Protein AF-A0A970C1Q7-F1 (afdb_monomer_lite)

Secondary structure (DSSP, 8-state):
----EEEEEEE----TT--B--S-EEE-TTS-EEEEEB---TT---EEEEEETTTTEEEEEEEHHHHTT-TTS-BSP--B-----EEETTEEEEE-B-S-EEEETTEEEEPP--TT-B-----EEEEEETTT--EEEEEEPSTT-EEEEEEEETTTTEEEEEEETT-EEEEEETTT--EEEEEESBTBGGG--GGG--PPPS--EE-TTT--EEEE-TTSEEEEE-TTT-TT-EEEEEEEE---GGG----TTSSSS-TT--SEEEEETTTTEEEEE-TTT-EEEEEETTTTEEEEEEE-S-HHHHHHTPPPSSTT----EEE-TTSSEEEEEEEEE--B-TTS-B-SEEEEEEEEETTTTEEEEEEEEEETTSPPEE-----EE-TTSEEEE--EEEPPPSSTTPPPPEEE-EEEEE-TT-

Foldseek 3Di:
DPPFEFAKFFLDPPPPQQFDFFAAWEQDPVQKIKGWGFHLDQLAAIWIWIADPVVRDIDTLDGPCVQVVNHPVQEQYLGYFNFYFDDAPQKTKGKTFGNHFDADQQATHRDDRDPPHHYHQAMFIWMARNPPSDIHGLDGDHTNWGWQAWDDQNVQQWIWTFTPPQGWIWIARNVPSDIDILGHDAQRHSNDAAVSYWDDARYWDQQNVQRKIWWATLQFWIKIAHCPPHVNDIGTDPPAGLDDCLLPQDDRNRHQENRSTFHYWDQQVVVSWIWTAGAFQQWIWTADVVVSDIGTQARQAAPVCRVVSGTFPRSYHAQEWDDEPVSFKIKGWTWDAWDQDPVRDTDRIFIWIWIAGNVVRDIDTSDTYAYPVGWGFDRWRYWYQGPQQKIKTFGWTWDPDPDPPDDTGTHTGMMIGHNPVD

Structure (mmCIF, N/CA/C/O backbone):
data_AF-A0A970C1Q7-F1
#
_entry.id   AF-A0A970C1Q7-F1
#
loop_
_atom_site.group_PDB
_atom_site.id
_atom_site.type_symbol
_atom_site.label_atom_id
_atom_site.label_alt_id
_atom_site.label_comp_id
_atom_site.label_asym_id
_atom_site.label_entity_id
_atom_site.label_seq_id
_atom_site.pdbx_PDB_ins_code
_atom_site.Cartn_x
_atom_site.Cartn_y
_atom_site.Cartn_z
_atom_site.occupancy
_atom_site.B_iso_or_equiv
_atom_site.auth_seq_id
_atom_site.auth_comp_id
_atom_site.auth_asym_id
_atom_site.auth_atom_id
_atom_site.pdbx_PDB_model_num
ATOM 1 N N . MET A 1 1 ? 21.156 -7.861 -20.362 1.00 42.72 1 MET A N 1
ATOM 2 C CA . MET A 1 1 ? 19.862 -7.171 -20.308 1.00 42.72 1 MET A CA 1
ATOM 3 C C . MET A 1 1 ? 18.864 -8.170 -20.841 1.00 42.72 1 MET A C 1
ATOM 5 O O . MET A 1 1 ? 19.127 -8.754 -21.883 1.00 42.72 1 MET A O 1
ATOM 9 N N . THR A 1 2 ? 17.855 -8.536 -20.063 1.00 47.00 2 THR A N 1
ATOM 10 C CA . THR A 1 2 ? 16.714 -9.265 -20.612 1.00 47.00 2 THR A CA 1
ATOM 11 C C . THR A 1 2 ? 15.925 -8.239 -21.415 1.00 47.00 2 THR A C 1
ATOM 13 O O . THR A 1 2 ? 15.249 -7.397 -20.842 1.00 47.00 2 THR A O 1
ATOM 16 N N . ASP A 1 3 ? 16.053 -8.276 -22.742 1.00 62.66 3 ASP A N 1
ATOM 17 C CA . ASP A 1 3 ? 15.360 -7.374 -23.682 1.00 62.66 3 ASP A CA 1
ATOM 18 C C . ASP A 1 3 ? 13.846 -7.670 -23.784 1.00 62.66 3 ASP A C 1
ATOM 20 O O . ASP A 1 3 ? 13.175 -7.261 -24.732 1.00 62.66 3 ASP A O 1
ATOM 24 N N . ALA A 1 4 ? 13.298 -8.435 -22.835 1.00 90.56 4 ALA A N 1
ATOM 25 C CA . ALA A 1 4 ? 11.902 -8.825 -22.829 1.00 90.56 4 ALA A CA 1
ATOM 26 C C . ALA A 1 4 ? 11.036 -7.617 -22.459 1.00 90.56 4 ALA A C 1
ATOM 28 O O . ALA A 1 4 ? 11.260 -6.947 -21.450 1.00 90.56 4 ALA A O 1
ATOM 29 N N . VAL A 1 5 ? 10.045 -7.341 -23.302 1.00 94.88 5 VAL A N 1
ATOM 30 C CA . VAL A 1 5 ? 9.066 -6.276 -23.107 1.00 94.88 5 VAL A CA 1
ATOM 31 C C . VAL A 1 5 ? 7.703 -6.916 -22.903 1.00 94.88 5 VAL A C 1
ATOM 33 O O . VAL A 1 5 ? 7.244 -7.691 -23.742 1.00 94.88 5 VAL A O 1
ATOM 36 N N . LEU A 1 6 ? 7.039 -6.552 -21.812 1.00 97.00 6 LEU A N 1
ATOM 37 C CA . LEU A 1 6 ? 5.681 -6.967 -21.505 1.00 97.00 6 LEU A CA 1
ATOM 38 C C . LEU A 1 6 ? 4.684 -5.917 -21.990 1.00 97.00 6 LEU A C 1
ATOM 40 O O . LEU A 1 6 ? 4.655 -4.777 -21.508 1.00 97.00 6 LEU A O 1
ATOM 44 N N . ALA A 1 7 ? 3.841 -6.327 -22.938 1.00 97.19 7 ALA A N 1
ATOM 45 C CA . ALA A 1 7 ? 2.770 -5.495 -23.462 1.00 97.19 7 ALA A CA 1
ATOM 46 C C . ALA A 1 7 ? 1.779 -5.149 -22.345 1.00 97.19 7 ALA A C 1
ATOM 48 O O . ALA A 1 7 ? 1.183 -6.020 -21.706 1.00 97.19 7 ALA A O 1
ATOM 49 N N . THR A 1 8 ? 1.628 -3.852 -22.100 1.00 98.00 8 THR A N 1
ATOM 50 C CA . THR A 1 8 ? 0.846 -3.313 -20.993 1.00 98.00 8 THR A CA 1
ATOM 51 C C . THR A 1 8 ? -0.326 -2.502 -21.523 1.00 98.00 8 THR A C 1
ATOM 53 O O . THR A 1 8 ? -0.149 -1.525 -22.249 1.00 98.00 8 THR A O 1
ATOM 56 N N . ARG A 1 9 ? -1.539 -2.856 -21.098 1.00 97.25 9 ARG A N 1
ATOM 57 C CA . ARG A 1 9 ? -2.757 -2.117 -21.446 1.00 97.25 9 ARG A CA 1
ATOM 58 C C . ARG A 1 9 ? -3.048 -1.038 -20.408 1.00 97.25 9 ARG A C 1
ATOM 60 O O . ARG A 1 9 ? -2.993 -1.321 -19.215 1.00 97.25 9 ARG A O 1
ATOM 67 N N . LEU A 1 10 ? -3.404 0.161 -20.867 1.00 96.75 10 LEU A N 1
ATOM 68 C CA . LEU A 1 10 ? -3.866 1.280 -20.039 1.00 96.75 10 LEU A CA 1
ATOM 69 C C . LEU A 1 10 ? -5.399 1.312 -19.953 1.00 96.75 10 LEU A C 1
ATOM 71 O O . LEU A 1 10 ? -6.076 1.226 -20.977 1.00 96.75 10 LEU A O 1
ATOM 75 N N . HIS A 1 11 ? -5.927 1.527 -18.748 1.00 97.00 11 HIS A N 1
ATOM 76 C CA . HIS A 1 11 ? -7.351 1.693 -18.449 1.00 97.00 11 HIS A CA 1
ATOM 77 C C . HIS A 1 11 ? -7.596 3.105 -17.888 1.00 97.00 11 HIS A C 1
ATOM 79 O O . HIS A 1 11 ? -7.479 3.324 -16.680 1.00 97.00 11 HIS A O 1
ATOM 85 N N . PRO A 1 12 ? -7.866 4.100 -18.752 1.00 94.94 12 PRO A N 1
ATOM 86 C CA . PRO A 1 12 ? -7.932 5.498 -18.339 1.00 94.94 12 PRO A CA 1
ATOM 87 C C . PRO A 1 12 ? -9.166 5.783 -17.473 1.00 94.94 12 PRO A C 1
ATOM 89 O O . PRO A 1 12 ? -10.297 5.526 -17.877 1.00 94.94 12 PRO A O 1
ATOM 92 N N . SER A 1 13 ? -8.951 6.405 -16.314 1.00 96.38 13 SER A N 1
ATOM 93 C CA . SER A 1 13 ? -10.013 6.787 -15.372 1.00 96.38 13 SER A CA 1
ATOM 94 C C . SER A 1 13 ? -10.802 8.032 -15.763 1.00 96.38 13 SER A C 1
ATOM 96 O O . SER A 1 13 ? -11.892 8.271 -15.248 1.00 96.38 13 SER A O 1
ATOM 98 N N . GLY A 1 14 ? -10.230 8.873 -16.626 1.00 94.81 14 GLY A N 1
ATOM 99 C CA . GLY A 1 14 ? -10.744 10.218 -16.887 1.00 94.81 14 GLY A CA 1
ATOM 100 C C . GLY A 1 14 ? -10.495 11.209 -15.740 1.00 94.81 14 GLY A C 1
ATOM 101 O O . GLY A 1 14 ? -10.907 12.368 -15.829 1.00 94.81 14 GLY A O 1
ATOM 102 N N . PHE A 1 15 ? -9.790 10.814 -14.672 1.00 95.94 15 PHE A N 1
ATOM 103 C CA . PHE A 1 15 ? -9.433 11.715 -13.582 1.00 95.94 15 PHE A CA 1
ATOM 104 C C . PHE A 1 15 ? -8.200 12.548 -13.937 1.00 95.94 15 PHE A C 1
ATOM 106 O O . PHE A 1 15 ? -7.066 12.178 -13.661 1.00 95.94 15 PHE A O 1
ATOM 113 N N . ALA A 1 16 ? -8.418 13.720 -14.534 1.00 92.12 16 ALA A N 1
ATOM 114 C CA . ALA A 1 16 ? -7.336 14.558 -15.062 1.00 92.12 16 ALA A CA 1
ATOM 115 C C . ALA A 1 16 ? -6.231 14.924 -14.043 1.00 92.12 16 ALA A C 1
ATOM 117 O O . ALA A 1 16 ? -5.075 15.114 -14.441 1.00 92.12 16 ALA A O 1
ATOM 118 N N . LEU A 1 17 ? -6.595 15.028 -12.759 1.00 93.50 17 LEU A N 1
ATOM 119 C CA . LEU A 1 17 ? -5.713 15.386 -11.644 1.00 93.50 17 LEU A CA 1
ATOM 120 C C . LEU A 1 17 ? -5.191 14.172 -10.857 1.00 93.50 17 LEU A C 1
ATOM 122 O O . LEU A 1 17 ? -4.515 14.366 -9.852 1.00 93.50 17 LEU A O 1
ATOM 126 N N . ALA A 1 18 ? -5.460 12.943 -11.314 1.00 95.31 18 ALA A N 1
ATOM 127 C CA . ALA A 1 18 ? -4.815 11.760 -10.763 1.00 95.31 18 ALA A CA 1
ATOM 128 C C . ALA A 1 18 ? -3.309 11.810 -11.034 1.00 95.31 18 ALA A C 1
ATOM 130 O O . ALA A 1 18 ? -2.872 11.852 -12.191 1.00 95.31 18 ALA A O 1
ATOM 131 N N . ASP A 1 19 ? -2.520 11.786 -9.966 1.00 93.88 19 ASP A N 1
ATOM 132 C CA . ASP A 1 19 ? -1.060 11.860 -10.044 1.00 93.88 19 ASP A CA 1
ATOM 133 C C . ASP A 1 19 ? -0.356 10.682 -9.367 1.00 93.88 19 ASP A C 1
ATOM 135 O O . ASP A 1 19 ? 0.849 10.515 -9.539 1.00 93.88 19 ASP A O 1
ATOM 139 N N . SER A 1 20 ? -1.075 9.855 -8.604 1.00 94.56 20 SER A N 1
ATOM 140 C CA . SER A 1 20 ? -0.481 8.757 -7.846 1.00 94.56 20 SER A CA 1
ATOM 141 C C . SER A 1 20 ? -1.503 7.730 -7.354 1.00 94.56 20 SER A C 1
ATOM 143 O O . SER A 1 20 ? -2.715 7.949 -7.357 1.00 94.56 20 SER A O 1
ATOM 145 N N . ASN A 1 21 ? -0.977 6.600 -6.898 1.00 96.88 21 ASN A N 1
ATOM 146 C CA . ASN A 1 21 ? -1.657 5.570 -6.131 1.00 96.88 21 ASN A CA 1
ATOM 147 C C . ASN A 1 21 ? -0.634 5.019 -5.130 1.00 96.88 21 ASN A C 1
ATOM 149 O O . ASN A 1 21 ? 0.543 4.892 -5.469 1.00 96.88 21 ASN A O 1
ATOM 153 N N . PHE A 1 22 ? -1.060 4.717 -3.904 1.00 94.75 22 PHE A N 1
ATOM 154 C CA . PHE A 1 22 ? -0.177 4.175 -2.875 1.00 94.75 22 PHE A CA 1
ATOM 155 C C . PHE A 1 22 ? -0.848 2.992 -2.182 1.00 94.75 22 PHE A C 1
ATOM 157 O O . PHE A 1 22 ? -1.769 3.182 -1.400 1.00 94.75 22 PHE A O 1
ATOM 164 N N . TYR A 1 23 ? -0.405 1.770 -2.471 1.00 96.19 23 TYR A N 1
ATOM 165 C CA . TYR A 1 23 ? -0.891 0.490 -1.923 1.00 96.19 23 TYR A CA 1
ATOM 166 C C . TYR A 1 23 ? -2.361 0.128 -2.190 1.00 96.19 23 TYR A C 1
ATOM 168 O O . TYR A 1 23 ? -2.744 -1.035 -2.123 1.00 96.19 23 TYR A O 1
ATOM 176 N N . SER A 1 24 ? -3.190 1.113 -2.527 1.00 97.62 24 SER A N 1
ATOM 177 C CA . SER A 1 24 ? -4.634 0.990 -2.659 1.00 97.62 24 SER A CA 1
ATOM 178 C C . SER A 1 24 ? -5.030 0.367 -3.997 1.00 97.62 24 SER A C 1
ATOM 180 O O . SER A 1 24 ? -5.371 1.075 -4.944 1.00 97.62 24 SER A O 1
ATOM 182 N N . LEU A 1 25 ? -4.955 -0.960 -4.077 1.00 98.56 25 LEU A N 1
ATOM 183 C CA . LEU A 1 25 ? -5.504 -1.792 -5.148 1.00 98.56 25 LEU A CA 1
ATOM 184 C C . LEU A 1 25 ? -5.790 -3.183 -4.577 1.00 98.56 25 LEU A C 1
ATOM 186 O O . LEU A 1 25 ? -4.923 -3.789 -3.950 1.00 98.56 25 LEU A O 1
ATOM 190 N N . THR A 1 26 ? -6.997 -3.705 -4.766 1.00 98.06 26 THR A N 1
ATOM 191 C CA . THR A 1 26 ? -7.366 -5.031 -4.257 1.00 98.06 26 THR A CA 1
ATOM 192 C C . THR A 1 26 ? -8.382 -5.702 -5.167 1.00 98.06 26 THR A C 1
ATOM 194 O O . THR A 1 26 ? -9.319 -5.055 -5.630 1.00 98.06 26 THR A O 1
ATOM 197 N N . ARG A 1 27 ? -8.204 -7.005 -5.404 1.00 97.88 27 ARG A N 1
ATOM 198 C CA . ARG A 1 27 ? -9.243 -7.884 -5.945 1.00 97.88 27 ARG A CA 1
ATOM 199 C C . ARG A 1 27 ? -10.166 -8.304 -4.802 1.00 97.88 27 ARG A C 1
ATOM 201 O O . ARG A 1 27 ? -9.696 -8.942 -3.865 1.00 97.88 27 ARG A O 1
ATOM 208 N N . ALA A 1 28 ? -11.442 -7.950 -4.891 1.00 97.31 28 ALA A N 1
ATOM 209 C CA . ALA A 1 28 ? -12.460 -8.369 -3.931 1.00 97.31 28 ALA A CA 1
ATOM 210 C C . ALA A 1 28 ? -13.072 -9.730 -4.311 1.00 97.31 28 ALA A C 1
ATOM 212 O O . ALA A 1 28 ? -12.863 -10.247 -5.415 1.00 97.31 28 ALA A O 1
ATOM 213 N N . SER A 1 29 ? -13.858 -10.300 -3.397 1.00 96.19 29 SER A N 1
ATOM 214 C CA . SER A 1 29 ? -14.535 -11.591 -3.563 1.00 96.19 29 SER A CA 1
ATOM 215 C C . SER A 1 29 ? -15.558 -11.609 -4.705 1.00 96.19 29 SER A C 1
ATOM 217 O O . SER A 1 29 ? -15.821 -12.666 -5.276 1.00 96.19 29 SER A O 1
ATOM 219 N N . ASP A 1 30 ? -16.076 -10.442 -5.106 1.00 95.69 30 ASP A N 1
ATOM 220 C CA . ASP A 1 30 ? -16.970 -10.285 -6.260 1.00 95.69 30 ASP A CA 1
ATOM 221 C C . ASP A 1 30 ? -16.239 -10.342 -7.619 1.00 95.69 30 ASP A C 1
ATOM 223 O O . ASP A 1 30 ? -16.861 -10.181 -8.670 1.00 95.69 30 ASP A O 1
ATOM 227 N N . GLY A 1 31 ? -14.920 -10.568 -7.604 1.00 94.88 31 GLY A N 1
ATOM 228 C CA . GLY A 1 31 ? -14.068 -10.672 -8.786 1.00 94.88 31 GLY A CA 1
ATOM 229 C C . GLY A 1 31 ? -13.640 -9.327 -9.373 1.00 94.88 31 GLY A C 1
ATOM 230 O O . GLY A 1 31 ? -12.917 -9.307 -10.369 1.00 94.88 31 GLY A O 1
ATOM 231 N N . ARG A 1 32 ? -14.047 -8.201 -8.782 1.00 98.31 32 ARG A N 1
ATOM 232 C CA . ARG A 1 32 ? -13.695 -6.865 -9.273 1.00 98.31 32 ARG A CA 1
ATOM 233 C C . ARG A 1 32 ? -12.485 -6.302 -8.549 1.00 98.31 32 ARG A C 1
ATOM 235 O O . ARG A 1 32 ? -12.124 -6.721 -7.449 1.00 98.31 32 ARG A O 1
ATOM 242 N N . LEU A 1 33 ? -11.856 -5.322 -9.185 1.00 98.69 33 LEU A N 1
ATOM 243 C CA . LEU A 1 33 ? -10.743 -4.581 -8.610 1.00 98.69 33 LEU A CA 1
ATOM 244 C C . LEU A 1 33 ? -11.239 -3.261 -8.038 1.00 98.69 33 LEU A C 1
ATOM 246 O O . LEU A 1 33 ? -11.973 -2.538 -8.707 1.00 98.69 33 LEU A O 1
ATOM 250 N N . TYR A 1 34 ? -10.776 -2.923 -6.844 1.00 98.81 34 TYR A N 1
ATOM 251 C CA . TYR A 1 34 ? -11.054 -1.663 -6.167 1.00 98.81 34 TYR A CA 1
ATOM 252 C C . TYR A 1 34 ? -9.745 -0.940 -5.901 1.00 98.81 34 TYR A C 1
ATOM 254 O O . TYR A 1 34 ? -8.783 -1.551 -5.434 1.00 98.81 34 TYR A O 1
ATOM 262 N N . TYR A 1 35 ? -9.681 0.347 -6.230 1.00 98.75 35 TYR A N 1
ATOM 263 C CA . TYR A 1 35 ? -8.453 1.127 -6.098 1.00 98.75 35 TYR A CA 1
ATOM 264 C C . TYR A 1 35 ? -8.721 2.614 -5.906 1.00 98.75 35 TYR A C 1
ATOM 266 O O . TYR A 1 35 ? -9.747 3.137 -6.340 1.00 98.75 35 TYR A O 1
ATOM 274 N N . THR A 1 36 ? -7.768 3.308 -5.285 1.00 98.56 36 THR A N 1
ATOM 275 C CA . THR A 1 36 ? -7.850 4.759 -5.070 1.00 98.56 36 THR A CA 1
ATOM 276 C C . THR A 1 36 ? -6.863 5.497 -5.963 1.00 98.56 36 THR A C 1
ATOM 278 O O . THR A 1 36 ? -5.659 5.265 -5.883 1.00 98.56 36 THR A O 1
ATOM 281 N N . LEU A 1 37 ? -7.337 6.439 -6.773 1.00 98.19 37 LEU A N 1
ATOM 282 C CA . LEU A 1 37 ? -6.470 7.405 -7.446 1.00 98.19 37 LEU A CA 1
ATOM 283 C C . LEU A 1 37 ? -6.352 8.669 -6.601 1.00 98.19 37 LEU A C 1
ATOM 285 O O . LEU A 1 37 ? -7.346 9.237 -6.147 1.00 98.19 37 LEU A O 1
ATOM 289 N N . SER A 1 38 ? -5.112 9.082 -6.381 1.00 97.19 38 SER A N 1
ATOM 290 C CA . SER A 1 38 ? -4.742 10.177 -5.494 1.00 97.19 38 SER A CA 1
ATOM 291 C C . SER A 1 38 ? -4.540 11.491 -6.245 1.00 97.19 38 SER A C 1
ATOM 293 O O . SER A 1 38 ? -4.212 11.497 -7.433 1.00 97.19 38 SER A O 1
ATOM 295 N N . SER A 1 39 ? -4.700 12.597 -5.522 1.00 95.25 39 SER A N 1
ATOM 296 C CA . SER A 1 39 ? -4.423 13.954 -5.986 1.00 95.25 39 SER A CA 1
ATOM 297 C C . SER A 1 39 ? -3.705 14.749 -4.899 1.00 95.25 39 SER A C 1
ATOM 299 O O . SER A 1 39 ? -4.151 14.798 -3.750 1.00 95.25 39 SER A O 1
ATOM 301 N N . HIS A 1 40 ? -2.627 15.430 -5.287 1.00 93.75 40 HIS A N 1
ATOM 302 C CA . HIS A 1 40 ? -1.930 16.398 -4.437 1.00 93.75 40 HIS A CA 1
ATOM 303 C C . HIS A 1 40 ? -2.389 17.843 -4.661 1.00 93.75 40 HIS A C 1
ATOM 305 O O . HIS A 1 40 ? -1.849 18.777 -4.065 1.00 93.75 40 HIS A O 1
ATOM 311 N N . ASN A 1 41 ? -3.372 18.060 -5.536 1.00 93.88 41 ASN A N 1
ATOM 312 C CA . ASN A 1 41 ? -3.975 19.370 -5.723 1.00 93.88 41 ASN A CA 1
ATOM 313 C C . ASN A 1 41 ? -4.841 19.732 -4.503 1.00 93.88 41 ASN A C 1
ATOM 315 O O . ASN A 1 41 ? -5.682 18.946 -4.079 1.00 93.88 41 ASN A O 1
ATOM 319 N N . ILE A 1 42 ? -4.643 20.935 -3.962 1.00 94.75 42 ILE A N 1
ATOM 320 C CA . ILE A 1 42 ? -5.282 21.390 -2.719 1.00 94.75 42 ILE A CA 1
ATOM 321 C C . ILE A 1 42 ? -6.819 21.469 -2.795 1.00 94.75 42 ILE A C 1
ATOM 323 O O . ILE A 1 42 ? -7.487 21.306 -1.780 1.00 94.75 42 ILE A O 1
ATOM 327 N N . ASP A 1 43 ? -7.377 21.663 -3.992 1.00 94.62 43 ASP A N 1
ATOM 328 C CA . ASP A 1 43 ? -8.820 21.757 -4.246 1.00 94.62 43 ASP A CA 1
ATOM 329 C C . ASP A 1 43 ? -9.445 20.406 -4.645 1.00 94.62 43 ASP A C 1
ATOM 331 O O . ASP A 1 43 ? -10.615 20.345 -5.025 1.00 94.62 43 ASP A O 1
ATOM 335 N N . THR A 1 44 ? -8.671 19.316 -4.620 1.00 95.31 44 THR A N 1
ATOM 336 C CA . THR A 1 44 ? -9.081 18.034 -5.202 1.00 95.31 44 THR A CA 1
ATOM 337 C C . THR A 1 44 ? -8.805 16.870 -4.258 1.00 95.31 44 THR A C 1
ATOM 339 O O . THR A 1 44 ? -7.659 16.579 -3.915 1.00 95.31 44 THR A O 1
ATOM 342 N N . HIS A 1 45 ? -9.866 16.152 -3.900 1.00 97.19 45 HIS A N 1
ATOM 343 C CA . HIS A 1 45 ? -9.792 14.915 -3.130 1.00 97.19 45 HIS A CA 1
ATOM 344 C C . HIS A 1 45 ? -9.426 13.711 -4.012 1.00 97.19 45 HIS A C 1
ATOM 346 O O . HIS A 1 45 ? -9.531 13.752 -5.241 1.00 97.19 45 HIS A O 1
ATOM 352 N N . GLY A 1 46 ? -8.997 12.624 -3.372 1.00 97.75 46 GLY A N 1
ATOM 353 C CA . GLY A 1 46 ? -8.797 11.339 -4.030 1.00 97.75 46 GLY A CA 1
ATOM 354 C C . GLY A 1 46 ? -10.132 10.712 -4.426 1.00 97.75 46 GLY A C 1
ATOM 355 O O . GLY A 1 46 ? -11.198 11.112 -3.951 1.00 97.75 46 GLY A O 1
ATOM 356 N N . ARG A 1 47 ? -10.081 9.716 -5.310 1.00 98.50 47 ARG A N 1
ATOM 357 C CA . ARG A 1 47 ? -11.270 9.037 -5.836 1.00 98.50 47 ARG A CA 1
ATOM 358 C C . ARG A 1 47 ? -11.102 7.531 -5.822 1.00 98.50 47 ARG A C 1
ATOM 360 O O . ARG A 1 47 ? -10.042 7.032 -6.196 1.00 98.50 47 ARG A O 1
ATOM 367 N N . VAL A 1 48 ? -12.159 6.824 -5.441 1.00 98.75 48 VAL A N 1
ATOM 368 C CA . VAL A 1 48 ? -12.211 5.359 -5.451 1.00 98.75 48 VAL A CA 1
ATOM 369 C C . VAL A 1 48 ? -12.868 4.889 -6.739 1.00 98.75 48 VAL A C 1
ATOM 371 O O . VAL A 1 48 ? -13.927 5.386 -7.123 1.00 98.75 48 VAL A O 1
ATOM 374 N N . TYR A 1 49 ? -12.251 3.910 -7.384 1.00 98.75 49 TYR A N 1
ATOM 375 C CA . TYR A 1 49 ? -12.719 3.294 -8.614 1.00 98.75 49 TYR A CA 1
ATOM 376 C C . TYR A 1 49 ? -12.934 1.800 -8.428 1.00 98.75 49 TYR A C 1
ATOM 378 O O . TYR A 1 49 ? -12.272 1.153 -7.614 1.00 98.75 49 TYR A O 1
ATOM 386 N N . ARG A 1 50 ? -13.838 1.262 -9.244 1.00 98.69 50 ARG A N 1
ATOM 387 C CA . ARG A 1 50 ? -14.069 -0.167 -9.416 1.00 98.69 50 ARG A CA 1
ATOM 388 C C . ARG A 1 50 ? -13.850 -0.537 -10.873 1.00 98.69 50 ARG A C 1
ATOM 390 O O . ARG A 1 50 ? -14.463 0.070 -11.748 1.00 98.69 50 ARG A O 1
ATOM 397 N N . TYR A 1 51 ? -13.037 -1.552 -11.123 1.00 98.69 51 TYR A N 1
ATOM 398 C CA . TYR A 1 51 ? -12.842 -2.130 -12.446 1.00 98.69 51 TYR A CA 1
ATOM 399 C C . TYR A 1 51 ? -13.389 -3.558 -12.487 1.00 98.69 51 TYR A C 1
ATOM 401 O O . TYR A 1 51 ? -12.987 -4.416 -11.701 1.00 98.69 51 TYR A O 1
ATOM 409 N N . ASP A 1 52 ? -14.330 -3.798 -13.394 1.00 98.00 52 ASP A N 1
ATOM 410 C CA . ASP A 1 52 ? -14.909 -5.109 -13.668 1.00 98.00 52 ASP A CA 1
ATOM 411 C C . ASP A 1 52 ? -14.122 -5.765 -14.809 1.00 98.00 52 ASP A C 1
ATOM 413 O O . ASP A 1 52 ? -14.155 -5.296 -15.946 1.00 98.00 52 ASP A O 1
ATOM 417 N N . THR A 1 53 ? -13.379 -6.830 -14.498 1.00 95.50 53 THR A N 1
ATOM 418 C CA . THR A 1 53 ? -12.470 -7.477 -15.456 1.00 95.50 53 THR A CA 1
ATOM 419 C C . THR A 1 53 ? -13.207 -8.219 -16.570 1.00 95.50 53 THR A C 1
ATOM 421 O O . THR A 1 53 ? -12.683 -8.319 -17.674 1.00 95.50 53 THR A O 1
ATOM 424 N N . ALA A 1 54 ? -14.435 -8.687 -16.320 1.00 95.12 54 ALA A N 1
ATOM 425 C CA . ALA A 1 54 ? -15.226 -9.431 -17.296 1.00 95.12 54 ALA A CA 1
ATOM 426 C C . ALA A 1 54 ? -15.865 -8.515 -18.349 1.00 95.12 54 ALA A C 1
ATOM 428 O O . ALA A 1 54 ? -15.901 -8.849 -19.530 1.00 95.12 54 ALA A O 1
ATOM 429 N N . SER A 1 55 ? -16.383 -7.362 -17.920 1.00 96.44 55 SER A N 1
ATOM 430 C CA . SER A 1 55 ? -16.993 -6.364 -18.814 1.00 96.44 55 SER A CA 1
ATOM 431 C C . SER A 1 55 ? -16.025 -5.274 -19.278 1.00 96.44 55 SER A C 1
ATOM 433 O O . SER A 1 55 ? -16.407 -4.429 -20.085 1.00 96.44 55 SER A O 1
ATOM 435 N N . GLU A 1 56 ? -14.796 -5.275 -18.753 1.00 95.50 56 GLU A N 1
ATOM 436 C CA . GLU A 1 56 ? -13.781 -4.231 -18.941 1.00 95.50 56 GLU A CA 1
ATOM 437 C C . GLU A 1 56 ? -14.298 -2.823 -18.607 1.00 95.50 56 GLU A C 1
ATOM 439 O O . GLU A 1 56 ? -13.900 -1.817 -19.203 1.00 95.50 56 GLU A O 1
ATOM 444 N N . LYS A 1 57 ? -15.226 -2.748 -17.648 1.00 97.38 57 LYS A N 1
ATOM 445 C CA . LYS A 1 57 ? -15.889 -1.506 -17.268 1.00 97.38 57 LYS A CA 1
ATOM 446 C C . LYS A 1 57 ? -15.210 -0.887 -16.059 1.00 97.38 57 LYS A C 1
ATOM 448 O O . LYS A 1 57 ? -15.042 -1.533 -15.026 1.00 97.38 57 LYS A O 1
ATOM 453 N N . LEU A 1 58 ? -14.903 0.400 -16.178 1.00 98.12 58 LEU A N 1
ATOM 454 C CA . LEU A 1 58 ? -14.404 1.217 -15.087 1.00 98.12 58 LEU A CA 1
ATOM 455 C C . LEU A 1 58 ? -15.493 2.158 -14.564 1.00 98.12 58 LEU A C 1
ATOM 457 O O . LEU A 1 58 ? -16.029 2.969 -15.317 1.00 98.12 58 LEU A O 1
ATOM 461 N N . ASP A 1 59 ? -15.782 2.076 -13.269 1.00 98.06 59 ASP A N 1
ATOM 462 C CA . ASP A 1 59 ? -16.770 2.906 -12.585 1.00 98.06 59 ASP A CA 1
ATOM 463 C C . ASP A 1 59 ? -16.107 3.752 -11.489 1.00 98.06 59 ASP A C 1
ATOM 465 O O . ASP A 1 59 ? -15.333 3.247 -10.674 1.00 98.06 59 ASP A O 1
ATOM 469 N N . LEU A 1 60 ? -16.444 5.044 -11.440 1.00 98.31 60 LEU A N 1
ATOM 470 C CA . LEU A 1 60 ? -16.162 5.893 -10.283 1.00 98.31 60 LEU A CA 1
ATOM 471 C C . LEU A 1 60 ? -17.130 5.513 -9.157 1.00 98.31 60 LEU A C 1
ATOM 473 O O . LEU A 1 60 ? -18.341 5.643 -9.324 1.00 98.31 60 LEU A O 1
ATOM 477 N N . ILE A 1 61 ? -16.595 5.072 -8.020 1.00 98.25 61 ILE A N 1
ATOM 478 C CA . ILE A 1 61 ? -17.382 4.735 -6.829 1.00 98.25 61 ILE A CA 1
ATOM 479 C C . ILE A 1 61 ? -17.646 5.986 -6.001 1.00 98.25 61 ILE A C 1
ATOM 481 O O . ILE A 1 61 ? -18.794 6.263 -5.663 1.00 98.25 61 ILE A O 1
ATOM 485 N N . CYS A 1 62 ? -16.604 6.762 -5.695 1.00 97.69 62 CYS A N 1
ATOM 486 C CA . CYS A 1 62 ? -16.768 8.004 -4.948 1.00 97.69 62 CYS A CA 1
ATOM 487 C C . CYS A 1 62 ? -15.588 8.969 -5.045 1.00 97.69 62 CYS A C 1
ATOM 489 O O . CYS A 1 62 ? -14.467 8.605 -5.404 1.00 97.69 62 CYS A O 1
ATOM 491 N N . ASP A 1 63 ? -15.873 10.212 -4.664 1.00 98.06 63 ASP A N 1
ATOM 492 C CA . ASP A 1 63 ? -14.897 11.214 -4.252 1.00 98.06 63 ASP A CA 1
ATOM 493 C C . ASP A 1 63 ? -14.757 11.167 -2.721 1.00 98.06 63 ASP A C 1
ATOM 495 O O . ASP A 1 63 ? -15.759 11.215 -2.002 1.00 98.06 63 ASP A O 1
ATOM 499 N N . LEU A 1 64 ? -13.526 11.045 -2.215 1.00 98.25 64 LEU A N 1
ATOM 500 C CA . LEU A 1 64 ? -13.275 10.849 -0.783 1.00 98.25 64 LEU A CA 1
ATOM 501 C C . LEU A 1 64 ? -13.753 12.035 0.065 1.00 98.25 64 LEU A C 1
ATOM 503 O O . LEU A 1 64 ? -14.220 11.835 1.183 1.00 98.25 64 LEU A O 1
ATOM 507 N N . GLY A 1 65 ? -13.674 13.262 -0.458 1.00 97.12 65 GLY A N 1
ATOM 508 C CA . GLY A 1 65 ? -14.160 14.444 0.251 1.00 97.12 65 GLY A CA 1
ATOM 509 C C . GLY A 1 65 ? -15.680 14.522 0.289 1.00 97.12 65 GLY A C 1
ATOM 510 O O . GLY A 1 65 ? -16.240 15.064 1.236 1.00 97.12 65 GLY A O 1
ATOM 511 N N . GLU A 1 66 ? -16.363 13.975 -0.715 1.00 97.44 66 GLU A N 1
ATOM 512 C CA . GLU A 1 66 ? -17.825 13.901 -0.721 1.00 97.44 66 GLU A CA 1
ATOM 513 C C . GLU A 1 66 ? -18.340 12.934 0.345 1.00 97.44 66 GLU A C 1
ATOM 515 O O . GLU A 1 66 ? -19.205 13.306 1.135 1.00 97.44 66 GLU A O 1
ATOM 520 N N . VAL A 1 67 ? -17.755 11.735 0.424 1.00 97.19 67 VAL A N 1
ATOM 521 C CA . VAL A 1 67 ? -18.141 10.715 1.415 1.00 97.19 67 VAL A CA 1
ATOM 522 C C . VAL A 1 67 ? -17.804 11.153 2.838 1.00 97.19 67 VAL A C 1
ATOM 524 O O . VAL A 1 67 ? -18.600 10.927 3.743 1.00 97.19 67 VAL A O 1
ATOM 527 N N . ALA A 1 68 ? -16.667 11.826 3.033 1.00 97.44 68 ALA A N 1
ATOM 528 C CA . ALA A 1 68 ? -16.283 12.390 4.328 1.00 97.44 68 ALA A CA 1
ATOM 529 C C . ALA A 1 68 ? -17.111 13.632 4.731 1.00 97.44 68 ALA A C 1
ATOM 531 O O . ALA A 1 68 ? -16.974 14.136 5.843 1.00 97.44 68 ALA A O 1
ATOM 532 N N . GLY A 1 69 ? -17.944 14.176 3.832 1.00 97.19 69 GLY A N 1
ATOM 533 C CA . GLY A 1 69 ? -18.682 15.420 4.075 1.00 97.19 69 GLY A CA 1
ATOM 534 C C . GLY A 1 69 ? -17.797 16.675 4.108 1.00 97.19 69 GLY A C 1
ATOM 535 O O . GLY A 1 69 ? -18.188 17.696 4.670 1.00 97.19 69 GLY A O 1
ATOM 536 N N . GLU A 1 70 ? -16.606 16.616 3.510 1.00 96.81 70 GLU A N 1
ATOM 537 C CA . GLU A 1 70 ? -15.583 17.671 3.541 1.00 96.81 70 GLU A CA 1
ATOM 538 C C . GLU A 1 70 ? -15.476 18.474 2.236 1.00 96.81 70 GLU A C 1
ATOM 540 O O . GLU A 1 70 ? -14.817 19.519 2.184 1.00 96.81 70 GLU A O 1
ATOM 545 N N . LYS A 1 71 ? -16.161 18.029 1.178 1.00 95.19 71 LYS A N 1
ATOM 546 C CA . LYS A 1 71 ? -16.167 18.687 -0.132 1.00 95.19 71 LYS A CA 1
ATOM 547 C C . LYS A 1 71 ? -16.591 20.153 -0.014 1.00 95.19 71 LYS A C 1
ATOM 549 O O . LYS A 1 71 ? -17.681 20.478 0.449 1.00 95.19 71 LYS A O 1
ATOM 554 N N . GLY A 1 72 ? -15.722 21.055 -0.470 1.00 94.19 72 GLY A N 1
ATOM 555 C CA . GLY A 1 72 ? -15.976 22.500 -0.465 1.00 94.19 72 GLY A CA 1
ATOM 556 C C . GLY A 1 72 ? -15.794 23.191 0.893 1.00 94.19 72 GLY A C 1
ATOM 557 O O . GLY A 1 72 ? -15.904 24.415 0.957 1.00 94.19 72 GLY A O 1
ATOM 558 N N . LEU A 1 73 ? -15.445 22.467 1.965 1.00 96.00 73 LEU A N 1
ATOM 559 C CA . LEU A 1 73 ? -15.178 23.069 3.281 1.00 96.00 73 LEU A CA 1
ATOM 560 C C . LEU A 1 73 ? -13.824 23.786 3.369 1.00 96.00 73 LEU A C 1
ATOM 562 O O . LEU A 1 73 ? -13.548 24.438 4.386 1.00 96.00 73 LEU A O 1
ATOM 566 N N . LYS A 1 74 ? -13.007 23.664 2.313 1.00 95.94 74 LYS A N 1
ATOM 567 C CA . LYS A 1 74 ? -11.625 24.151 2.215 1.00 95.94 74 LYS A CA 1
ATOM 568 C C . LYS A 1 74 ? -10.723 23.629 3.332 1.00 95.94 74 LYS A C 1
ATOM 570 O O . LYS A 1 74 ? -9.797 24.311 3.755 1.00 95.94 74 LYS A O 1
ATOM 575 N N . THR A 1 75 ? -10.998 22.439 3.848 1.00 96.12 75 THR A N 1
ATOM 576 C CA . THR A 1 75 ? -10.016 21.686 4.628 1.00 96.12 75 THR A CA 1
ATOM 577 C C . THR A 1 75 ? -8.946 21.152 3.684 1.00 96.12 75 THR A C 1
ATOM 579 O O . THR A 1 75 ? -9.206 20.968 2.493 1.00 96.12 75 THR A O 1
ATOM 582 N N . LEU A 1 76 ? -7.730 20.925 4.184 1.00 96.75 76 LEU A N 1
ATOM 583 C CA . LEU A 1 76 ? -6.740 20.201 3.389 1.00 96.75 76 LEU A CA 1
ATOM 584 C C . LEU A 1 76 ? -7.312 18.818 3.016 1.00 96.75 76 LEU A C 1
ATOM 586 O O . LEU A 1 76 ? -7.982 18.202 3.847 1.00 96.75 76 LEU A O 1
ATOM 590 N N . PRO A 1 77 ? -7.133 18.353 1.766 1.00 97.00 77 PRO A N 1
ATOM 591 C CA . PRO A 1 77 ? -8.001 17.323 1.214 1.00 97.00 77 PRO A CA 1
ATOM 592 C C . PRO A 1 77 ? -7.655 15.913 1.699 1.00 97.00 77 PRO A C 1
ATOM 594 O O . PRO A 1 77 ? -6.480 15.548 1.819 1.00 97.00 77 PRO A O 1
ATOM 597 N N . GLN A 1 78 ? -8.702 15.086 1.818 1.00 97.69 78 GLN A N 1
ATOM 598 C CA . GLN A 1 78 ? -8.672 13.616 1.723 1.00 97.69 78 GLN A CA 1
ATOM 599 C C . GLN A 1 78 ? -8.162 13.174 0.335 1.00 97.69 78 GLN A C 1
ATOM 601 O O . GLN A 1 78 ? -8.910 12.668 -0.499 1.00 97.69 78 GLN A O 1
ATOM 606 N N . GLY A 1 79 ? -6.908 13.491 0.018 1.00 96.44 79 GLY A N 1
ATOM 607 C CA . GLY A 1 79 ? -6.354 13.396 -1.334 1.00 96.44 79 GLY A CA 1
ATOM 608 C C . GLY A 1 79 ? -5.787 12.028 -1.691 1.00 96.44 79 GLY A C 1
ATOM 609 O O . GLY A 1 79 ? -5.447 11.809 -2.852 1.00 96.44 79 GLY A O 1
ATOM 610 N N . LYS A 1 80 ? -5.666 11.115 -0.721 1.00 95.69 80 LYS A N 1
ATOM 611 C CA . LYS A 1 80 ? -5.025 9.808 -0.902 1.00 95.69 80 LYS A CA 1
ATOM 612 C C . LYS A 1 80 ? -5.711 8.693 -0.127 1.00 95.69 80 LYS A C 1
ATOM 614 O O . LYS A 1 80 ? -6.471 8.929 0.807 1.00 95.69 80 LYS A O 1
ATOM 619 N N . SER A 1 81 ? -5.312 7.471 -0.460 1.00 97.19 81 SER A N 1
ATOM 620 C CA . SER A 1 81 ? -5.366 6.312 0.427 1.00 97.19 81 SER A CA 1
ATOM 621 C C . SER A 1 81 ? -4.012 5.605 0.387 1.00 97.19 81 SER A C 1
ATOM 623 O O . SER A 1 81 ? -3.419 5.498 -0.685 1.00 97.19 81 SER A O 1
ATOM 625 N N . HIS A 1 82 ? -3.538 5.148 1.547 1.00 96.06 82 HIS A N 1
ATOM 626 C CA . HIS A 1 82 ? -2.396 4.235 1.689 1.00 96.06 82 HIS A CA 1
ATOM 627 C C . HIS A 1 82 ? -2.838 2.810 2.071 1.00 96.06 82 HIS A C 1
ATOM 629 O O . HIS A 1 82 ? -2.020 1.983 2.466 1.00 96.06 82 HIS A O 1
ATOM 635 N N . SER A 1 83 ? -4.139 2.529 1.985 1.00 94.81 83 SER A N 1
ATOM 636 C CA . SER A 1 83 ? -4.743 1.278 2.428 1.00 94.81 83 SER A CA 1
ATOM 637 C C . SER A 1 83 ? -5.196 0.439 1.232 1.00 94.81 83 SER A C 1
ATOM 639 O O . SER A 1 83 ? -5.873 0.974 0.345 1.00 94.81 83 SER A O 1
ATOM 641 N N . PRO A 1 84 ? -4.929 -0.879 1.234 1.00 95.94 84 PRO A N 1
ATOM 642 C CA . PRO A 1 84 ? -5.717 -1.842 0.473 1.00 95.94 84 PRO A CA 1
ATOM 643 C C . PRO A 1 84 ? -7.186 -1.823 0.924 1.00 95.94 84 PRO A C 1
ATOM 645 O O . PRO A 1 84 ? -7.540 -1.168 1.910 1.00 95.94 84 PRO A O 1
ATOM 648 N N . PHE A 1 85 ? -8.037 -2.563 0.221 1.00 98.50 85 PHE A N 1
ATOM 649 C CA . PHE A 1 85 ? -9.422 -2.786 0.628 1.00 98.50 85 PHE A CA 1
ATOM 650 C C . PHE A 1 85 ? -9.512 -4.127 1.355 1.00 98.50 85 PHE A C 1
ATOM 652 O O . PHE A 1 85 ? -9.276 -5.172 0.759 1.00 98.50 85 PHE A O 1
ATOM 659 N N . PHE A 1 86 ? -9.850 -4.110 2.640 1.00 98.38 86 PHE A N 1
ATOM 660 C CA . PHE A 1 86 ? -10.043 -5.327 3.428 1.00 98.38 86 PHE A CA 1
ATOM 661 C C . PHE A 1 86 ? -11.509 -5.727 3.404 1.00 98.38 86 PHE A C 1
ATOM 663 O O . PHE A 1 86 ? -12.371 -4.887 3.631 1.00 98.38 86 PHE A O 1
ATOM 670 N N . GLU A 1 87 ? -11.808 -6.990 3.129 1.00 98.06 87 GLU A N 1
ATOM 671 C CA . GLU A 1 87 ? -13.185 -7.446 2.956 1.00 98.06 87 GLU A CA 1
ATOM 672 C C . GLU A 1 87 ? -13.680 -8.284 4.137 1.00 98.06 87 GLU A C 1
ATOM 674 O O . GLU A 1 87 ? -13.033 -9.249 4.544 1.00 98.06 87 GLU A O 1
ATOM 679 N N . LEU A 1 88 ? -14.859 -7.940 4.654 1.00 98.19 88 LEU A N 1
ATOM 680 C CA . LEU A 1 88 ? -15.595 -8.723 5.644 1.00 98.19 88 LEU A CA 1
ATOM 681 C C . LEU A 1 88 ? -17.088 -8.656 5.315 1.00 98.19 88 LEU A C 1
ATOM 683 O O . LEU A 1 88 ? -17.643 -7.571 5.174 1.00 98.19 88 LEU A O 1
ATOM 687 N N . ASP A 1 89 ? -17.742 -9.813 5.204 1.00 96.81 89 ASP A N 1
ATOM 688 C CA . ASP A 1 89 ? -19.192 -9.935 4.990 1.00 96.81 89 ASP A CA 1
ATOM 689 C C . ASP A 1 89 ? -19.730 -9.118 3.787 1.00 96.81 89 ASP A C 1
ATOM 691 O O . ASP A 1 89 ? -20.805 -8.520 3.852 1.00 96.81 89 ASP A O 1
ATOM 695 N N . GLY A 1 90 ? -18.976 -9.076 2.678 1.00 97.19 90 GLY A N 1
ATOM 696 C CA . GLY A 1 90 ? -19.332 -8.319 1.465 1.00 97.19 90 GLY A CA 1
ATOM 697 C C . GLY A 1 90 ? -19.159 -6.799 1.592 1.00 97.19 90 GLY A C 1
ATOM 698 O O . GLY A 1 90 ? -19.678 -6.034 0.775 1.00 97.19 90 GLY A O 1
ATOM 699 N N . ILE A 1 91 ? -18.453 -6.345 2.628 1.00 98.69 91 ILE A N 1
ATOM 700 C CA . ILE A 1 91 ? -18.138 -4.941 2.876 1.00 98.69 91 ILE A CA 1
ATOM 701 C C . ILE A 1 91 ? -16.626 -4.753 2.777 1.00 98.69 91 ILE A C 1
ATOM 703 O O . ILE A 1 91 ? -15.858 -5.444 3.443 1.00 98.69 91 ILE A O 1
ATOM 707 N N . LEU A 1 92 ? -16.206 -3.793 1.956 1.00 98.81 92 LEU A N 1
ATOM 708 C CA . LEU A 1 92 ? -14.818 -3.363 1.842 1.00 98.81 92 LEU A CA 1
ATOM 709 C C . LEU A 1 92 ? -14.531 -2.248 2.840 1.00 98.81 92 LEU A C 1
ATOM 711 O O . LEU A 1 92 ? -15.270 -1.270 2.887 1.00 98.81 92 LEU A O 1
ATOM 715 N N . TYR A 1 93 ? -13.430 -2.362 3.568 1.00 98.88 93 TYR A N 1
ATOM 716 C CA . TYR A 1 93 ? -12.930 -1.396 4.535 1.00 98.88 93 TYR A CA 1
ATOM 717 C C . TYR A 1 93 ? -11.601 -0.826 4.057 1.00 98.88 93 TYR A C 1
ATOM 719 O O . TYR A 1 93 ? -10.705 -1.560 3.641 1.00 98.88 93 TYR A O 1
ATOM 727 N N . PHE A 1 94 ? -11.471 0.492 4.116 1.00 98.75 94 PHE A N 1
ATOM 728 C CA . PHE A 1 94 ? -10.279 1.209 3.675 1.00 98.75 94 PHE A CA 1
ATOM 729 C C . PHE A 1 94 ? -10.156 2.525 4.440 1.00 98.75 94 PHE A C 1
ATOM 731 O O . PHE A 1 94 ? -11.042 2.893 5.215 1.00 98.75 94 PHE A O 1
ATOM 738 N N . ALA A 1 95 ? -9.046 3.233 4.239 1.00 98.62 95 ALA A N 1
ATOM 739 C CA . ALA A 1 95 ? -8.774 4.468 4.957 1.00 98.62 95 ALA A CA 1
ATOM 740 C C . ALA A 1 95 ? -8.320 5.608 4.048 1.00 98.62 95 ALA A C 1
ATOM 742 O O . ALA A 1 95 ? -7.731 5.374 2.988 1.00 98.62 95 ALA A O 1
ATOM 743 N N . THR A 1 96 ? -8.551 6.843 4.485 1.00 98.56 96 THR A N 1
ATOM 744 C CA . THR A 1 96 ? -8.088 8.049 3.792 1.00 98.56 96 THR A CA 1
ATOM 745 C C . THR A 1 96 ? -6.819 8.630 4.410 1.00 98.56 96 THR A C 1
ATOM 747 O O . THR A 1 96 ? -6.493 8.444 5.590 1.00 98.56 96 THR A O 1
ATOM 750 N N . HIS A 1 97 ? -6.083 9.358 3.577 1.00 97.62 97 HIS A N 1
ATOM 751 C CA . HIS A 1 97 ? -4.825 9.987 3.929 1.00 97.62 97 HIS A CA 1
ATOM 752 C C . HIS A 1 97 ? -4.659 11.353 3.240 1.00 97.62 97 HIS A C 1
ATOM 754 O O . HIS A 1 97 ? -5.375 11.712 2.298 1.00 97.62 97 HIS A O 1
ATOM 760 N N . TYR A 1 98 ? -3.670 12.102 3.721 1.00 91.44 98 TYR A N 1
ATOM 761 C CA . TYR A 1 98 ? -3.331 13.457 3.312 1.00 91.44 98 TYR A CA 1
ATOM 762 C C . TYR A 1 98 ? -3.002 13.564 1.814 1.00 91.44 98 TYR A C 1
ATOM 764 O O . TYR A 1 98 ? -2.143 12.845 1.306 1.00 91.44 98 TYR A O 1
ATOM 772 N N . GLY A 1 99 ? -3.631 14.511 1.111 1.00 85.00 99 GLY A N 1
ATOM 773 C CA . GLY A 1 99 ? -3.275 14.867 -0.274 1.00 85.00 99 GLY A CA 1
ATOM 774 C C . GLY A 1 99 ? -2.155 15.895 -0.397 1.00 85.00 99 GLY A C 1
ATOM 775 O O . GLY A 1 99 ? -1.270 15.768 -1.237 1.00 85.00 99 GLY A O 1
ATOM 776 N N . TYR A 1 100 ? -2.193 16.916 0.457 1.00 92.31 100 TYR A N 1
ATOM 777 C CA . TYR A 1 100 ? -1.414 18.147 0.327 1.00 92.31 100 TYR A CA 1
ATOM 778 C C . TYR A 1 100 ? -0.364 18.319 1.441 1.00 92.31 100 TYR A C 1
ATOM 780 O O . TYR A 1 100 ? -0.666 18.825 2.512 1.00 92.31 100 TYR A O 1
ATOM 788 N N . PHE A 1 101 ? 0.885 17.933 1.210 1.00 90.62 101 PHE A N 1
ATOM 789 C CA . PHE A 1 101 ? 1.963 18.020 2.209 1.00 90.62 101 PHE A CA 1
ATOM 790 C C . PHE A 1 101 ? 3.159 18.808 1.666 1.00 90.62 101 PHE A C 1
ATOM 792 O O . PHE A 1 101 ? 3.318 18.989 0.457 1.00 90.62 101 PHE A O 1
ATOM 799 N N . ALA A 1 102 ? 4.014 19.283 2.569 1.00 90.06 102 ALA A N 1
ATOM 800 C CA . ALA A 1 102 ? 5.280 19.906 2.218 1.00 90.06 102 ALA A CA 1
ATOM 801 C C . ALA A 1 102 ? 6.373 18.842 2.073 1.00 90.06 102 ALA A C 1
ATOM 803 O O . ALA A 1 102 ? 6.324 17.782 2.693 1.00 90.06 102 ALA A O 1
ATOM 804 N N . THR A 1 103 ? 7.388 19.122 1.253 1.00 87.94 103 THR A N 1
ATOM 805 C CA . THR A 1 103 ? 8.592 18.288 1.190 1.00 87.94 103 THR A CA 1
ATOM 806 C C . THR A 1 103 ? 9.834 19.130 1.441 1.00 87.94 103 THR A C 1
ATOM 808 O O . THR A 1 103 ? 10.170 19.989 0.627 1.00 87.94 103 THR A O 1
ATOM 811 N N . THR A 1 104 ? 10.555 18.831 2.520 1.00 85.06 104 THR A N 1
ATOM 812 C CA . THR A 1 104 ? 11.799 19.512 2.904 1.00 85.06 104 THR A CA 1
ATOM 813 C C . THR A 1 104 ? 12.912 18.478 3.016 1.00 85.06 104 THR A C 1
ATOM 815 O O . THR A 1 104 ? 12.804 17.542 3.799 1.00 85.06 104 THR A O 1
ATOM 818 N N . ASN A 1 105 ? 13.996 18.606 2.242 1.00 83.81 105 ASN A N 1
ATOM 819 C CA . ASN A 1 105 ? 15.150 17.690 2.306 1.00 83.81 105 ASN A CA 1
ATOM 820 C C . ASN A 1 105 ? 14.769 16.191 2.271 1.00 83.81 105 ASN A C 1
ATOM 822 O O . ASN A 1 105 ? 15.222 15.410 3.101 1.00 83.81 105 ASN A O 1
ATOM 826 N N . GLN A 1 106 ? 13.938 15.791 1.298 1.00 83.25 106 GLN A N 1
ATOM 827 C CA . GLN A 1 106 ? 13.416 14.418 1.121 1.00 83.25 106 GLN A CA 1
ATOM 828 C C . GLN A 1 106 ? 12.454 13.921 2.212 1.00 83.25 106 GLN A C 1
ATOM 830 O O . GLN A 1 106 ? 12.060 12.755 2.193 1.00 83.25 106 GLN A O 1
ATOM 835 N N . ARG A 1 107 ? 12.049 14.792 3.134 1.00 87.56 107 ARG A N 1
ATOM 836 C CA . ARG A 1 107 ? 11.069 14.496 4.171 1.00 87.56 107 ARG A CA 1
ATOM 837 C C . ARG A 1 107 ? 9.710 15.060 3.811 1.00 87.56 107 ARG A C 1
ATOM 839 O O . ARG A 1 107 ? 9.627 16.219 3.421 1.00 87.56 107 ARG A O 1
ATOM 846 N N . GLU A 1 108 ? 8.674 14.257 3.995 1.00 90.38 108 GLU A N 1
ATOM 847 C CA . GLU A 1 108 ? 7.284 14.698 3.917 1.00 90.38 108 GLU A CA 1
ATOM 848 C C . GLU A 1 108 ? 6.879 15.286 5.275 1.00 90.38 108 GLU A C 1
ATOM 850 O O . GLU A 1 108 ? 7.158 14.703 6.323 1.00 90.38 108 GLU A O 1
ATOM 855 N N . GLU A 1 109 ? 6.282 16.473 5.264 1.00 91.00 109 GLU A N 1
ATOM 856 C CA . GLU A 1 109 ? 5.892 17.219 6.461 1.00 91.00 109 GLU A CA 1
ATOM 857 C C . GLU A 1 109 ? 4.485 17.790 6.284 1.00 91.00 109 GLU A C 1
ATOM 859 O O . GLU A 1 109 ? 4.044 18.041 5.159 1.00 91.00 109 GLU A O 1
ATOM 864 N N . LEU A 1 110 ? 3.784 18.037 7.393 1.00 90.69 110 LEU A N 1
ATOM 865 C CA . LEU A 1 110 ? 2.527 18.782 7.362 1.00 90.69 110 LEU A CA 1
ATOM 866 C C . LEU A 1 110 ? 2.742 20.104 6.615 1.00 90.69 110 LEU A C 1
ATOM 868 O O . LEU A 1 110 ? 3.671 20.856 6.918 1.00 90.69 110 LEU A O 1
ATOM 872 N N . ALA A 1 111 ? 1.914 20.357 5.602 1.00 88.62 111 ALA A N 1
ATOM 873 C CA . ALA A 1 111 ? 1.976 21.610 4.868 1.00 88.62 111 ALA A CA 1
ATOM 874 C C . ALA A 1 111 ? 1.469 22.761 5.738 1.00 88.62 111 ALA A C 1
ATOM 876 O O . ALA A 1 111 ? 0.515 22.604 6.502 1.00 88.62 111 ALA A O 1
ATOM 877 N N . GLU A 1 112 ? 2.056 23.944 5.557 1.00 92.38 112 GLU A N 1
ATOM 878 C CA . GLU A 1 112 ? 1.437 25.175 6.036 1.00 92.38 112 GLU A CA 1
ATOM 879 C C . GLU A 1 112 ? 0.037 25.306 5.423 1.00 92.38 112 GLU A C 1
ATOM 881 O O . GLU A 1 112 ? -0.145 25.096 4.220 1.00 92.38 112 GLU A O 1
ATOM 886 N N . VAL A 1 113 ? -0.952 25.640 6.254 1.00 95.94 113 VAL A N 1
ATOM 887 C CA . VAL A 1 113 ? -2.340 25.818 5.819 1.00 95.94 113 VAL A CA 1
ATOM 888 C C . VAL A 1 113 ? -2.454 27.160 5.091 1.00 95.94 113 VAL A C 1
ATOM 890 O O . VAL A 1 113 ? -2.321 28.202 5.737 1.00 95.94 113 VAL A O 1
ATOM 893 N N . PRO A 1 114 ? -2.714 27.185 3.769 1.00 95.81 114 PRO A N 1
ATOM 894 C CA . PRO A 1 114 ? -2.764 28.444 3.037 1.00 95.81 114 PRO A CA 1
ATOM 895 C C . PRO A 1 114 ? -3.936 29.322 3.481 1.00 95.81 114 PRO A C 1
ATOM 897 O O . PRO A 1 114 ? -4.965 28.834 3.955 1.00 95.81 114 PRO A O 1
ATOM 900 N N . ALA A 1 115 ? -3.819 30.636 3.275 1.00 96.69 115 ALA A N 1
ATOM 901 C CA . ALA A 1 115 ? -4.889 31.574 3.600 1.00 96.69 115 ALA A CA 1
ATOM 902 C C . ALA A 1 115 ? -6.220 31.167 2.936 1.00 96.69 115 ALA A C 1
ATOM 904 O O . ALA A 1 115 ? -6.291 30.928 1.731 1.00 96.69 115 ALA A O 1
ATOM 905 N N . GLY A 1 116 ? -7.287 31.100 3.736 1.00 96.31 116 GLY A N 1
ATOM 906 C CA . GLY A 1 116 ? -8.614 30.673 3.283 1.00 96.31 116 GLY A CA 1
ATOM 907 C C . GLY A 1 116 ? -8.856 29.159 3.310 1.00 96.31 116 GLY A C 1
ATOM 908 O O . GLY A 1 116 ? -9.975 28.749 2.998 1.00 96.31 116 GLY A O 1
ATOM 909 N N . TYR A 1 117 ? -7.863 28.360 3.711 1.00 97.81 117 TYR A N 1
ATOM 910 C CA . TYR A 1 117 ? -7.999 26.931 3.994 1.00 97.81 117 TYR A CA 1
ATOM 911 C C . TYR A 1 117 ? -8.001 26.648 5.499 1.00 97.81 117 TYR A C 1
ATOM 913 O O . TYR A 1 117 ? -7.677 27.503 6.324 1.00 97.81 117 TYR A O 1
ATOM 921 N N . LYS A 1 118 ? -8.396 25.427 5.853 1.00 96.94 118 LYS A N 1
ATOM 922 C CA . LYS A 1 118 ? -8.400 24.871 7.207 1.00 96.94 118 LYS A CA 1
ATOM 923 C C . LYS A 1 118 ? -7.452 23.667 7.272 1.00 96.94 118 LYS A C 1
ATOM 925 O O . LYS A 1 118 ? -7.251 23.022 6.241 1.00 96.94 118 LYS A O 1
ATOM 930 N N . PRO A 1 119 ? -6.910 23.334 8.457 1.00 96.50 119 PRO A N 1
ATOM 931 C CA . PRO A 1 119 ? -6.095 22.135 8.642 1.00 96.50 119 PRO A CA 1
ATOM 932 C C . PRO A 1 119 ? -6.799 20.858 8.171 1.00 96.50 119 PRO A C 1
ATOM 934 O O . PRO A 1 119 ? -8.028 20.816 8.043 1.00 96.50 119 PRO A O 1
ATOM 937 N N . TYR A 1 120 ? -6.014 19.810 7.932 1.00 97.25 120 TYR A N 1
ATOM 938 C CA . TYR A 1 120 ? -6.552 18.491 7.620 1.00 97.25 120 TYR A CA 1
ATOM 939 C C . TYR A 1 120 ? -7.348 17.942 8.816 1.00 97.25 120 TYR A C 1
ATOM 941 O O . TYR A 1 120 ? -6.808 17.895 9.925 1.00 97.25 120 TYR A O 1
ATOM 949 N N . PRO A 1 121 ? -8.611 17.517 8.645 1.00 96.56 121 PRO A N 1
ATOM 950 C CA . PRO A 1 121 ? -9.471 17.216 9.792 1.00 96.56 121 PRO A CA 1
ATOM 951 C C . PRO A 1 121 ? -9.182 15.875 10.474 1.00 96.56 121 PRO A C 1
ATOM 953 O O . PRO A 1 121 ? -9.738 15.631 11.546 1.00 96.56 121 PRO A O 1
ATOM 956 N N . GLY A 1 122 ? -8.352 15.033 9.853 1.00 97.62 122 GLY A N 1
ATOM 957 C CA . GLY A 1 122 ? -8.081 13.646 10.232 1.00 97.62 122 GLY A CA 1
ATOM 958 C C . GLY A 1 122 ? -8.429 12.682 9.091 1.00 97.62 122 GLY A C 1
ATOM 959 O O . GLY A 1 122 ? -9.271 12.979 8.249 1.00 97.62 122 GLY A O 1
ATOM 960 N N . GLY A 1 123 ? -7.742 11.544 9.013 1.00 98.25 123 GLY A N 1
ATOM 961 C CA . GLY A 1 123 ? -8.071 10.464 8.082 1.00 98.25 123 GLY A CA 1
ATOM 962 C C . GLY A 1 123 ? -9.295 9.691 8.550 1.00 98.25 123 GLY A C 1
ATOM 963 O O . GLY A 1 123 ? -9.547 9.589 9.743 1.00 98.25 123 GLY A O 1
ATOM 964 N N . HIS A 1 124 ? -10.048 9.137 7.618 1.00 98.69 124 HIS A N 1
ATOM 965 C CA . HIS A 1 124 ? -11.295 8.435 7.872 1.00 98.69 124 HIS A CA 1
ATOM 966 C C . HIS A 1 124 ? -11.107 6.945 7.629 1.00 98.69 124 HIS A C 1
ATOM 968 O O . HIS A 1 124 ? -10.479 6.560 6.643 1.00 98.69 124 HIS A O 1
ATOM 974 N N . LEU A 1 125 ? -11.677 6.114 8.499 1.00 98.75 125 LEU A N 1
ATOM 975 C CA . LEU A 1 125 ? -12.009 4.735 8.161 1.00 98.75 125 LEU A CA 1
ATOM 976 C C . LEU A 1 125 ? -13.356 4.744 7.446 1.00 98.75 125 LEU A C 1
ATOM 978 O O . LEU A 1 125 ? -14.325 5.318 7.937 1.00 98.75 125 LEU A O 1
ATOM 982 N N . MET A 1 126 ? -13.411 4.105 6.287 1.00 98.50 126 MET A N 1
ATOM 983 C CA . MET A 1 126 ? -14.595 4.053 5.440 1.00 98.50 126 MET A CA 1
ATOM 984 C C . MET A 1 126 ? -14.988 2.608 5.165 1.00 98.50 126 MET A C 1
ATOM 986 O O . MET A 1 126 ? -14.160 1.697 5.236 1.00 98.50 126 MET A O 1
ATOM 990 N N . SER A 1 127 ? -16.258 2.414 4.817 1.00 98.50 127 SER A N 1
ATOM 991 C CA . SER A 1 127 ? -16.752 1.139 4.305 1.00 98.50 127 SER A CA 1
ATOM 992 C C . SER A 1 127 ? -17.556 1.295 3.021 1.00 98.50 127 SER A C 1
ATOM 994 O O . SER A 1 127 ? -18.189 2.328 2.801 1.00 98.50 127 SER A O 1
ATOM 996 N N . TYR A 1 128 ? -17.530 0.256 2.191 1.00 98.69 128 TYR A N 1
ATOM 997 C CA . TYR A 1 128 ? -18.290 0.140 0.954 1.00 98.69 128 TYR A CA 1
ATOM 998 C C . TYR A 1 128 ? -18.942 -1.240 0.857 1.00 98.69 128 TYR A C 1
ATOM 1000 O O . TYR A 1 128 ? -18.245 -2.250 0.786 1.00 98.69 128 TYR A O 1
ATOM 1008 N N . ASN A 1 129 ? -20.271 -1.300 0.829 1.00 98.38 129 ASN A N 1
ATOM 1009 C CA . ASN A 1 129 ? -20.996 -2.546 0.598 1.00 98.38 129 ASN A CA 1
ATOM 1010 C C . ASN A 1 129 ? -21.017 -2.870 -0.904 1.00 98.38 129 ASN A C 1
ATOM 1012 O O . ASN A 1 129 ? -21.577 -2.114 -1.701 1.00 98.38 129 ASN A O 1
ATOM 1016 N N . THR A 1 130 ? -20.436 -4.002 -1.303 1.00 97.44 130 THR A N 1
ATOM 1017 C CA 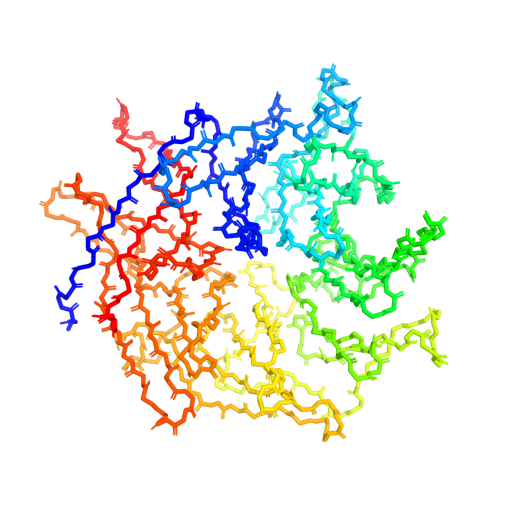. THR A 1 130 ? -20.277 -4.354 -2.725 1.00 97.44 130 THR A CA 1
ATOM 1018 C C . THR A 1 130 ? -21.594 -4.708 -3.413 1.00 97.44 130 THR A C 1
ATOM 1020 O O . THR A 1 130 ? -21.717 -4.512 -4.623 1.00 97.44 130 THR A O 1
ATOM 1023 N N . ALA A 1 131 ? -22.596 -5.159 -2.652 1.00 96.69 131 ALA A N 1
ATOM 1024 C CA . ALA A 1 131 ? -23.909 -5.532 -3.165 1.00 96.69 131 ALA A CA 1
ATOM 1025 C C . ALA A 1 131 ? -24.853 -4.330 -3.316 1.00 96.69 131 ALA A C 1
ATOM 1027 O O . ALA A 1 131 ? -25.566 -4.231 -4.314 1.00 96.69 131 ALA A O 1
ATOM 1028 N N . THR A 1 132 ? -24.875 -3.419 -2.338 1.00 97.56 132 THR A N 1
ATOM 1029 C CA . THR A 1 132 ? -25.806 -2.273 -2.327 1.00 97.56 132 THR A CA 1
ATOM 1030 C C . THR A 1 132 ? -25.198 -0.989 -2.884 1.00 97.56 132 THR A C 1
ATOM 1032 O O . THR A 1 132 ? -25.937 -0.075 -3.243 1.00 97.56 132 THR A O 1
ATOM 1035 N N . GLY A 1 133 ? -23.868 -0.902 -2.952 1.00 96.75 133 GLY A N 1
ATOM 1036 C CA . GLY A 1 133 ? -23.153 0.331 -3.276 1.00 96.75 133 GLY A CA 1
ATOM 1037 C C . GLY A 1 133 ? -23.129 1.350 -2.133 1.00 96.75 133 GLY A C 1
ATOM 1038 O O . GLY A 1 133 ? -22.752 2.500 -2.348 1.00 96.75 133 GLY A O 1
ATOM 1039 N N . GLU A 1 134 ? -23.551 0.963 -0.927 1.00 98.00 134 GLU A N 1
ATOM 1040 C CA . GLU A 1 134 ? -23.599 1.865 0.220 1.00 98.00 134 GLU A CA 1
ATOM 1041 C C . GLU A 1 134 ? -22.189 2.209 0.716 1.00 98.00 134 GLU A C 1
ATOM 1043 O O . GLU A 1 134 ? -21.423 1.323 1.096 1.00 98.00 134 GLU A O 1
ATOM 1048 N N . LEU A 1 135 ? -21.880 3.507 0.752 1.00 97.88 135 LEU A N 1
ATOM 1049 C CA . LEU A 1 135 ? -20.665 4.068 1.340 1.00 97.88 135 LEU A CA 1
ATOM 1050 C C . LEU A 1 135 ? -20.963 4.646 2.719 1.00 97.88 135 LEU A C 1
ATOM 1052 O O . LEU A 1 135 ? -21.938 5.380 2.880 1.00 97.88 135 LEU A O 1
ATOM 1056 N N . ARG A 1 136 ? -20.095 4.372 3.695 1.00 97.81 136 ARG A N 1
ATOM 1057 C CA . ARG A 1 136 ? -20.179 4.971 5.033 1.00 97.81 136 ARG A CA 1
ATOM 1058 C C . ARG A 1 136 ? -18.828 5.495 5.488 1.00 97.81 136 ARG A C 1
ATOM 1060 O O . ARG A 1 136 ? -17.834 4.772 5.426 1.00 97.81 136 ARG A O 1
ATOM 1067 N N . ASP A 1 137 ? -18.833 6.717 6.006 1.00 98.19 137 ASP A N 1
ATOM 1068 C CA . ASP A 1 137 ? -17.777 7.244 6.866 1.00 98.19 137 ASP A CA 1
ATOM 1069 C C . ASP A 1 137 ? -17.975 6.686 8.284 1.00 98.19 137 ASP A C 1
ATOM 1071 O O . ASP A 1 137 ? -19.023 6.903 8.895 1.00 98.19 137 ASP A O 1
ATOM 1075 N N . LEU A 1 138 ? -17.023 5.886 8.768 1.00 98.38 138 LEU A N 1
ATOM 1076 C CA . LEU A 1 138 ? -17.174 5.121 10.007 1.00 98.38 138 LEU A CA 1
ATOM 1077 C C . LEU A 1 138 ? -16.668 5.895 11.217 1.00 98.38 138 LEU A C 1
ATOM 1079 O O . LEU A 1 138 ? -17.365 6.031 12.221 1.00 98.38 138 LEU A O 1
ATOM 1083 N N . VAL A 1 139 ? -15.419 6.346 11.139 1.00 98.19 139 VAL A N 1
ATOM 1084 C CA . VAL A 1 139 ? -14.755 7.084 12.207 1.00 98.19 139 VAL A CA 1
ATOM 1085 C C . VAL A 1 139 ? -13.581 7.862 11.641 1.00 98.19 139 VAL A C 1
ATOM 1087 O O . VAL A 1 139 ? -12.965 7.464 10.652 1.00 98.19 139 VAL A O 1
ATOM 1090 N N . LYS A 1 140 ? -13.236 8.949 12.322 1.00 97.94 140 LYS A N 1
ATOM 1091 C CA . LYS A 1 140 ? -12.123 9.817 11.970 1.00 97.94 140 LYS A CA 1
ATOM 1092 C C . LYS A 1 140 ? -10.985 9.685 12.980 1.00 97.94 140 LYS A C 1
ATOM 1094 O O . LYS A 1 140 ? -11.218 9.669 14.189 1.00 97.94 140 LYS A O 1
ATOM 1099 N N . ALA A 1 141 ? -9.761 9.613 12.475 1.00 98.25 141 ALA A N 1
ATOM 1100 C CA . ALA A 1 141 ? -8.528 9.726 13.237 1.00 98.25 141 ALA A CA 1
ATOM 1101 C C . ALA A 1 141 ? -8.402 11.128 13.874 1.00 98.25 141 ALA A C 1
ATOM 1103 O O . ALA A 1 141 ? -9.161 12.042 13.533 1.00 98.25 141 ALA A O 1
ATOM 1104 N N . PRO A 1 142 ? -7.458 11.329 14.810 1.00 98.12 142 PRO A N 1
ATOM 1105 C CA . PRO A 1 142 ? -7.237 12.642 15.405 1.00 98.12 142 PRO A CA 1
ATOM 1106 C C . PRO A 1 142 ? -6.967 13.742 14.362 1.00 98.12 142 PRO A C 1
ATOM 1108 O O . PRO A 1 142 ? -6.513 13.453 13.253 1.00 98.12 142 PRO A O 1
ATOM 1111 N N . PRO A 1 143 ? -7.227 15.017 14.703 1.00 96.88 143 PRO A N 1
ATOM 1112 C CA . PRO A 1 143 ? -6.941 16.133 13.809 1.00 96.88 143 PRO A CA 1
ATOM 1113 C C . PRO A 1 143 ? -5.500 16.108 13.292 1.00 96.88 143 PRO A C 1
ATOM 1115 O O . PRO A 1 143 ? -4.578 15.800 14.046 1.00 96.88 143 PRO A O 1
ATOM 1118 N N . GLU A 1 144 ? -5.328 16.449 12.013 1.00 96.00 144 GLU A N 1
ATOM 1119 C CA . GLU A 1 144 ? -4.042 16.472 11.297 1.00 96.00 144 GLU A CA 1
ATOM 1120 C C . GLU A 1 144 ? -3.344 15.106 11.141 1.00 96.00 144 GLU A C 1
ATOM 1122 O O . GLU A 1 144 ? -2.273 15.030 10.541 1.00 96.00 144 GLU A O 1
ATOM 1127 N N . GLU A 1 145 ? -3.977 14.014 11.582 1.00 97.81 145 GLU A N 1
ATOM 1128 C CA . GLU A 1 145 ? -3.462 12.653 11.448 1.00 97.81 145 GLU A CA 1
ATOM 1129 C C . GLU A 1 145 ? -4.194 11.895 10.325 1.00 97.81 145 GLU A C 1
ATOM 1131 O O . GLU A 1 145 ? -5.370 11.557 10.443 1.00 97.81 145 GLU A O 1
ATOM 1136 N N . GLY A 1 146 ? -3.522 11.612 9.207 1.00 98.12 146 GLY A N 1
ATOM 1137 C CA . GLY A 1 146 ? -4.020 10.704 8.163 1.00 98.12 146 GLY A CA 1
ATOM 1138 C C . GLY A 1 146 ? -3.715 9.244 8.498 1.00 98.12 146 GLY A C 1
ATOM 1139 O O . GLY A 1 146 ? -2.788 8.977 9.246 1.00 98.12 146 GLY A O 1
ATOM 1140 N N . ILE A 1 147 ? -4.425 8.274 7.920 1.00 98.69 147 ILE A N 1
ATOM 1141 C CA . ILE A 1 147 ? -4.173 6.849 8.204 1.00 98.69 147 ILE A CA 1
ATOM 1142 C C . ILE A 1 147 ? -3.255 6.286 7.115 1.00 98.69 147 ILE A C 1
ATOM 1144 O O . ILE A 1 147 ? -3.630 6.237 5.945 1.00 98.69 147 ILE A O 1
ATOM 1148 N N . ILE A 1 148 ? -2.027 5.918 7.488 1.00 98.06 148 ILE A N 1
ATOM 1149 C CA . ILE A 1 148 ? -0.964 5.540 6.543 1.00 98.06 148 ILE A CA 1
ATOM 1150 C C . ILE A 1 148 ? -0.741 4.029 6.431 1.00 98.06 148 ILE A C 1
ATOM 1152 O O . ILE A 1 148 ? -0.165 3.569 5.449 1.00 98.06 148 ILE A O 1
ATOM 1156 N N . THR A 1 149 ? -1.216 3.269 7.415 1.00 98.56 149 THR A N 1
ATOM 1157 C CA . THR A 1 149 ? -1.193 1.802 7.418 1.00 98.56 149 THR A CA 1
ATOM 1158 C C . THR A 1 149 ? -2.523 1.309 7.940 1.00 98.56 149 THR A C 1
ATOM 1160 O O . THR A 1 149 ? -3.026 1.852 8.922 1.00 98.56 149 THR A O 1
ATOM 1163 N N . LEU A 1 150 ? -3.073 0.283 7.297 1.00 98.69 150 LEU A N 1
ATOM 1164 C CA . LEU A 1 150 ? -4.283 -0.395 7.736 1.00 98.69 150 LEU A CA 1
ATOM 1165 C C . LEU A 1 150 ? -4.124 -1.903 7.524 1.00 98.69 150 LEU A C 1
ATOM 1167 O O . LEU A 1 150 ? -3.543 -2.322 6.522 1.00 98.69 150 LEU A O 1
ATOM 1171 N N . ASN A 1 151 ? -4.642 -2.704 8.451 1.00 98.62 151 ASN A N 1
ATOM 1172 C CA . ASN A 1 151 ? -4.916 -4.125 8.241 1.00 98.62 151 ASN A CA 1
ATOM 1173 C C . ASN A 1 151 ? -6.101 -4.567 9.115 1.00 98.62 151 ASN A C 1
ATOM 1175 O O . ASN A 1 151 ? -6.511 -3.843 10.023 1.00 98.62 151 ASN A O 1
ATOM 1179 N N . MET A 1 152 ? -6.669 -5.732 8.824 1.00 98.44 152 MET A N 1
ATOM 1180 C CA . MET A 1 152 ? -7.882 -6.250 9.442 1.00 98.44 152 MET A CA 1
ATOM 1181 C C . MET A 1 152 ? -7.639 -7.622 10.074 1.00 98.44 152 MET A C 1
ATOM 1183 O O . MET A 1 152 ? -7.111 -8.522 9.428 1.00 98.44 152 MET A O 1
ATOM 1187 N N . ASP A 1 153 ? -8.118 -7.812 11.303 1.00 98.38 153 ASP A N 1
ATOM 1188 C CA . ASP A 1 153 ? -8.447 -9.142 11.817 1.00 98.38 153 ASP A CA 1
ATOM 1189 C C . ASP A 1 153 ? -9.932 -9.398 11.539 1.00 98.38 153 ASP A C 1
ATOM 1191 O O . ASP A 1 153 ? -10.811 -8.948 12.277 1.00 98.38 153 ASP A O 1
ATOM 1195 N N . ALA A 1 154 ? -10.220 -10.116 10.452 1.00 96.38 154 ALA A N 1
ATOM 1196 C CA . ALA A 1 154 ? -11.589 -10.432 10.050 1.00 96.38 154 ALA A CA 1
ATOM 1197 C C . ALA A 1 154 ? -12.317 -11.311 11.085 1.00 96.38 154 ALA A C 1
ATOM 1199 O O . ALA A 1 154 ? -13.525 -11.169 11.275 1.00 96.38 154 ALA A O 1
ATOM 1200 N N . ARG A 1 155 ? -11.587 -12.198 11.783 1.00 96.44 155 ARG A N 1
ATOM 1201 C CA . ARG A 1 155 ? -12.156 -13.128 12.773 1.00 96.44 155 ARG A CA 1
ATOM 1202 C C . ARG A 1 155 ? -12.599 -12.377 14.024 1.00 96.44 155 ARG A C 1
ATOM 1204 O O . ARG A 1 155 ? -13.690 -12.627 14.529 1.00 96.44 155 ARG A O 1
ATOM 1211 N N . ARG A 1 156 ? -11.778 -11.431 14.489 1.00 97.44 156 ARG A N 1
ATOM 1212 C CA . ARG A 1 156 ? -12.094 -10.559 15.636 1.00 97.44 156 ARG A CA 1
ATOM 1213 C C . ARG A 1 156 ? -12.891 -9.313 15.251 1.00 97.44 156 ARG A C 1
ATOM 1215 O O . ARG A 1 156 ? -13.385 -8.620 16.135 1.00 97.44 156 ARG A O 1
ATOM 1222 N N . ARG A 1 157 ? -13.065 -9.050 13.950 1.00 98.06 157 ARG A N 1
ATOM 1223 C CA . ARG A 1 157 ? -13.771 -7.882 13.390 1.00 98.06 157 ARG A CA 1
ATOM 1224 C C . ARG A 1 157 ? -13.138 -6.567 13.866 1.00 98.06 157 ARG A C 1
ATOM 1226 O O . ARG A 1 157 ? -13.833 -5.628 14.263 1.00 98.06 157 ARG A O 1
ATOM 1233 N N . LEU A 1 158 ? -11.806 -6.526 13.834 1.00 98.62 158 LEU A N 1
ATOM 1234 C CA . LEU A 1 158 ? -10.989 -5.380 14.230 1.00 98.62 158 LEU A CA 1
ATOM 1235 C C . LEU A 1 158 ? -10.225 -4.830 13.026 1.00 98.62 158 LEU A C 1
ATOM 1237 O O . LEU A 1 158 ? -9.676 -5.591 12.229 1.00 98.62 158 LEU A O 1
ATOM 1241 N N . LEU A 1 159 ? -10.154 -3.506 12.926 1.00 98.81 159 LEU A N 1
ATOM 1242 C CA . LEU A 1 159 ? -9.222 -2.803 12.048 1.00 98.81 159 LEU A CA 1
ATOM 1243 C C . LEU A 1 159 ? -8.108 -2.185 12.887 1.00 98.81 159 LEU A C 1
ATOM 1245 O O . LEU A 1 159 ? -8.369 -1.546 13.907 1.00 98.81 159 LEU A O 1
ATOM 1249 N N . TYR A 1 160 ? -6.876 -2.332 12.418 1.00 98.88 160 TYR A N 1
ATOM 1250 C CA . TYR A 1 160 ? -5.689 -1.747 13.027 1.00 98.88 160 TYR A CA 1
ATOM 1251 C C . TYR A 1 160 ? -5.116 -0.686 12.105 1.00 98.88 160 TYR A C 1
ATOM 1253 O O . TYR A 1 160 ? -4.833 -0.973 10.942 1.00 98.88 160 TYR A O 1
ATOM 1261 N N . GLY A 1 161 ? -4.942 0.528 12.621 1.00 98.62 161 GLY A N 1
ATOM 1262 C CA . GLY A 1 161 ? -4.437 1.675 11.873 1.00 98.62 161 GLY A CA 1
ATOM 1263 C C . GLY A 1 161 ? -3.137 2.226 12.453 1.00 98.62 161 GLY A C 1
ATOM 1264 O O . GLY A 1 161 ? -2.939 2.208 13.663 1.00 98.62 161 GLY A O 1
ATOM 1265 N N . LEU A 1 162 ? -2.267 2.759 11.598 1.00 98.75 162 LEU A N 1
ATOM 1266 C CA . LEU A 1 162 ? -1.169 3.638 12.010 1.00 98.75 162 LEU A CA 1
ATOM 1267 C C . LEU A 1 162 ? -1.396 5.011 11.397 1.00 98.75 162 LEU A C 1
ATOM 1269 O O . LEU A 1 162 ? -1.615 5.112 10.185 1.00 98.75 162 LEU A O 1
ATOM 1273 N N . THR A 1 163 ? -1.337 6.065 12.204 1.00 98.75 163 THR A N 1
ATOM 1274 C CA . THR A 1 163 ? -1.482 7.422 11.679 1.00 98.75 163 THR A CA 1
ATOM 1275 C C . THR A 1 163 ? -0.171 8.008 11.176 1.00 98.75 163 THR A C 1
ATOM 1277 O O . THR A 1 163 ? 0.913 7.626 11.604 1.00 98.75 163 THR A O 1
ATOM 1280 N N . TRP A 1 164 ? -0.268 8.994 10.300 1.00 98.06 164 TRP A N 1
ATOM 1281 C CA . TRP A 1 164 ? 0.791 9.917 9.930 1.00 98.06 164 TRP A CA 1
ATOM 1282 C C . TRP A 1 164 ? 0.302 11.338 10.226 1.00 98.06 164 TRP A C 1
ATOM 1284 O O . TRP A 1 164 ? -0.830 11.660 9.886 1.00 98.06 164 TRP A O 1
ATOM 1294 N N . ALA A 1 165 ? 1.117 12.224 10.791 1.00 96.69 165 ALA A N 1
ATOM 1295 C CA . ALA A 1 165 ? 2.574 12.118 10.840 1.00 96.69 165 ALA A CA 1
ATOM 1296 C C . ALA A 1 165 ? 3.153 11.484 12.114 1.00 96.69 165 ALA A C 1
ATOM 1298 O O . ALA A 1 165 ? 4.331 11.124 12.100 1.00 96.69 165 ALA A O 1
ATOM 1299 N N . LYS A 1 166 ? 2.382 11.318 13.194 1.00 98.00 166 LYS A N 1
ATOM 1300 C CA . LYS A 1 166 ? 2.956 10.956 14.507 1.00 98.00 166 LYS A CA 1
ATOM 1301 C C . LYS A 1 166 ? 3.099 9.457 14.767 1.00 98.00 166 LYS A C 1
ATOM 1303 O O . LYS A 1 166 ? 3.777 9.075 15.713 1.00 98.00 166 LYS A O 1
ATOM 1308 N N . GLY A 1 167 ? 2.522 8.590 13.934 1.00 98.12 167 GLY A N 1
ATOM 1309 C CA . GLY A 1 167 ? 2.621 7.144 14.145 1.00 98.12 167 GLY A CA 1
ATOM 1310 C C . GLY A 1 167 ? 1.766 6.667 15.314 1.00 98.12 167 GLY A C 1
ATOM 1311 O O . GLY A 1 167 ? 2.252 5.896 16.140 1.00 98.12 167 GLY A O 1
ATOM 1312 N N . GLN A 1 168 ? 0.524 7.151 15.418 1.00 98.75 168 GLN A N 1
ATOM 1313 C CA . GLN A 1 168 ? -0.392 6.732 16.477 1.00 98.75 168 GLN A CA 1
ATOM 1314 C C . GLN A 1 168 ? -1.067 5.409 16.121 1.00 98.75 168 GLN A C 1
ATOM 1316 O O . GLN A 1 168 ? -1.534 5.244 14.992 1.00 98.75 168 GLN A O 1
ATOM 1321 N N . PHE A 1 169 ? -1.117 4.470 17.067 1.00 98.88 169 PHE A N 1
ATOM 1322 C CA . PHE A 1 169 ? -1.723 3.157 16.847 1.00 98.88 169 PHE A CA 1
ATOM 1323 C C . PHE A 1 169 ? -3.221 3.184 17.160 1.00 98.88 169 PHE A C 1
ATOM 1325 O O . PHE A 1 169 ? -3.640 3.502 18.275 1.00 98.88 169 PHE A O 1
ATOM 1332 N N . LEU A 1 170 ? -4.026 2.836 16.162 1.00 98.88 170 LEU A N 1
ATOM 1333 C CA . LEU A 1 170 ? -5.480 2.845 16.210 1.00 98.88 170 LEU A CA 1
ATOM 1334 C C . LEU A 1 170 ? -6.024 1.417 16.226 1.00 98.88 170 LEU A C 1
ATOM 1336 O O . LEU A 1 170 ? -5.584 0.577 15.444 1.00 98.88 170 LEU A O 1
ATOM 1340 N N . VAL A 1 171 ? -7.036 1.176 17.056 1.00 98.81 171 VAL A N 1
ATOM 1341 C CA . VAL A 1 171 ? -7.823 -0.061 17.074 1.00 98.81 171 VAL A CA 1
ATOM 1342 C C . VAL A 1 171 ? -9.284 0.315 16.907 1.00 98.81 171 VAL A C 1
ATOM 1344 O O . VAL A 1 171 ? -9.855 0.982 17.768 1.00 98.81 171 VAL A O 1
ATOM 1347 N N . TYR A 1 172 ? -9.893 -0.100 15.804 1.00 98.81 172 TYR A N 1
ATOM 1348 C CA . TYR A 1 172 ? -11.303 0.134 15.532 1.00 98.81 172 TYR A CA 1
ATOM 1349 C C . TYR A 1 172 ? -12.082 -1.174 15.588 1.00 98.81 172 TYR A C 1
ATOM 1351 O O . TYR A 1 172 ? -11.771 -2.128 14.873 1.00 98.81 172 TYR A O 1
ATOM 1359 N N . ASN A 1 173 ? -13.110 -1.211 16.429 1.00 98.50 173 ASN A N 1
ATOM 1360 C CA . ASN A 1 173 ? -14.011 -2.345 16.538 1.00 98.50 173 ASN A CA 1
ATOM 1361 C C . ASN A 1 173 ? -15.196 -2.158 15.588 1.00 98.50 173 ASN A C 1
ATOM 1363 O O . ASN A 1 173 ? -16.033 -1.279 15.788 1.00 98.50 173 ASN A O 1
ATOM 1367 N N . ILE A 1 174 ? -15.288 -3.015 14.570 1.00 98.38 174 ILE A N 1
ATOM 1368 C CA . ILE A 1 174 ? -16.326 -2.924 13.535 1.00 98.38 174 ILE A CA 1
ATOM 1369 C C . ILE A 1 174 ? -17.726 -3.150 14.127 1.00 98.38 174 ILE A C 1
ATOM 1371 O O . ILE A 1 174 ? -18.697 -2.566 13.652 1.00 98.38 174 ILE A O 1
ATOM 1375 N N . ALA A 1 175 ? -17.848 -3.995 15.154 1.00 96.19 175 ALA A N 1
ATOM 1376 C CA . ALA A 1 175 ? -19.135 -4.336 15.750 1.00 96.19 175 ALA A CA 1
ATOM 1377 C C . ALA A 1 175 ? -19.680 -3.222 16.656 1.00 96.19 175 ALA A C 1
ATOM 1379 O O . ALA A 1 175 ? -20.884 -2.972 16.652 1.00 96.19 175 ALA A O 1
ATOM 1380 N N . THR A 1 176 ? -18.817 -2.562 17.434 1.00 97.69 176 THR A N 1
ATOM 1381 C CA . THR A 1 176 ? -19.235 -1.513 18.383 1.00 97.69 176 THR A CA 1
ATOM 1382 C C . THR A 1 176 ? -19.114 -0.100 17.817 1.00 97.69 176 THR A C 1
ATOM 1384 O O . THR A 1 176 ? -19.730 0.819 18.351 1.00 97.69 176 THR A O 1
ATOM 1387 N N . GLY A 1 177 ? -18.328 0.090 16.754 1.00 97.88 177 GLY A N 1
ATOM 1388 C CA . GLY A 1 177 ? -17.978 1.406 16.219 1.00 97.88 177 GLY A CA 1
ATOM 1389 C C . GLY A 1 177 ? -16.973 2.178 17.080 1.00 97.88 177 GLY A C 1
ATOM 1390 O O . GLY A 1 177 ? -16.748 3.363 16.842 1.00 97.88 177 GLY A O 1
ATOM 1391 N N . GLU A 1 178 ? -16.378 1.539 18.088 1.00 98.12 178 GLU A N 1
ATOM 1392 C CA . GLU A 1 178 ? -15.422 2.175 18.991 1.00 98.12 178 GLU A CA 1
ATOM 1393 C C . GLU A 1 178 ? -14.036 2.288 18.345 1.00 98.12 178 GLU A C 1
ATOM 1395 O O . GLU A 1 178 ? -13.487 1.300 17.853 1.00 98.12 178 GLU A O 1
ATOM 1400 N N . LEU A 1 179 ? -13.449 3.489 18.398 1.00 98.50 179 LEU A N 1
ATOM 1401 C CA . LEU A 1 179 ? -12.054 3.742 18.047 1.00 98.50 179 LEU A CA 1
ATOM 1402 C C . LEU A 1 179 ? -11.234 3.980 19.316 1.00 98.50 179 LEU A C 1
ATOM 1404 O O . LEU A 1 179 ? -11.418 4.983 20.006 1.00 98.50 179 LEU A O 1
ATOM 1408 N N . ARG A 1 180 ? -10.276 3.095 19.573 1.00 98.38 180 ARG A N 1
ATOM 1409 C CA . ARG A 1 180 ? -9.241 3.267 20.594 1.00 98.38 180 ARG A CA 1
ATOM 1410 C C . ARG A 1 180 ? -7.962 3.772 19.939 1.00 98.38 180 ARG A C 1
ATOM 1412 O O . ARG A 1 180 ? -7.593 3.335 18.852 1.00 98.38 180 ARG A O 1
ATOM 1419 N N . ASN A 1 181 ? -7.284 4.690 20.618 1.00 98.56 181 ASN A N 1
ATOM 1420 C CA . ASN A 1 181 ? -6.003 5.242 20.195 1.00 98.56 181 ASN A CA 1
ATOM 1421 C C . ASN A 1 181 ? -4.989 5.040 21.322 1.00 98.56 181 ASN A C 1
ATOM 1423 O O . ASN A 1 181 ? -5.168 5.582 22.412 1.00 98.56 181 ASN A O 1
ATOM 1427 N N . LEU A 1 182 ? -3.949 4.253 21.057 1.00 98.50 182 LEU A N 1
ATOM 1428 C CA . LEU A 1 182 ? -2.901 3.916 22.026 1.00 98.50 182 LEU A CA 1
ATOM 1429 C C . LEU A 1 182 ? -1.780 4.968 22.068 1.00 98.50 182 LEU A C 1
ATOM 1431 O O . LEU A 1 182 ? -0.842 4.844 22.851 1.00 98.50 182 LEU A O 1
ATOM 1435 N N . GLY A 1 183 ? -1.878 6.016 21.251 1.00 98.38 183 GLY A N 1
ATOM 1436 C CA . GLY A 1 183 ? -0.856 7.042 21.124 1.00 98.38 183 GLY A CA 1
ATOM 1437 C C . GLY A 1 183 ? 0.294 6.609 20.220 1.00 98.38 183 GLY A C 1
ATOM 1438 O O . GLY A 1 183 ? 0.181 5.668 19.434 1.00 98.38 183 GLY A O 1
ATOM 1439 N N . GLU A 1 184 ? 1.384 7.364 20.292 1.00 98.25 184 GLU A N 1
ATOM 1440 C CA . GLU A 1 184 ? 2.550 7.238 19.418 1.00 98.25 184 GLU A CA 1
ATOM 1441 C C . GLU A 1 184 ? 3.354 5.971 19.742 1.00 98.25 184 GLU A C 1
ATOM 1443 O O . GLU A 1 184 ? 3.792 5.774 20.875 1.00 98.25 184 GLU A O 1
ATOM 1448 N N . VAL A 1 185 ? 3.573 5.118 18.738 1.00 98.12 185 VAL A N 1
ATOM 1449 C CA . VAL A 1 185 ? 4.306 3.842 18.889 1.00 98.12 185 VAL A CA 1
ATOM 1450 C C . VAL A 1 185 ? 5.599 3.788 18.068 1.00 98.12 185 VAL A C 1
ATOM 1452 O O . VAL A 1 185 ? 6.335 2.804 18.117 1.00 98.12 185 VAL A O 1
ATOM 1455 N N . CYS A 1 186 ? 5.908 4.862 17.335 1.00 96.50 186 CYS A N 1
ATOM 1456 C CA . CYS A 1 186 ? 7.053 4.966 16.425 1.00 96.50 186 CYS A CA 1
ATOM 1457 C C . CYS A 1 186 ? 7.961 6.157 16.780 1.00 96.50 186 CYS A C 1
ATOM 1459 O O . CYS A 1 186 ? 8.358 6.919 15.898 1.00 96.50 186 CYS A O 1
ATOM 1461 N N . GLY A 1 187 ? 8.245 6.378 18.069 1.00 94.31 187 GLY A N 1
ATOM 1462 C CA . GLY A 1 187 ? 8.866 7.633 18.517 1.00 94.31 187 GLY A CA 1
ATOM 1463 C C . GLY A 1 187 ? 7.926 8.805 18.232 1.00 94.31 187 GLY A C 1
ATOM 1464 O O . GLY A 1 187 ? 6.743 8.694 18.513 1.00 94.31 187 GLY A O 1
ATOM 1465 N N . GLY A 1 188 ? 8.418 9.875 17.600 1.00 96.00 188 GLY A N 1
ATOM 1466 C CA . GLY A 1 188 ? 7.575 10.974 17.103 1.00 96.00 188 GLY A CA 1
ATOM 1467 C C . GLY A 1 188 ? 7.054 10.769 15.672 1.00 96.00 188 GLY A C 1
ATOM 1468 O O . GLY A 1 188 ? 6.602 11.727 15.038 1.00 96.00 188 GLY A O 1
ATOM 1469 N N . GLY A 1 189 ? 7.202 9.564 15.111 1.00 97.06 189 GLY A N 1
ATOM 1470 C CA . GLY A 1 189 ? 6.849 9.244 13.729 1.00 97.06 189 GLY A CA 1
ATOM 1471 C C . GLY A 1 189 ? 7.606 10.083 12.696 1.00 97.06 189 GLY A C 1
ATOM 1472 O O . GLY A 1 189 ? 8.744 10.515 12.904 1.00 97.06 189 GLY A O 1
ATOM 1473 N N . GLU A 1 190 ? 6.955 10.364 11.569 1.00 96.44 190 GLU A N 1
ATOM 1474 C CA . GLU A 1 190 ? 7.497 11.231 10.520 1.00 96.44 190 GLU A CA 1
ATOM 1475 C C . GLU A 1 190 ? 7.427 12.722 10.893 1.00 96.44 190 GLU A C 1
ATOM 1477 O O . GLU A 1 190 ? 8.096 13.538 10.253 1.00 96.44 190 GLU A O 1
ATOM 1482 N N . ALA A 1 191 ? 6.713 13.082 11.968 1.00 95.38 191 ALA A N 1
ATOM 1483 C CA . ALA A 1 191 ? 6.766 14.395 12.619 1.00 95.38 191 ALA A CA 1
ATOM 1484 C C . ALA A 1 191 ? 7.948 14.544 13.599 1.00 95.38 191 ALA A C 1
ATOM 1486 O O . ALA A 1 191 ? 8.296 15.670 13.968 1.00 95.38 191 ALA A O 1
ATOM 1487 N N . GLY A 1 192 ? 8.609 13.452 13.982 1.00 95.00 192 GLY A N 1
ATOM 1488 C CA . GLY A 1 192 ? 9.739 13.453 14.904 1.00 95.00 192 GLY A CA 1
ATOM 1489 C C . GLY A 1 192 ? 10.954 14.225 14.382 1.00 95.00 192 GLY A C 1
ATOM 1490 O O . GLY A 1 192 ? 11.057 14.561 13.199 1.00 95.00 192 GLY A O 1
ATOM 1491 N N . ARG A 1 193 ? 11.888 14.548 15.281 1.00 92.75 193 ARG A N 1
ATOM 1492 C CA . ARG A 1 193 ? 13.159 15.226 14.970 1.00 92.75 193 ARG A CA 1
ATOM 1493 C C . ARG A 1 193 ? 14.322 14.465 15.605 1.00 92.75 193 ARG A C 1
ATOM 1495 O O . ARG A 1 193 ? 14.170 13.938 16.705 1.00 92.75 193 ARG A O 1
ATOM 1502 N N . GLY A 1 194 ? 15.472 14.438 14.927 1.00 94.12 194 GLY A N 1
ATOM 1503 C CA . GLY A 1 194 ? 16.652 13.695 15.385 1.00 94.12 194 GLY A CA 1
ATOM 1504 C C . GLY A 1 194 ? 16.307 12.231 15.663 1.00 94.12 194 GLY A C 1
ATOM 1505 O O . GLY A 1 194 ? 15.646 11.590 14.848 1.00 94.12 194 GLY A O 1
ATOM 1506 N N . ASP A 1 195 ? 16.659 11.754 16.853 1.00 96.31 195 ASP A N 1
ATOM 1507 C CA . ASP A 1 195 ? 16.423 10.374 17.302 1.00 96.31 195 ASP A CA 1
ATOM 1508 C C . ASP A 1 195 ? 14.934 10.002 17.434 1.00 96.31 195 ASP A C 1
ATOM 1510 O O . ASP A 1 195 ? 14.600 8.833 17.597 1.00 96.31 195 ASP A O 1
ATOM 1514 N N . GLN A 1 196 ? 14.018 10.975 17.357 1.00 96.88 196 GLN A N 1
ATOM 1515 C CA . GLN A 1 196 ? 12.572 10.728 17.368 1.00 96.88 196 GLN A CA 1
ATOM 1516 C C . GLN A 1 196 ? 11.971 10.546 15.970 1.00 96.88 196 GLN A C 1
ATOM 1518 O O . GLN A 1 196 ? 10.783 10.248 15.875 1.00 96.88 196 GLN A O 1
ATOM 1523 N N . TYR A 1 197 ? 12.734 10.758 14.891 1.00 97.00 197 TYR A N 1
ATOM 1524 C CA . TYR A 1 197 ? 12.230 10.573 13.530 1.00 97.00 197 TYR A CA 1
ATOM 1525 C C . TYR A 1 197 ? 12.241 9.092 13.132 1.00 97.00 197 TYR A C 1
ATOM 1527 O O . TYR A 1 197 ? 13.273 8.419 13.202 1.00 97.00 197 TYR A O 1
ATOM 1535 N N . PHE A 1 198 ? 11.088 8.610 12.671 1.00 97.50 198 PHE A N 1
ATOM 1536 C CA . PHE A 1 198 ? 10.917 7.276 12.106 1.00 97.50 198 PHE A CA 1
ATOM 1537 C C . PHE A 1 198 ? 10.018 7.354 10.876 1.00 97.50 198 PHE A C 1
ATOM 1539 O O . PHE A 1 198 ? 8.855 7.745 10.978 1.00 97.50 198 PHE A O 1
ATOM 1546 N N . CYS A 1 199 ? 10.528 6.929 9.715 1.00 97.44 199 CYS A N 1
ATOM 1547 C CA . CYS A 1 199 ? 9.653 6.646 8.582 1.00 97.44 199 CYS A CA 1
ATOM 1548 C C . CYS A 1 199 ? 8.710 5.500 8.965 1.00 97.44 199 CYS A C 1
ATOM 1550 O O . CYS A 1 199 ? 9.151 4.463 9.469 1.00 97.44 199 CYS A O 1
ATOM 1552 N N . LEU A 1 200 ? 7.409 5.709 8.776 1.00 97.94 200 LEU A N 1
ATOM 1553 C CA . LEU A 1 200 ? 6.403 4.768 9.255 1.00 97.94 200 LEU A CA 1
ATOM 1554 C C . LEU A 1 200 ? 6.367 3.524 8.353 1.00 97.94 200 LEU A C 1
ATOM 1556 O O . LEU A 1 200 ? 6.455 3.614 7.127 1.00 97.94 200 LEU A O 1
ATOM 1560 N N . VAL A 1 201 ? 6.201 2.342 8.934 1.00 98.12 201 VAL A N 1
ATOM 1561 C CA . VAL A 1 201 ? 5.889 1.130 8.158 1.00 98.12 201 VAL A CA 1
ATOM 1562 C C . VAL A 1 201 ? 4.604 1.350 7.349 1.00 98.12 201 VAL A C 1
ATOM 1564 O O . VAL A 1 201 ? 3.770 2.150 7.765 1.00 98.12 201 VAL A O 1
ATOM 1567 N N . ARG A 1 202 ? 4.434 0.679 6.202 1.00 97.44 202 ARG A N 1
ATOM 1568 C CA . ARG A 1 202 ? 3.211 0.791 5.370 1.00 97.44 202 ARG A CA 1
ATOM 1569 C C . ARG A 1 202 ? 2.318 -0.457 5.393 1.00 97.44 202 ARG A C 1
ATOM 1571 O O . ARG A 1 202 ? 1.274 -0.466 4.751 1.00 97.44 202 ARG A O 1
ATOM 1578 N N . SER A 1 203 ? 2.718 -1.504 6.112 1.00 97.69 203 SER A N 1
ATOM 1579 C CA . SER A 1 203 ? 2.004 -2.781 6.186 1.00 97.69 203 SER A CA 1
ATOM 1580 C C . SER A 1 203 ? 2.114 -3.404 7.585 1.00 97.69 203 SER A C 1
ATOM 1582 O O . SER A 1 203 ? 3.202 -3.511 8.157 1.00 97.69 203 SER A O 1
ATOM 1584 N N . PHE A 1 204 ? 0.968 -3.805 8.140 1.00 98.75 204 PHE A N 1
ATOM 1585 C CA . PHE A 1 204 ? 0.887 -4.619 9.356 1.00 98.75 204 PHE A CA 1
ATOM 1586 C C . PHE A 1 204 ? 0.836 -6.104 8.997 1.00 98.75 204 PHE A C 1
ATOM 1588 O O . PHE A 1 204 ? 0.208 -6.470 8.006 1.00 98.75 204 PHE A O 1
ATOM 1595 N N . ALA A 1 205 ? 1.403 -6.955 9.847 1.00 98.75 205 ALA A N 1
ATOM 1596 C CA . ALA A 1 205 ? 1.236 -8.403 9.797 1.00 98.75 205 ALA A CA 1
ATOM 1597 C C . ALA A 1 205 ? 0.285 -8.845 10.919 1.00 98.75 205 ALA A C 1
ATOM 1599 O O . ALA A 1 205 ? 0.668 -8.841 12.085 1.00 98.75 205 ALA A O 1
ATOM 1600 N N . VAL A 1 206 ? -0.962 -9.175 10.574 1.00 98.75 206 VAL A N 1
ATOM 1601 C CA . VAL A 1 206 ? -1.985 -9.641 11.527 1.00 98.75 206 VAL A CA 1
ATOM 1602 C C . VAL A 1 206 ? -2.025 -11.162 11.496 1.00 98.75 206 VAL A C 1
ATOM 1604 O O . VAL A 1 206 ? -2.331 -11.740 10.453 1.00 98.75 206 VAL A O 1
ATOM 1607 N N . ASP A 1 207 ? -1.676 -11.813 12.603 1.00 98.50 207 ASP A N 1
ATOM 1608 C CA . ASP A 1 207 ? -1.670 -13.273 12.697 1.00 98.50 207 ASP A CA 1
ATOM 1609 C C . ASP A 1 207 ? -3.105 -13.785 12.881 1.00 98.50 207 ASP A C 1
ATOM 1611 O O . ASP A 1 207 ? -3.738 -13.495 13.898 1.00 98.50 207 ASP A O 1
ATOM 1615 N N . PRO A 1 208 ? -3.669 -14.552 11.932 1.00 97.44 208 PRO A N 1
ATOM 1616 C CA . PRO A 1 208 ? -5.062 -14.980 12.029 1.00 97.44 208 PRO A CA 1
ATOM 1617 C C . PRO A 1 208 ? -5.309 -15.996 13.154 1.00 97.44 208 PRO A C 1
ATOM 1619 O O . PRO A 1 208 ? -6.469 -16.268 13.485 1.00 97.44 208 PRO A O 1
ATOM 1622 N N . ARG A 1 209 ? -4.261 -16.596 13.733 1.00 97.06 209 ARG A N 1
ATOM 1623 C CA . ARG A 1 209 ? -4.381 -17.604 14.796 1.00 97.06 209 ARG A CA 1
ATOM 1624 C C . ARG A 1 209 ? -4.756 -16.962 16.126 1.00 97.06 209 ARG A C 1
ATOM 1626 O O . ARG A 1 209 ? -5.646 -17.459 16.812 1.00 97.06 209 ARG A O 1
ATOM 1633 N N . ASP A 1 210 ? -4.121 -15.846 16.464 1.00 97.12 210 ASP A N 1
ATOM 1634 C CA . ASP A 1 210 ? -4.237 -15.198 17.775 1.00 97.12 210 ASP A CA 1
ATOM 1635 C C . ASP A 1 210 ? -4.515 -13.685 17.709 1.00 97.12 210 ASP A C 1
ATOM 1637 O O . ASP A 1 210 ? -4.733 -13.061 18.740 1.00 97.12 210 ASP A O 1
ATOM 1641 N N . GLY A 1 211 ? -4.595 -13.102 16.512 1.00 98.00 211 GLY A N 1
ATOM 1642 C CA . GLY A 1 211 ? -4.934 -11.695 16.307 1.00 98.00 211 GLY A CA 1
ATOM 1643 C C . GLY A 1 211 ? -3.801 -10.727 16.628 1.00 98.00 211 GLY A C 1
ATOM 1644 O O . GLY A 1 211 ? -4.022 -9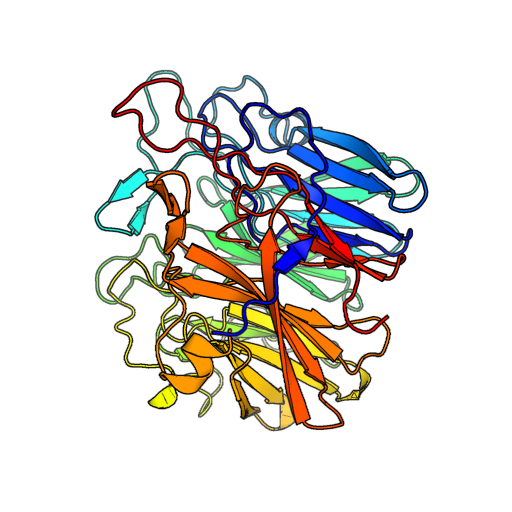.514 16.571 1.00 98.00 211 GLY A O 1
ATOM 1645 N N . ARG A 1 212 ? -2.600 -11.225 16.955 1.00 98.69 212 ARG A N 1
ATOM 1646 C CA . ARG A 1 212 ? -1.440 -10.368 17.208 1.00 98.69 212 ARG A CA 1
ATOM 1647 C C . ARG A 1 212 ? -1.060 -9.596 15.958 1.00 98.69 212 ARG A C 1
ATOM 1649 O O . ARG A 1 212 ? -1.079 -10.122 14.845 1.00 98.69 212 ARG A O 1
ATOM 1656 N N . VAL A 1 213 ? -0.691 -8.336 16.158 1.00 98.88 213 VAL A N 1
ATOM 1657 C CA . VAL A 1 213 ? -0.313 -7.428 15.074 1.00 98.88 213 VAL A CA 1
ATOM 1658 C C . VAL A 1 213 ? 1.160 -7.105 15.193 1.00 98.88 213 VAL A C 1
ATOM 1660 O O . VAL A 1 213 ? 1.584 -6.475 16.159 1.00 98.88 213 VAL A O 1
ATOM 1663 N N . TYR A 1 214 ? 1.927 -7.492 14.185 1.00 98.94 214 TYR A N 1
ATOM 1664 C CA . TYR A 1 214 ? 3.353 -7.234 14.102 1.00 98.94 214 TYR A CA 1
ATOM 1665 C C . TYR A 1 214 ? 3.655 -6.128 13.097 1.00 98.94 214 TYR A C 1
ATOM 1667 O O . TYR A 1 214 ? 3.007 -6.005 12.053 1.00 98.94 214 TYR A O 1
ATOM 1675 N N . PHE A 1 215 ? 4.666 -5.325 13.409 1.00 98.81 215 PHE A N 1
ATOM 1676 C CA . PHE A 1 215 ? 5.216 -4.311 12.515 1.00 98.81 215 PHE A CA 1
ATOM 1677 C C . PHE A 1 215 ? 6.633 -3.929 12.881 1.00 98.81 215 PHE A C 1
ATOM 1679 O O . PHE A 1 215 ? 7.137 -4.275 13.940 1.00 98.81 215 PHE A O 1
ATOM 1686 N N . THR A 1 216 ? 7.288 -3.209 11.985 1.00 98.69 216 THR A N 1
ATOM 1687 C CA . THR A 1 216 ? 8.672 -2.782 12.147 1.00 98.69 216 THR A CA 1
ATOM 1688 C C . THR A 1 216 ? 8.777 -1.292 12.407 1.00 98.69 216 THR A C 1
ATOM 1690 O O . THR A 1 216 ? 7.913 -0.511 12.007 1.00 98.69 216 THR A O 1
ATOM 1693 N N . LEU A 1 217 ? 9.889 -0.904 13.021 1.00 98.50 217 LEU A N 1
ATOM 1694 C CA . LEU A 1 217 ? 10.396 0.460 12.990 1.00 98.50 217 LEU A CA 1
ATOM 1695 C C . LEU A 1 217 ? 11.534 0.577 11.970 1.00 98.50 217 LEU A C 1
ATOM 1697 O O . LEU A 1 217 ? 12.225 -0.398 11.672 1.00 98.50 217 LEU A O 1
ATOM 1701 N N . ALA A 1 218 ? 11.787 1.795 11.482 1.00 97.88 218 ALA A N 1
ATOM 1702 C CA . ALA A 1 218 ? 12.849 2.063 10.508 1.00 97.88 218 ALA A CA 1
ATOM 1703 C C . ALA A 1 218 ? 14.265 1.734 11.029 1.00 97.88 218 ALA A C 1
ATOM 1705 O O . ALA A 1 218 ? 15.187 1.562 10.231 1.00 97.88 218 ALA A O 1
ATOM 1706 N N . ASP A 1 219 ? 14.448 1.612 12.348 1.00 97.88 219 ASP A N 1
ATOM 1707 C CA . ASP A 1 219 ? 15.685 1.126 12.970 1.00 97.88 219 ASP A CA 1
ATOM 1708 C C . ASP A 1 219 ? 15.765 -0.406 13.056 1.00 97.88 219 ASP A C 1
ATOM 1710 O O . ASP A 1 219 ? 16.751 -0.935 13.549 1.00 97.88 219 ASP A O 1
ATOM 1714 N N . GLY A 1 220 ? 14.756 -1.133 12.586 1.00 98.06 220 GLY A N 1
ATOM 1715 C CA . GLY A 1 220 ? 14.741 -2.585 12.497 1.00 98.06 220 GLY A CA 1
ATOM 1716 C C . GLY A 1 220 ? 14.244 -3.299 13.743 1.00 98.06 220 GLY A C 1
ATOM 1717 O O . GLY A 1 220 ? 14.330 -4.524 13.772 1.00 98.06 220 GLY A O 1
ATOM 1718 N N . ARG A 1 221 ? 13.738 -2.611 14.770 1.00 98.38 221 ARG A N 1
ATOM 1719 C CA . ARG A 1 221 ? 12.960 -3.286 15.824 1.00 98.38 221 ARG A CA 1
ATOM 1720 C C . ARG A 1 221 ? 11.658 -3.845 15.251 1.00 98.38 221 ARG A C 1
ATOM 1722 O O . ARG A 1 221 ? 11.059 -3.222 14.376 1.00 98.38 221 ARG A O 1
ATOM 1729 N N . VAL A 1 222 ? 11.226 -4.995 15.768 1.00 98.81 222 VAL A N 1
ATOM 1730 C CA . VAL A 1 222 ? 9.889 -5.552 15.521 1.00 98.81 222 VAL A CA 1
ATOM 1731 C C . VAL A 1 222 ? 9.031 -5.309 16.758 1.00 98.81 222 VAL A C 1
ATOM 1733 O O . VAL A 1 222 ? 9.456 -5.588 17.877 1.00 98.81 222 VAL A O 1
ATOM 1736 N N . LEU A 1 223 ? 7.844 -4.756 16.550 1.00 98.75 223 LEU A N 1
ATOM 1737 C CA . LEU A 1 223 ? 6.834 -4.470 17.557 1.00 98.75 223 LEU A CA 1
ATOM 1738 C C . LEU A 1 223 ? 5.664 -5.448 17.425 1.00 98.75 223 LEU A C 1
ATOM 1740 O O . LEU A 1 223 ? 5.412 -5.971 16.338 1.00 98.75 223 LEU A O 1
ATOM 1744 N N . CYS A 1 224 ? 4.954 -5.672 18.528 1.00 98.75 224 CYS A N 1
ATOM 1745 C CA . CYS A 1 224 ? 3.774 -6.517 18.621 1.00 98.75 224 CYS A CA 1
ATOM 1746 C C . CYS A 1 224 ? 2.685 -5.830 19.455 1.00 98.75 224 CYS A C 1
ATOM 1748 O O . CYS A 1 224 ? 2.936 -5.354 20.563 1.00 98.75 224 CYS A O 1
ATOM 1750 N N . TYR A 1 225 ? 1.464 -5.831 18.932 1.00 98.81 225 TYR A N 1
ATOM 1751 C CA . TYR A 1 225 ? 0.236 -5.541 19.664 1.00 98.81 225 TYR A CA 1
ATOM 1752 C C . TYR A 1 225 ? -0.511 -6.854 19.934 1.00 98.81 225 TYR A C 1
ATOM 1754 O O . TYR A 1 225 ? -0.738 -7.624 19.000 1.00 98.81 225 TYR A O 1
ATOM 1762 N N . ASP A 1 226 ? -0.887 -7.111 21.190 1.00 98.19 226 ASP A N 1
ATOM 1763 C CA . ASP A 1 226 ? -1.666 -8.291 21.595 1.00 98.19 226 ASP A CA 1
ATOM 1764 C C . ASP A 1 226 ? -3.066 -7.847 22.058 1.00 98.19 226 ASP A C 1
ATOM 1766 O O . ASP A 1 226 ? -3.198 -7.325 23.173 1.00 98.19 226 ASP A O 1
ATOM 1770 N N . PRO A 1 227 ? -4.110 -8.021 21.221 1.00 97.25 227 PRO A N 1
ATOM 1771 C CA . PRO A 1 227 ? -5.455 -7.550 21.545 1.00 97.25 227 PRO A CA 1
ATOM 1772 C C . PRO A 1 227 ? -6.090 -8.295 22.726 1.00 97.25 227 PRO A C 1
ATOM 1774 O O . PRO A 1 227 ? -6.972 -7.738 23.379 1.00 97.25 227 PRO A O 1
ATOM 1777 N N . ASP A 1 228 ? -5.654 -9.525 23.008 1.00 96.06 228 ASP A N 1
ATOM 1778 C CA . ASP A 1 228 ? -6.308 -10.416 23.967 1.00 96.06 228 ASP A CA 1
ATOM 1779 C C . ASP A 1 228 ? -5.654 -10.324 25.364 1.00 96.06 228 ASP A C 1
ATOM 1781 O O . ASP A 1 228 ? -6.341 -10.441 26.381 1.00 96.06 228 ASP A O 1
ATOM 1785 N N . HIS A 1 229 ? -4.340 -10.068 25.441 1.00 96.69 229 HIS A N 1
ATOM 1786 C CA . HIS A 1 229 ? -3.578 -10.111 26.703 1.00 96.69 229 HIS A CA 1
ATOM 1787 C C . HIS A 1 229 ? -2.947 -8.776 27.121 1.00 96.69 229 HIS A C 1
ATOM 1789 O O . HIS A 1 229 ? -2.669 -8.582 28.306 1.00 96.69 229 HIS A O 1
ATOM 1795 N N . ALA A 1 230 ? -2.698 -7.858 26.183 1.00 95.75 230 ALA A N 1
ATOM 1796 C CA . ALA A 1 230 ? -2.078 -6.561 26.461 1.00 95.75 230 ALA A CA 1
ATOM 1797 C C . ALA A 1 230 ? -2.720 -5.434 25.627 1.00 95.75 230 ALA A C 1
ATOM 1799 O O . ALA A 1 230 ? -2.020 -4.704 24.922 1.00 95.75 230 ALA A O 1
ATOM 1800 N N . PRO A 1 231 ? -4.050 -5.243 25.715 1.00 96.06 231 PRO A N 1
ATOM 1801 C CA . PRO A 1 231 ? -4.802 -4.431 24.762 1.00 96.06 231 PRO A CA 1
ATOM 1802 C C . PRO A 1 231 ? -4.472 -2.936 24.798 1.00 96.06 231 PRO A C 1
ATOM 1804 O O . PRO A 1 231 ? -4.919 -2.223 23.898 1.00 96.06 231 PRO A O 1
ATOM 1807 N N . ASP A 1 232 ? -3.760 -2.449 25.816 1.00 96.75 232 ASP A N 1
ATOM 1808 C CA . ASP A 1 232 ? -3.473 -1.028 26.060 1.00 96.75 232 ASP A CA 1
ATOM 1809 C C . ASP A 1 232 ? -2.033 -0.614 25.714 1.00 96.75 232 ASP A C 1
ATOM 1811 O O . ASP A 1 232 ? -1.631 0.512 26.008 1.00 96.75 232 ASP A O 1
ATOM 1815 N N . ARG A 1 233 ? -1.226 -1.499 25.116 1.00 96.38 233 ARG A N 1
ATOM 1816 C CA . ARG A 1 233 ? 0.165 -1.181 24.768 1.00 96.38 233 ARG A CA 1
ATOM 1817 C C . ARG A 1 233 ? 0.660 -1.935 23.541 1.00 96.38 233 ARG A C 1
ATOM 1819 O O . ARG A 1 233 ? 0.105 -2.956 23.155 1.00 96.38 233 ARG A O 1
ATOM 1826 N N . VAL A 1 234 ? 1.749 -1.432 22.973 1.00 98.50 234 VAL A N 1
ATOM 1827 C CA . VAL A 1 234 ? 2.543 -2.104 21.944 1.00 98.50 234 VAL A CA 1
ATOM 1828 C C . VAL A 1 234 ? 3.938 -2.328 22.512 1.00 98.50 234 VAL A C 1
ATOM 1830 O O . VAL A 1 234 ? 4.559 -1.385 23.001 1.00 98.50 234 VAL A O 1
ATOM 1833 N N . ASP A 1 235 ? 4.432 -3.559 22.424 1.00 97.88 235 ASP A N 1
ATOM 1834 C CA . ASP A 1 235 ? 5.724 -3.955 22.981 1.00 97.88 235 ASP A CA 1
ATOM 1835 C C . ASP A 1 235 ? 6.703 -4.351 21.869 1.00 97.88 235 ASP A C 1
ATOM 1837 O O . ASP A 1 235 ? 6.308 -4.819 20.801 1.00 97.88 235 ASP A O 1
ATOM 1841 N N . ALA A 1 236 ? 8.004 -4.187 22.111 1.00 97.81 236 ALA A N 1
ATOM 1842 C CA . ALA A 1 236 ? 9.021 -4.756 21.231 1.00 97.81 236 ALA A CA 1
ATOM 1843 C C . ALA A 1 236 ? 9.110 -6.276 21.427 1.00 97.81 236 ALA A C 1
ATOM 1845 O O . ALA A 1 236 ? 9.078 -6.764 22.556 1.00 97.81 236 ALA A O 1
ATOM 1846 N N . VAL A 1 237 ? 9.277 -7.019 20.334 1.00 97.94 237 VAL A N 1
ATOM 1847 C CA . VAL A 1 237 ? 9.537 -8.461 20.382 1.00 97.94 237 VAL A CA 1
ATOM 1848 C C . VAL A 1 237 ? 11.013 -8.674 20.713 1.00 97.94 237 VAL A C 1
ATOM 1850 O O . VAL A 1 237 ? 11.897 -8.329 19.926 1.00 97.94 237 VAL A O 1
ATOM 1853 N N . GLU A 1 238 ? 11.291 -9.210 21.900 1.00 95.38 238 GLU A N 1
ATOM 1854 C CA . GLU A 1 238 ? 12.658 -9.403 22.384 1.00 95.38 238 GLU A CA 1
ATOM 1855 C C . GLU A 1 238 ? 13.465 -10.322 21.454 1.00 95.38 238 GLU A C 1
ATOM 1857 O O . GLU A 1 238 ? 12.985 -11.352 20.987 1.00 95.38 238 GLU A O 1
ATOM 1862 N N . GLY A 1 239 ? 14.707 -9.928 21.156 1.00 94.19 239 GLY A N 1
ATOM 1863 C CA . GLY A 1 239 ? 15.614 -10.701 20.302 1.00 94.19 239 GLY A CA 1
ATOM 1864 C C . GLY A 1 239 ? 15.277 -10.690 18.805 1.00 94.19 239 GLY A C 1
ATOM 1865 O O . GLY A 1 239 ? 16.088 -11.166 18.011 1.00 94.19 239 GLY A O 1
ATOM 1866 N N . LEU A 1 240 ? 14.144 -10.108 18.393 1.00 97.50 240 LEU A N 1
ATOM 1867 C CA . LEU A 1 240 ? 13.729 -10.050 16.996 1.00 97.50 240 LEU A CA 1
ATOM 1868 C C . LEU A 1 240 ? 14.038 -8.685 16.373 1.00 97.50 240 LEU A C 1
ATOM 1870 O O . LEU A 1 240 ? 13.656 -7.625 16.869 1.00 97.50 240 LEU A O 1
ATOM 1874 N N . SER A 1 241 ? 14.719 -8.708 15.233 1.00 97.69 241 SER A N 1
ATOM 1875 C CA . SER A 1 241 ? 15.040 -7.507 14.465 1.00 97.69 241 SER A CA 1
ATOM 1876 C C . SER A 1 241 ? 14.941 -7.789 12.974 1.00 97.69 241 SER A C 1
ATOM 1878 O O . SER A 1 241 ? 15.069 -8.946 12.587 1.00 97.69 241 SER A O 1
ATOM 1880 N N . MET A 1 242 ? 14.781 -6.745 12.157 1.00 98.12 242 MET A N 1
ATOM 1881 C CA . MET A 1 242 ? 14.952 -6.715 10.699 1.00 98.12 242 MET A CA 1
ATOM 1882 C C . MET A 1 242 ? 16.343 -6.242 10.246 1.00 98.12 242 MET A C 1
ATOM 1884 O O . MET A 1 242 ? 16.613 -6.234 9.050 1.00 98.12 242 MET A O 1
ATOM 1888 N N . LYS A 1 243 ? 17.265 -5.874 11.148 1.00 97.62 243 LYS A N 1
ATOM 1889 C CA . LYS A 1 243 ? 18.634 -5.504 10.747 1.00 97.62 243 LYS A CA 1
ATOM 1890 C C . LYS A 1 243 ? 19.393 -6.706 10.187 1.00 97.62 243 LYS A C 1
ATOM 1892 O O . LYS A 1 243 ? 19.513 -7.724 10.866 1.00 97.62 243 LYS A O 1
ATOM 1897 N N . ARG A 1 244 ? 19.911 -6.590 8.966 1.00 96.56 244 ARG A N 1
ATOM 1898 C CA . ARG A 1 244 ? 20.906 -7.497 8.370 1.00 96.56 244 ARG A CA 1
ATOM 1899 C C . ARG A 1 244 ? 21.801 -6.678 7.451 1.00 96.56 244 ARG A C 1
ATOM 1901 O O . ARG A 1 244 ? 21.284 -5.844 6.714 1.00 96.56 244 ARG A O 1
ATOM 1908 N N . ASP A 1 245 ? 23.093 -6.976 7.410 1.00 95.19 245 ASP A N 1
ATOM 1909 C CA . ASP A 1 245 ? 24.048 -6.247 6.558 1.00 95.19 245 ASP A CA 1
ATOM 1910 C C . ASP A 1 245 ? 23.652 -6.281 5.074 1.00 95.19 245 ASP A C 1
ATOM 1912 O O . ASP A 1 245 ? 23.814 -5.303 4.345 1.00 95.19 245 ASP A O 1
ATOM 1916 N N . ILE A 1 246 ? 23.051 -7.392 4.634 1.00 95.38 246 ILE A N 1
ATOM 1917 C CA . ILE A 1 246 ? 22.604 -7.594 3.251 1.00 95.38 246 ILE A CA 1
ATOM 1918 C C . ILE A 1 246 ? 21.438 -6.679 2.839 1.00 95.38 246 ILE A C 1
ATOM 1920 O O . ILE A 1 246 ? 21.181 -6.491 1.651 1.00 95.38 246 ILE A O 1
ATOM 1924 N N . PHE A 1 247 ? 20.736 -6.083 3.805 1.00 96.69 247 PHE A N 1
ATOM 1925 C CA . PHE A 1 247 ? 19.708 -5.076 3.547 1.00 96.69 247 PHE A CA 1
ATOM 1926 C C . PHE A 1 247 ? 20.290 -3.675 3.347 1.00 96.69 247 PHE A C 1
ATOM 1928 O O . PHE A 1 247 ? 19.561 -2.770 2.938 1.00 96.69 247 PHE A O 1
ATOM 1935 N N . GLY A 1 248 ? 21.590 -3.495 3.590 1.00 94.81 248 GLY A N 1
ATOM 1936 C CA . GLY A 1 248 ? 22.253 -2.200 3.640 1.00 94.81 248 GLY A CA 1
ATOM 1937 C C . GLY A 1 248 ? 22.303 -1.626 5.055 1.00 94.81 248 GLY A C 1
ATOM 1938 O O . GLY A 1 248 ? 21.822 -2.226 6.012 1.00 94.81 248 GLY A O 1
ATOM 1939 N N . HIS A 1 249 ? 22.899 -0.440 5.166 1.00 96.00 249 HIS A N 1
ATOM 1940 C CA . HIS A 1 249 ? 23.075 0.269 6.429 1.00 96.00 249 HIS A CA 1
ATOM 1941 C C . HIS A 1 249 ? 22.235 1.540 6.418 1.00 96.00 249 HIS A C 1
ATOM 1943 O O . HIS A 1 249 ? 22.490 2.450 5.626 1.00 96.00 249 HIS A O 1
ATOM 1949 N N . TRP A 1 250 ? 21.240 1.597 7.298 1.00 96.25 250 TRP A N 1
ATOM 1950 C CA . TRP A 1 250 ? 20.271 2.688 7.339 1.00 96.25 250 TRP A CA 1
ATOM 1951 C C . TRP A 1 250 ? 20.307 3.424 8.676 1.00 96.25 250 TRP A C 1
ATOM 1953 O O . TRP A 1 250 ? 20.317 2.803 9.740 1.00 96.25 250 TRP A O 1
ATOM 1963 N N . ASP A 1 251 ? 20.300 4.752 8.602 1.00 96.75 251 ASP A N 1
ATOM 1964 C CA . ASP A 1 251 ? 20.217 5.665 9.741 1.00 96.75 251 ASP A CA 1
ATOM 1965 C C . ASP A 1 251 ? 18.781 6.181 9.828 1.00 96.75 251 ASP A C 1
ATOM 1967 O O . ASP A 1 251 ? 18.376 7.018 9.024 1.00 96.75 251 ASP A O 1
ATOM 1971 N N . HIS A 1 252 ? 17.995 5.664 10.778 1.00 96.44 252 HIS A N 1
ATOM 1972 C CA . HIS A 1 252 ? 16.567 5.983 10.867 1.00 96.44 252 HIS A CA 1
ATOM 1973 C C . HIS A 1 252 ? 16.293 7.478 11.062 1.00 96.44 252 HIS A C 1
ATOM 1975 O O . HIS A 1 252 ? 15.197 7.913 10.732 1.00 96.44 252 HIS A O 1
ATOM 1981 N N . THR A 1 253 ? 17.269 8.257 11.543 1.00 95.88 253 THR A N 1
ATOM 1982 C CA . THR A 1 253 ? 17.133 9.703 11.765 1.00 95.88 253 THR A CA 1
ATOM 1983 C C . THR A 1 253 ? 17.164 10.512 10.465 1.00 95.88 253 THR A C 1
ATOM 1985 O O . THR A 1 253 ? 16.812 11.696 10.458 1.00 95.88 253 THR A O 1
ATOM 1988 N N . ARG A 1 254 ? 17.555 9.889 9.342 1.00 94.25 254 ARG A N 1
ATOM 1989 C CA . ARG A 1 254 ? 17.599 10.527 8.024 1.00 94.25 254 ARG A CA 1
ATOM 1990 C C . ARG A 1 254 ? 16.328 10.225 7.223 1.00 94.25 254 ARG A C 1
ATOM 1992 O O . ARG A 1 254 ? 15.982 9.062 7.024 1.00 94.25 254 ARG A O 1
ATOM 1999 N N . PRO A 1 255 ? 15.631 11.256 6.718 1.00 93.06 255 PRO A N 1
ATOM 2000 C CA . PRO A 1 255 ? 14.468 11.064 5.863 1.00 93.06 255 PRO A CA 1
ATOM 2001 C C . PRO A 1 255 ? 14.857 10.544 4.476 1.00 93.06 255 PRO A C 1
ATOM 2003 O O . PRO A 1 255 ? 16.014 10.600 4.058 1.00 93.06 255 PRO A O 1
ATOM 2006 N N . GLY A 1 256 ? 13.851 10.088 3.729 1.00 92.12 256 GLY A N 1
ATOM 2007 C CA . GLY A 1 256 ? 14.023 9.641 2.348 1.00 92.12 256 GLY A CA 1
ATOM 2008 C C . GLY A 1 256 ? 14.307 8.147 2.190 1.00 92.12 256 GLY A C 1
ATOM 2009 O O . GLY A 1 256 ? 14.657 7.724 1.094 1.00 92.12 256 GLY A O 1
ATOM 2010 N N . HIS A 1 257 ? 14.132 7.330 3.233 1.00 94.62 257 HIS A N 1
ATOM 2011 C CA . HIS A 1 257 ? 14.144 5.870 3.122 1.00 94.62 257 HIS A CA 1
ATOM 2012 C C . HIS A 1 257 ? 13.245 5.195 4.165 1.00 94.62 257 HIS A C 1
ATOM 2014 O O . HIS A 1 257 ? 12.958 5.761 5.214 1.00 94.62 257 HIS A O 1
ATOM 2020 N N . GLN A 1 258 ? 12.859 3.946 3.898 1.00 96.38 258 GLN A N 1
ATOM 2021 C CA . GLN A 1 258 ? 12.106 3.102 4.838 1.00 96.38 258 GLN A CA 1
ATOM 2022 C C . GLN A 1 258 ? 12.996 2.440 5.909 1.00 96.38 258 GLN A C 1
ATOM 2024 O O . GLN A 1 258 ? 12.497 1.803 6.831 1.00 96.38 258 GLN A O 1
ATOM 2029 N N . GLY A 1 259 ? 14.319 2.601 5.812 1.00 96.81 259 GLY A N 1
ATOM 2030 C CA . GLY A 1 259 ? 15.262 1.976 6.734 1.00 96.81 259 GLY A CA 1
ATOM 2031 C C . GLY A 1 259 ? 15.134 0.457 6.703 1.00 96.81 259 GLY A C 1
ATOM 2032 O O . GLY A 1 259 ? 15.078 -0.123 5.624 1.00 96.81 259 GLY A O 1
ATOM 2033 N N . TYR A 1 260 ? 15.044 -0.151 7.882 1.00 98.19 260 TYR A N 1
ATOM 2034 C CA . TYR A 1 260 ? 14.827 -1.589 8.057 1.00 98.19 260 TYR A CA 1
ATOM 2035 C C . TYR A 1 260 ? 13.352 -1.970 8.234 1.00 98.19 260 TYR A C 1
ATOM 2037 O O . TYR A 1 260 ? 13.066 -3.084 8.682 1.00 98.19 260 TYR A O 1
ATOM 2045 N N . ASN A 1 261 ? 12.407 -1.075 7.918 1.00 98.44 261 ASN A N 1
ATOM 2046 C CA . ASN A 1 261 ? 11.015 -1.503 7.826 1.00 98.44 261 ASN A CA 1
ATOM 2047 C C . ASN A 1 261 ? 10.892 -2.625 6.796 1.00 98.44 261 ASN A C 1
ATOM 2049 O O . ASN A 1 261 ? 11.589 -2.592 5.786 1.00 98.44 261 ASN A O 1
ATOM 2053 N N . TRP A 1 262 ? 9.971 -3.570 6.971 1.00 98.25 262 TRP A N 1
ATOM 2054 C CA . TRP A 1 262 ? 9.498 -4.306 5.799 1.00 98.25 262 TRP A CA 1
ATOM 2055 C C . TRP A 1 262 ? 8.630 -3.396 4.937 1.00 98.25 262 TRP A C 1
ATOM 2057 O O . TRP A 1 262 ? 7.978 -2.467 5.425 1.00 98.25 262 TRP A O 1
ATOM 2067 N N . ARG A 1 263 ? 8.646 -3.633 3.627 1.00 97.31 263 ARG A N 1
ATOM 2068 C CA . ARG A 1 263 ? 7.886 -2.819 2.690 1.00 97.31 263 ARG A CA 1
ATOM 2069 C C . ARG A 1 263 ? 6.448 -3.308 2.627 1.00 97.31 263 ARG A C 1
ATOM 2071 O O . ARG A 1 263 ? 5.544 -2.574 3.016 1.00 97.31 263 ARG A O 1
ATOM 2078 N N . ASP A 1 264 ? 6.267 -4.552 2.210 1.00 97.62 264 ASP A N 1
ATOM 2079 C CA . ASP A 1 264 ? 4.997 -5.281 2.218 1.00 97.62 264 ASP A CA 1
ATOM 2080 C C . ASP A 1 264 ? 5.191 -6.611 2.965 1.00 97.62 264 ASP A C 1
ATOM 2082 O O . ASP A 1 264 ? 6.312 -7.129 3.025 1.00 97.62 264 ASP A O 1
ATOM 2086 N N . ILE A 1 265 ? 4.116 -7.135 3.547 1.00 98.56 265 ILE A N 1
ATOM 2087 C CA . ILE A 1 265 ? 4.070 -8.410 4.257 1.00 98.56 265 ILE A CA 1
ATOM 2088 C C . ILE A 1 265 ? 2.660 -9.006 4.169 1.00 98.56 265 ILE A C 1
ATOM 2090 O O . ILE A 1 265 ? 1.662 -8.321 4.393 1.00 98.56 265 ILE A O 1
ATOM 2094 N N . ARG A 1 266 ? 2.568 -10.294 3.831 1.00 97.81 266 ARG A N 1
ATOM 2095 C CA . ARG A 1 266 ? 1.311 -11.017 3.600 1.00 97.81 266 ARG A CA 1
ATOM 2096 C C . ARG A 1 266 ? 1.306 -12.325 4.370 1.00 97.81 266 ARG A C 1
ATOM 2098 O O . ARG A 1 266 ? 2.302 -13.041 4.368 1.00 97.81 266 ARG A O 1
ATOM 2105 N N . TRP A 1 267 ? 0.190 -12.644 5.013 1.00 98.31 267 TRP A N 1
ATOM 2106 C CA . TRP A 1 267 ? -0.028 -13.985 5.549 1.00 98.31 267 TRP A CA 1
ATOM 2107 C C . TRP A 1 267 ? -0.226 -14.969 4.396 1.00 98.31 267 TRP A C 1
ATOM 2109 O O . TRP A 1 267 ? -0.963 -14.668 3.457 1.00 98.31 267 TRP A O 1
ATOM 2119 N N . HIS A 1 268 ? 0.413 -16.131 4.478 1.00 98.38 268 HIS A N 1
ATOM 2120 C CA . HIS A 1 268 ? 0.262 -17.198 3.502 1.00 98.38 268 HIS A CA 1
ATOM 2121 C C . HIS A 1 268 ? -0.283 -18.451 4.187 1.00 98.38 268 HIS A C 1
ATOM 2123 O O . HIS A 1 268 ? 0.426 -19.120 4.947 1.00 98.38 268 HIS A O 1
ATOM 2129 N N . GLU A 1 269 ? -1.555 -18.757 3.921 1.00 97.06 269 GLU A N 1
ATOM 2130 C CA . GLU A 1 269 ? -2.294 -19.817 4.612 1.00 97.06 269 GLU A CA 1
ATOM 2131 C C . GLU A 1 269 ? -1.640 -21.202 4.445 1.00 97.06 269 GLU A C 1
ATOM 2133 O O . GLU A 1 269 ? -1.443 -21.869 5.460 1.00 97.06 269 GLU A O 1
ATOM 2138 N N . PRO A 1 270 ? -1.194 -21.646 3.253 1.00 97.69 270 PRO A N 1
ATOM 2139 C CA . PRO A 1 270 ? -0.588 -22.973 3.121 1.00 97.69 270 PRO A CA 1
ATOM 2140 C C . PRO A 1 270 ? 0.701 -23.164 3.926 1.00 97.69 270 PRO A C 1
ATOM 2142 O O . PRO A 1 270 ? 0.941 -24.253 4.445 1.00 97.69 270 PRO A O 1
ATOM 2145 N N . THR A 1 271 ? 1.537 -22.125 4.049 1.00 97.62 271 THR A N 1
ATOM 2146 C CA . THR A 1 271 ? 2.791 -22.221 4.820 1.00 97.62 271 THR A CA 1
ATOM 2147 C C . THR A 1 271 ? 2.621 -21.845 6.287 1.00 97.62 271 THR A C 1
ATOM 2149 O O . THR A 1 271 ? 3.520 -22.128 7.067 1.00 97.62 271 THR A O 1
ATOM 2152 N N . GLN A 1 272 ? 1.507 -21.208 6.670 1.00 98.00 272 GLN A N 1
ATOM 2153 C CA . GLN A 1 272 ? 1.287 -20.638 8.009 1.00 98.00 272 GLN A CA 1
ATOM 2154 C C . GLN A 1 272 ? 2.409 -19.671 8.437 1.00 98.00 272 GLN A C 1
ATOM 2156 O O . GLN A 1 272 ? 2.811 -19.619 9.601 1.00 98.00 272 GLN A O 1
ATOM 2161 N N . LEU A 1 273 ? 2.924 -18.917 7.463 1.00 98.56 273 LEU A N 1
ATOM 2162 C CA . LEU A 1 273 ? 4.010 -17.954 7.620 1.00 98.56 273 LEU A CA 1
ATOM 2163 C C . LEU A 1 273 ? 3.606 -16.637 6.978 1.00 98.56 273 LEU A C 1
ATOM 2165 O O . LEU A 1 273 ? 2.851 -16.610 6.003 1.00 98.56 273 LEU A O 1
ATOM 2169 N N . PHE A 1 274 ? 4.184 -15.551 7.470 1.00 98.88 274 PHE A N 1
ATOM 2170 C CA . PHE A 1 274 ? 4.195 -14.312 6.716 1.00 98.88 274 PHE A CA 1
ATOM 2171 C C . PHE A 1 274 ? 5.295 -14.339 5.664 1.00 98.88 274 PHE A C 1
ATOM 2173 O O . PHE A 1 274 ? 6.402 -14.790 5.941 1.00 98.88 274 PHE A O 1
ATOM 2180 N N . TRP A 1 275 ? 5.004 -13.790 4.492 1.00 98.81 275 TRP A N 1
ATOM 2181 C CA . TRP A 1 275 ? 5.956 -13.524 3.422 1.00 98.81 275 TRP A CA 1
ATOM 2182 C C . TRP A 1 275 ? 6.027 -12.024 3.201 1.00 98.81 275 TRP A C 1
ATOM 2184 O O . TRP A 1 275 ? 5.003 -11.383 2.963 1.00 98.81 275 TRP A O 1
ATOM 2194 N N . GLY A 1 276 ? 7.221 -11.452 3.299 1.00 98.69 276 GLY A N 1
ATOM 2195 C CA . GLY A 1 276 ? 7.420 -10.018 3.157 1.00 98.69 276 GLY A CA 1
ATOM 2196 C C . GLY A 1 276 ? 8.634 -9.677 2.317 1.00 98.69 276 GLY A C 1
ATOM 2197 O O . GLY A 1 276 ? 9.506 -10.508 2.078 1.00 98.69 276 GLY A O 1
ATOM 2198 N N . VAL A 1 277 ? 8.693 -8.429 1.868 1.00 98.62 277 VAL A N 1
ATOM 2199 C CA . VAL A 1 277 ? 9.804 -7.909 1.068 1.00 98.62 277 VAL A CA 1
ATOM 2200 C C . VAL A 1 277 ? 10.431 -6.708 1.759 1.00 98.62 277 VAL A C 1
ATOM 2202 O O . VAL A 1 277 ? 9.738 -5.814 2.248 1.00 98.62 277 VAL A O 1
ATOM 2205 N N . HIS A 1 278 ? 11.759 -6.682 1.837 1.00 98.31 278 HIS A N 1
ATOM 2206 C CA . HIS A 1 278 ? 12.489 -5.539 2.374 1.00 98.31 278 HIS A CA 1
ATOM 2207 C C . HIS A 1 278 ? 12.597 -4.421 1.312 1.00 98.31 278 HIS A C 1
ATOM 2209 O O . HIS A 1 278 ? 12.959 -4.694 0.162 1.00 98.31 278 HIS A O 1
ATOM 2215 N N . PRO A 1 279 ? 12.338 -3.148 1.674 1.00 96.19 279 PRO A N 1
ATOM 2216 C CA . PRO A 1 279 ? 12.371 -2.014 0.759 1.00 96.19 279 PRO A CA 1
ATOM 2217 C C . PRO A 1 279 ? 13.755 -1.849 0.143 1.00 96.19 279 PRO A C 1
ATOM 2219 O O . PRO A 1 279 ? 14.771 -2.010 0.818 1.00 96.19 279 PRO A O 1
ATOM 2222 N N . LYS A 1 280 ? 13.807 -1.469 -1.132 1.00 94.75 280 LYS A N 1
ATOM 2223 C CA . LYS A 1 280 ? 15.027 -1.243 -1.916 1.00 94.75 280 LYS A CA 1
ATOM 2224 C C . LYS A 1 280 ? 15.869 -2.480 -2.195 1.00 94.75 280 LYS A C 1
ATOM 2226 O O . LYS A 1 280 ? 16.413 -2.621 -3.283 1.00 94.75 280 LYS A O 1
ATOM 2231 N N . SER A 1 281 ? 16.088 -3.334 -1.204 1.00 96.12 281 SER A N 1
ATOM 2232 C CA . SER A 1 281 ? 16.947 -4.507 -1.351 1.00 96.12 281 SER A CA 1
ATOM 2233 C C . SER A 1 281 ? 16.288 -5.571 -2.228 1.00 96.12 281 SER A C 1
ATOM 2235 O O . SER A 1 281 ? 17.004 -6.292 -2.926 1.00 96.12 281 SER A O 1
ATOM 2237 N N . GLY A 1 282 ? 14.949 -5.617 -2.242 1.00 96.50 282 GLY A N 1
ATOM 2238 C CA . GLY A 1 282 ? 14.171 -6.615 -2.971 1.00 96.50 282 GLY A CA 1
ATOM 2239 C C . GLY A 1 282 ? 14.295 -8.010 -2.360 1.00 96.50 282 GLY A C 1
ATOM 2240 O O . GLY A 1 282 ? 13.987 -8.994 -3.020 1.00 96.50 282 GLY A O 1
ATOM 2241 N N . TRP A 1 283 ? 14.797 -8.124 -1.126 1.00 98.31 283 TRP A N 1
ATOM 2242 C CA . TRP A 1 283 ? 14.889 -9.408 -0.438 1.00 98.31 283 TRP A CA 1
ATOM 2243 C C . TRP A 1 283 ? 13.523 -9.837 0.078 1.00 98.31 283 TRP A C 1
ATOM 2245 O O . TRP A 1 283 ? 12.940 -9.169 0.933 1.00 98.31 283 TRP A O 1
ATOM 2255 N N . LEU A 1 284 ? 13.066 -10.976 -0.427 1.00 98.81 284 LEU A N 1
ATOM 2256 C CA . LEU A 1 284 ? 11.969 -11.757 0.110 1.00 98.81 284 LEU A CA 1
ATOM 2257 C C . LEU A 1 284 ? 12.429 -12.451 1.394 1.00 98.81 284 LEU A C 1
ATOM 2259 O O . LEU A 1 284 ? 13.538 -12.992 1.468 1.00 98.81 284 LEU A O 1
ATOM 2263 N N . PHE A 1 285 ? 11.569 -12.446 2.400 1.00 98.88 285 PHE A N 1
ATOM 2264 C CA . PHE A 1 285 ? 11.786 -13.123 3.668 1.00 98.88 285 PHE A CA 1
ATOM 2265 C C . PHE A 1 285 ? 10.491 -13.771 4.155 1.00 98.88 285 PHE A C 1
ATOM 2267 O O . PHE A 1 285 ? 9.393 -13.335 3.797 1.00 98.88 285 PHE A O 1
ATOM 2274 N N . THR A 1 286 ? 10.623 -14.777 5.012 1.00 98.88 286 THR A N 1
ATOM 2275 C CA . THR A 1 286 ? 9.518 -15.307 5.809 1.00 98.88 286 THR A CA 1
ATOM 2276 C C . THR A 1 286 ? 9.601 -14.807 7.244 1.00 98.88 286 THR A C 1
ATOM 2278 O O . THR A 1 286 ? 10.689 -14.538 7.759 1.00 98.88 286 THR A O 1
ATOM 2281 N N . PHE A 1 287 ? 8.452 -14.679 7.900 1.00 98.81 287 PHE A N 1
ATOM 2282 C CA . PHE A 1 287 ? 8.350 -14.429 9.332 1.00 98.81 287 PHE A CA 1
ATOM 2283 C C . PHE A 1 287 ? 7.402 -15.451 9.973 1.00 98.81 287 PHE A C 1
ATOM 2285 O O . PHE A 1 287 ? 6.240 -15.564 9.581 1.00 98.81 287 PHE A O 1
ATOM 2292 N N . ASP A 1 288 ? 7.927 -16.189 10.952 1.00 98.44 288 ASP A N 1
ATOM 2293 C CA . ASP A 1 288 ? 7.216 -17.140 11.807 1.00 98.44 288 ASP A CA 1
ATOM 2294 C C . ASP A 1 288 ? 7.041 -16.531 13.212 1.00 98.44 288 ASP A C 1
ATOM 2296 O O . ASP A 1 288 ? 8.011 -16.491 13.982 1.00 98.44 288 ASP A O 1
ATOM 2300 N N . PRO A 1 289 ? 5.843 -16.028 13.567 1.00 97.25 289 PRO A N 1
ATOM 2301 C CA . PRO A 1 289 ? 5.620 -15.416 14.873 1.00 97.25 289 PRO A CA 1
ATOM 2302 C C . PRO A 1 289 ? 5.796 -16.378 16.066 1.00 97.25 289 PRO A C 1
ATOM 2304 O O . PRO A 1 289 ? 6.548 -16.016 16.974 1.00 97.25 289 PRO A O 1
ATOM 2307 N N . PRO A 1 290 ? 5.219 -17.603 16.086 1.00 96.00 290 PRO A N 1
ATOM 2308 C CA . PRO A 1 290 ? 5.470 -18.593 17.138 1.00 96.00 290 PRO A CA 1
ATOM 2309 C C . PRO A 1 290 ? 6.947 -18.891 17.388 1.00 96.00 290 PRO A C 1
ATOM 2311 O O . PRO A 1 290 ? 7.358 -19.024 18.539 1.00 96.00 290 PRO A O 1
ATOM 2314 N N . ALA A 1 291 ? 7.751 -18.980 16.325 1.00 96.62 291 ALA A N 1
ATOM 2315 C CA . ALA A 1 291 ? 9.190 -19.201 16.449 1.00 96.62 291 ALA A CA 1
ATOM 2316 C C . ALA A 1 291 ? 9.987 -17.905 16.671 1.00 96.62 291 ALA A C 1
ATOM 2318 O O . ALA A 1 291 ? 11.198 -17.972 16.880 1.00 96.62 291 ALA A O 1
ATOM 2319 N N . SER A 1 292 ? 9.336 -16.736 16.594 1.00 96.38 292 SER A N 1
ATOM 2320 C CA . SER A 1 292 ? 9.972 -15.412 16.580 1.00 96.38 292 SER A CA 1
ATOM 2321 C C . SER A 1 292 ? 11.162 -15.370 15.619 1.00 96.38 292 SER A C 1
ATOM 2323 O O . SER A 1 292 ? 12.261 -14.938 15.967 1.00 96.38 292 SER A O 1
ATOM 2325 N N . LYS A 1 293 ? 10.951 -15.879 14.399 1.00 97.56 293 LYS A N 1
ATOM 2326 C CA . LYS A 1 293 ? 12.021 -16.134 13.433 1.00 97.56 293 LYS A CA 1
ATOM 2327 C C . LYS A 1 293 ? 11.741 -15.446 12.108 1.00 97.56 293 LYS A C 1
ATOM 2329 O O . LYS A 1 293 ? 10.667 -15.604 11.541 1.00 97.56 293 LYS A O 1
ATOM 2334 N N . ILE A 1 294 ? 12.736 -14.723 11.601 1.00 98.44 294 ILE A N 1
ATOM 2335 C CA . ILE A 1 294 ? 12.734 -14.165 10.247 1.00 98.44 294 ILE A CA 1
ATOM 2336 C C . ILE A 1 294 ? 13.837 -14.847 9.440 1.00 98.44 294 ILE A C 1
ATOM 2338 O O . ILE A 1 294 ? 14.997 -14.816 9.855 1.00 98.44 294 ILE A O 1
ATOM 2342 N N . GLU A 1 295 ? 13.500 -15.403 8.279 1.00 98.12 295 GLU A N 1
ATOM 2343 C CA . GLU A 1 295 ? 14.455 -16.056 7.378 1.00 98.12 295 GLU A CA 1
ATOM 2344 C C . GLU A 1 295 ? 14.464 -15.384 6.009 1.00 98.12 295 GLU A C 1
ATOM 2346 O O . GLU A 1 295 ? 13.418 -15.081 5.445 1.00 98.12 295 GLU A O 1
ATOM 2351 N N . LEU A 1 296 ? 15.657 -15.138 5.466 1.00 98.31 296 LEU A N 1
ATOM 2352 C CA . LEU A 1 296 ? 15.799 -14.635 4.101 1.00 98.31 296 LEU A CA 1
ATOM 2353 C C . LEU A 1 296 ? 15.579 -15.776 3.113 1.00 98.31 296 LEU A C 1
ATOM 2355 O O . LEU A 1 296 ? 16.075 -16.879 3.336 1.00 98.31 296 LEU A O 1
ATOM 2359 N N . VAL A 1 297 ? 14.878 -15.489 2.019 1.00 98.44 297 VAL A N 1
ATOM 2360 C CA . VAL A 1 297 ? 14.529 -16.489 1.006 1.00 98.44 297 VAL A CA 1
ATOM 2361 C C . VAL A 1 297 ? 15.318 -16.255 -0.277 1.00 98.44 297 VAL A C 1
ATOM 2363 O O . VAL A 1 297 ? 16.211 -17.023 -0.615 1.00 98.44 297 VAL A O 1
ATOM 2366 N N . GLU A 1 298 ? 15.003 -15.183 -0.997 1.00 97.69 298 GLU A N 1
ATOM 2367 C CA . GLU A 1 298 ? 15.568 -14.881 -2.312 1.00 97.69 298 GLU A CA 1
ATOM 2368 C C . GLU A 1 298 ? 15.445 -13.382 -2.576 1.00 97.69 298 GLU A C 1
ATOM 2370 O O . GLU A 1 298 ? 14.672 -12.671 -1.934 1.00 97.69 298 GLU A O 1
ATOM 2375 N N . ARG A 1 299 ? 16.215 -12.884 -3.533 1.00 96.88 299 ARG A N 1
ATOM 2376 C CA . ARG A 1 299 ? 16.138 -11.518 -4.003 1.00 96.88 299 ARG A CA 1
ATOM 2377 C C . ARG A 1 299 ? 15.251 -11.433 -5.246 1.00 96.88 299 ARG A C 1
ATOM 2379 O O . ARG A 1 299 ? 15.673 -11.791 -6.342 1.00 96.88 299 ARG A O 1
ATOM 2386 N N . ILE A 1 300 ? 14.033 -10.933 -5.060 1.00 97.44 300 ILE A N 1
ATOM 2387 C CA . ILE A 1 300 ? 12.970 -10.837 -6.070 1.00 97.44 300 ILE A CA 1
ATOM 2388 C C . ILE A 1 300 ? 12.981 -9.474 -6.778 1.00 97.44 300 ILE A C 1
ATOM 2390 O O . ILE A 1 300 ? 12.009 -8.730 -6.748 1.00 97.44 300 ILE A O 1
ATOM 2394 N N . CYS A 1 301 ? 14.109 -9.107 -7.384 1.00 97.00 301 CYS A N 1
ATOM 2395 C CA . CYS A 1 301 ? 14.247 -7.869 -8.160 1.00 97.00 301 CYS A CA 1
ATOM 2396 C C . CYS A 1 301 ? 14.612 -8.158 -9.621 1.00 97.00 301 CYS A C 1
ATOM 2398 O O . CYS A 1 301 ? 14.853 -9.307 -9.987 1.00 97.00 301 CYS A O 1
ATOM 2400 N N . SER A 1 302 ? 14.664 -7.119 -10.462 1.00 95.94 302 SER A N 1
ATOM 2401 C CA . SER A 1 302 ? 15.007 -7.291 -11.877 1.00 95.94 302 SER A CA 1
ATOM 2402 C C . SER A 1 302 ? 16.366 -7.969 -12.022 1.00 95.94 302 SER A C 1
ATOM 2404 O O . SER A 1 302 ? 17.276 -7.769 -11.210 1.00 95.94 302 SER A O 1
ATOM 2406 N N . GLU A 1 303 ? 16.536 -8.771 -13.066 1.00 95.19 303 GLU A N 1
ATOM 2407 C CA . GLU A 1 303 ? 17.750 -9.552 -13.284 1.00 95.19 303 GLU A CA 1
ATOM 2408 C C . GLU A 1 303 ? 19.023 -8.672 -13.323 1.00 95.19 303 GLU A C 1
ATOM 2410 O O . GLU A 1 303 ? 20.038 -9.067 -12.734 1.00 95.19 303 GLU A O 1
ATOM 2415 N N . PRO A 1 304 ? 19.018 -7.453 -13.911 1.00 93.12 304 PRO A N 1
ATOM 2416 C CA . PRO A 1 304 ? 20.149 -6.527 -13.816 1.00 93.12 304 PRO A CA 1
ATOM 2417 C C . PRO A 1 304 ? 20.495 -6.116 -12.378 1.00 93.12 304 PRO A C 1
ATOM 2419 O O . PRO A 1 304 ? 21.674 -6.111 -11.996 1.00 93.12 304 PRO A O 1
ATOM 2422 N N . LEU A 1 305 ? 19.495 -5.811 -11.546 1.00 94.50 305 LEU A N 1
ATOM 2423 C CA . LEU A 1 305 ? 19.730 -5.507 -10.136 1.00 94.50 305 LEU A CA 1
ATOM 2424 C C . LEU A 1 305 ? 20.198 -6.741 -9.378 1.00 94.50 305 LEU A C 1
ATOM 2426 O O . LEU A 1 305 ? 21.165 -6.644 -8.619 1.00 94.50 305 LEU A O 1
ATOM 2430 N N . ARG A 1 306 ? 19.567 -7.898 -9.602 1.00 95.06 306 ARG A N 1
ATOM 2431 C CA . ARG A 1 306 ? 19.899 -9.170 -8.953 1.00 95.06 306 ARG A CA 1
ATOM 2432 C C . ARG A 1 306 ? 21.365 -9.532 -9.175 1.00 95.06 306 ARG A C 1
ATOM 2434 O O . ARG A 1 306 ? 22.067 -9.797 -8.203 1.00 95.06 306 ARG A O 1
ATOM 2441 N N . ARG A 1 307 ? 21.852 -9.422 -10.417 1.00 93.69 307 ARG A N 1
ATOM 2442 C CA . ARG A 1 307 ? 23.258 -9.675 -10.792 1.00 93.69 307 ARG A CA 1
ATOM 2443 C C . ARG A 1 307 ? 24.244 -8.657 -10.235 1.00 93.69 307 ARG A C 1
ATOM 2445 O O . ARG A 1 307 ? 25.353 -9.028 -9.869 1.00 93.69 307 ARG A O 1
ATOM 2452 N N . SER A 1 308 ? 23.875 -7.378 -10.218 1.00 94.00 308 SER A N 1
ATOM 2453 C CA . SER A 1 308 ? 24.782 -6.307 -9.785 1.00 94.00 308 SER A CA 1
ATOM 2454 C C . SER A 1 308 ? 24.868 -6.151 -8.266 1.00 94.00 308 SER A C 1
ATOM 2456 O O . SER A 1 308 ? 25.804 -5.528 -7.773 1.00 94.00 308 SER A O 1
ATOM 2458 N N . GLY A 1 309 ? 23.890 -6.669 -7.517 1.00 93.56 309 GLY A N 1
ATOM 2459 C CA . GLY A 1 309 ? 23.752 -6.393 -6.084 1.00 93.56 309 GLY A CA 1
ATOM 2460 C C . GLY A 1 309 ? 23.216 -4.987 -5.772 1.00 93.56 309 GLY A C 1
ATOM 2461 O O . GLY A 1 309 ? 23.133 -4.617 -4.604 1.00 93.56 309 GLY A O 1
ATOM 2462 N N . GLY A 1 310 ? 22.853 -4.191 -6.787 1.00 94.44 310 GLY A N 1
ATOM 2463 C CA . GLY A 1 310 ? 22.407 -2.806 -6.615 1.00 94.44 310 GLY A CA 1
ATOM 2464 C C . GLY A 1 310 ? 20.984 -2.698 -6.070 1.00 94.44 310 GLY A C 1
ATOM 2465 O O . GLY A 1 310 ? 20.141 -3.525 -6.387 1.00 94.44 310 GLY A O 1
ATOM 2466 N N . PHE A 1 311 ? 20.692 -1.672 -5.274 1.00 95.50 311 PHE A N 1
ATOM 2467 C CA . PHE A 1 311 ? 19.350 -1.428 -4.738 1.00 95.50 311 PHE A CA 1
ATOM 2468 C C . PHE A 1 311 ? 18.362 -0.941 -5.804 1.00 95.50 311 PHE A C 1
ATOM 2470 O O . PHE A 1 311 ? 18.747 -0.255 -6.751 1.00 95.50 311 PHE A O 1
ATOM 2477 N N . GLU A 1 312 ? 17.079 -1.225 -5.591 1.00 95.69 312 GLU A N 1
ATOM 2478 C CA . GLU A 1 312 ? 15.992 -0.631 -6.359 1.00 95.69 312 GLU A CA 1
ATOM 2479 C C . GLU A 1 312 ? 16.053 0.908 -6.305 1.00 95.69 312 GLU A C 1
ATOM 2481 O O . GLU A 1 312 ? 16.423 1.493 -5.271 1.00 95.69 312 GLU A O 1
ATOM 2486 N N . PRO A 1 313 ? 15.688 1.583 -7.409 1.00 93.88 313 PRO A N 1
ATOM 2487 C CA . PRO A 1 313 ? 15.905 3.017 -7.562 1.00 93.88 313 PRO A CA 1
ATOM 2488 C C . PRO A 1 313 ? 14.946 3.867 -6.723 1.00 93.88 313 PRO A C 1
ATOM 2490 O O . PRO A 1 313 ? 15.336 4.944 -6.256 1.00 93.88 313 PRO A O 1
ATOM 2493 N N . PHE A 1 314 ? 13.710 3.413 -6.490 1.00 93.81 314 PHE A N 1
ATOM 2494 C CA . PHE A 1 314 ? 12.774 4.183 -5.684 1.00 93.81 314 PHE A CA 1
ATOM 2495 C C . PHE A 1 314 ? 13.156 4.167 -4.201 1.00 93.81 314 PHE A C 1
ATOM 2497 O O . PHE A 1 314 ? 13.346 3.126 -3.575 1.00 93.81 314 PHE A O 1
ATOM 2504 N N . ARG A 1 315 ? 13.213 5.360 -3.604 1.00 92.31 315 ARG A N 1
ATOM 2505 C CA . ARG A 1 315 ? 13.780 5.588 -2.267 1.00 92.31 315 ARG A CA 1
ATOM 2506 C C . ARG A 1 315 ? 13.086 4.824 -1.129 1.00 92.31 315 ARG A C 1
ATOM 2508 O O . ARG A 1 315 ? 13.709 4.575 -0.102 1.00 92.31 315 ARG A O 1
ATOM 2515 N N . TYR A 1 316 ? 11.822 4.439 -1.307 1.00 94.56 316 TYR A N 1
ATOM 2516 C CA . TYR A 1 316 ? 11.059 3.679 -0.314 1.00 94.56 316 TYR A CA 1
ATOM 2517 C C . TYR A 1 316 ? 10.840 2.203 -0.686 1.00 94.56 316 TYR A C 1
ATOM 2519 O O . TYR A 1 316 ? 10.259 1.490 0.124 1.00 94.56 316 TYR A O 1
ATOM 2527 N N . GLY A 1 317 ? 11.292 1.726 -1.853 1.00 95.25 317 GLY A N 1
ATOM 2528 C CA . GLY A 1 317 ? 10.921 0.400 -2.379 1.00 95.25 317 GLY A CA 1
ATOM 2529 C C . GLY A 1 317 ? 9.434 0.284 -2.762 1.00 95.25 317 GLY A C 1
ATOM 2530 O O . GLY A 1 317 ? 8.669 1.245 -2.618 1.00 95.25 317 GLY A O 1
ATOM 2531 N N . TYR A 1 318 ? 8.995 -0.886 -3.229 1.00 96.94 318 TYR A N 1
ATOM 2532 C CA . TYR A 1 318 ? 7.661 -1.069 -3.829 1.00 96.94 318 TYR A CA 1
ATOM 2533 C C . TYR A 1 318 ? 6.711 -1.929 -2.982 1.00 96.94 318 TYR A C 1
ATOM 2535 O O . TYR A 1 318 ? 7.123 -2.896 -2.351 1.00 96.94 318 TYR A O 1
ATOM 2543 N N . LEU A 1 319 ? 5.425 -1.557 -2.960 1.00 96.56 319 LEU A N 1
ATOM 2544 C CA . LEU A 1 319 ? 4.331 -2.244 -2.241 1.00 96.56 319 LEU A CA 1
ATOM 2545 C C . LEU A 1 319 ? 3.562 -3.199 -3.160 1.00 96.56 319 LEU A C 1
ATOM 2547 O O . LEU A 1 319 ? 2.344 -3.124 -3.309 1.00 96.56 319 LEU A O 1
ATOM 2551 N N . THR A 1 320 ? 4.305 -4.019 -3.884 1.00 97.25 320 THR A N 1
ATOM 2552 C CA . THR A 1 320 ? 3.821 -4.721 -5.073 1.00 97.25 320 THR A CA 1
ATOM 2553 C C . THR A 1 320 ? 3.956 -6.229 -4.918 1.00 97.25 320 THR A C 1
ATOM 2555 O O . THR A 1 320 ? 4.201 -6.909 -5.902 1.00 97.25 320 THR A O 1
ATOM 2558 N N . LEU A 1 321 ? 3.802 -6.765 -3.703 1.00 97.69 321 LEU A N 1
ATOM 2559 C CA . LEU A 1 321 ? 3.890 -8.200 -3.426 1.00 97.69 321 LEU A CA 1
ATOM 2560 C C . LEU A 1 321 ? 2.493 -8.838 -3.459 1.00 97.69 321 LEU A C 1
ATOM 2562 O O . LEU A 1 321 ? 1.611 -8.421 -2.712 1.00 97.69 321 LEU A O 1
ATOM 2566 N N . VAL A 1 322 ? 2.263 -9.858 -4.287 1.00 98.06 322 VAL A N 1
ATOM 2567 C CA . VAL A 1 322 ? 0.984 -10.597 -4.291 1.00 98.06 322 VAL A CA 1
ATOM 2568 C C . VAL A 1 322 ? 1.176 -12.054 -4.693 1.00 98.06 322 VAL A C 1
ATOM 2570 O O . VAL A 1 322 ? 2.030 -12.356 -5.519 1.00 98.06 322 VAL A O 1
ATOM 2573 N N . PHE A 1 323 ? 0.380 -12.952 -4.118 1.00 98.12 323 PHE A N 1
ATOM 2574 C CA . PHE A 1 323 ? 0.304 -14.347 -4.553 1.00 98.12 323 PHE A CA 1
ATOM 2575 C C . PHE A 1 323 ? -0.678 -14.493 -5.722 1.00 98.12 323 PHE A C 1
ATOM 2577 O O . PHE A 1 323 ? -1.691 -13.791 -5.780 1.00 98.12 323 PHE A O 1
ATOM 2584 N N . GLY A 1 324 ? -0.366 -15.388 -6.658 1.00 97.19 324 GLY A N 1
ATOM 2585 C CA . GLY A 1 324 ? -1.317 -15.866 -7.658 1.00 97.19 324 GLY A CA 1
ATOM 2586 C C . GLY A 1 324 ? -2.345 -16.831 -7.063 1.00 97.19 324 GLY A C 1
ATOM 2587 O O . GLY A 1 324 ? -2.243 -17.229 -5.908 1.00 97.19 324 GLY A O 1
ATOM 2588 N N . ASP A 1 325 ? -3.318 -17.248 -7.879 1.00 95.12 325 ASP A N 1
ATOM 2589 C CA . ASP A 1 325 ? -4.362 -18.204 -7.455 1.00 95.12 325 ASP A CA 1
ATOM 2590 C C . ASP A 1 325 ? -3.823 -19.615 -7.136 1.00 95.12 325 ASP A C 1
ATOM 2592 O O . ASP A 1 325 ? -4.573 -20.460 -6.654 1.00 95.12 325 ASP A O 1
ATOM 2596 N N . ASP A 1 326 ? -2.566 -19.911 -7.480 1.00 96.31 326 ASP A N 1
ATOM 2597 C CA . ASP A 1 326 ? -1.929 -21.198 -7.191 1.00 96.31 326 ASP A CA 1
ATOM 2598 C C . ASP A 1 326 ? -1.394 -21.294 -5.755 1.00 96.31 326 ASP A C 1
ATOM 2600 O O . ASP A 1 326 ? -0.959 -22.373 -5.366 1.00 96.31 326 ASP A O 1
ATOM 2604 N N . ASP A 1 327 ? -1.416 -20.192 -4.990 1.00 96.88 327 ASP A N 1
ATOM 2605 C CA . ASP A 1 327 ? -0.797 -20.055 -3.663 1.00 96.88 327 ASP A CA 1
ATOM 2606 C C . ASP A 1 327 ? 0.684 -20.486 -3.632 1.00 96.88 327 ASP A C 1
ATOM 2608 O O . ASP A 1 327 ? 1.230 -20.955 -2.632 1.00 96.88 327 ASP A O 1
ATOM 2612 N N . GLU A 1 328 ? 1.371 -20.356 -4.763 1.00 97.81 328 GLU A N 1
ATOM 2613 C CA . GLU A 1 328 ? 2.754 -20.806 -4.907 1.00 97.81 328 GLU A CA 1
ATOM 2614 C C . GLU A 1 328 ? 3.620 -19.783 -5.609 1.00 97.81 328 GLU A C 1
ATOM 2616 O O . GLU A 1 328 ? 4.818 -19.688 -5.335 1.00 97.81 328 GLU A O 1
ATOM 2621 N N . THR A 1 329 ? 3.030 -19.021 -6.518 1.00 98.62 329 THR A N 1
ATOM 2622 C CA . THR A 1 329 ? 3.733 -18.023 -7.298 1.00 98.62 329 THR A CA 1
ATOM 2623 C C . THR A 1 329 ? 3.489 -16.646 -6.708 1.00 98.62 329 THR A C 1
ATOM 2625 O O . THR A 1 329 ? 2.373 -16.132 -6.683 1.00 98.62 329 THR A O 1
ATOM 2628 N N . ILE A 1 330 ? 4.570 -16.019 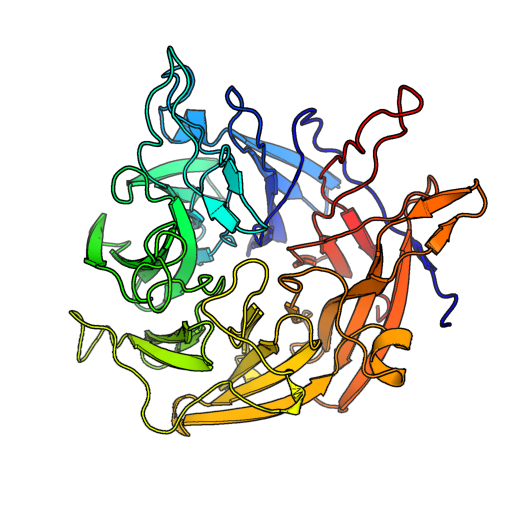-6.266 1.00 98.75 330 ILE A N 1
ATOM 2629 C CA . ILE A 1 330 ? 4.607 -14.611 -5.895 1.00 98.75 330 ILE A CA 1
ATOM 2630 C C . ILE A 1 330 ? 4.879 -13.794 -7.153 1.00 98.75 330 ILE A C 1
ATOM 2632 O O . ILE A 1 330 ? 5.861 -14.044 -7.848 1.00 98.75 330 ILE A O 1
ATOM 2636 N N . TYR A 1 331 ? 4.055 -12.782 -7.396 1.00 98.75 331 TYR A N 1
ATOM 2637 C CA . TYR A 1 331 ? 4.265 -11.736 -8.390 1.00 98.75 331 TYR A CA 1
ATOM 2638 C C . TYR A 1 331 ? 4.764 -10.477 -7.689 1.00 98.75 331 TYR A C 1
ATOM 2640 O O . TYR A 1 331 ? 4.240 -10.089 -6.638 1.00 98.75 331 TYR A O 1
ATOM 2648 N N . TYR A 1 332 ? 5.765 -9.832 -8.284 1.00 98.69 332 TYR A N 1
ATOM 2649 C CA . TYR A 1 332 ? 6.320 -8.591 -7.765 1.00 98.69 332 TYR A CA 1
ATOM 2650 C C . TYR A 1 332 ? 6.679 -7.615 -8.884 1.00 98.69 332 TYR A C 1
ATOM 2652 O O . TYR A 1 332 ? 7.314 -7.985 -9.872 1.00 98.69 332 TYR A O 1
ATOM 2660 N N . LEU A 1 333 ? 6.265 -6.354 -8.728 1.00 98.31 333 LEU A N 1
ATOM 2661 C CA . LEU A 1 333 ? 6.724 -5.271 -9.599 1.00 98.31 333 LEU A CA 1
ATOM 2662 C C . LEU A 1 333 ? 7.915 -4.575 -8.952 1.00 98.31 333 LEU A C 1
ATOM 2664 O O . LEU A 1 333 ? 7.781 -3.978 -7.887 1.00 98.31 333 LEU A O 1
ATOM 2668 N N . THR A 1 334 ? 9.057 -4.620 -9.620 1.00 97.25 334 THR A N 1
ATOM 2669 C CA . THR A 1 334 ? 10.324 -4.041 -9.158 1.00 97.25 334 THR A CA 1
ATOM 2670 C C . THR A 1 334 ? 10.803 -2.969 -10.132 1.00 97.25 334 THR A C 1
ATOM 2672 O O . THR A 1 334 ? 10.280 -2.845 -11.241 1.00 97.25 334 THR A O 1
ATOM 2675 N N . GLY A 1 335 ? 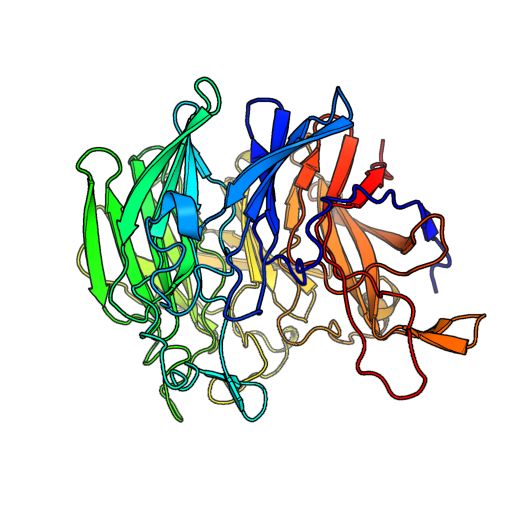11.784 -2.173 -9.721 1.00 94.19 335 GLY A N 1
ATOM 2676 C CA . GLY A 1 335 ? 12.357 -1.112 -10.542 1.00 94.19 335 GLY A CA 1
ATOM 2677 C C . GLY A 1 335 ? 13.782 -1.419 -10.982 1.00 94.19 335 GLY A C 1
ATOM 2678 O O . GLY A 1 335 ? 14.532 -2.051 -10.251 1.00 94.19 335 GLY A O 1
ATOM 2679 N N . GLU A 1 336 ? 14.188 -0.883 -12.125 1.00 92.56 336 GLU A N 1
ATOM 2680 C CA . GLU A 1 336 ? 15.573 -0.813 -12.597 1.00 92.56 336 GLU A CA 1
ATOM 2681 C C . GLU A 1 336 ? 15.942 0.660 -12.870 1.00 92.56 336 GLU A C 1
ATOM 2683 O O . GLU A 1 336 ? 15.071 1.437 -13.284 1.00 92.56 336 GLU A O 1
ATOM 2688 N N . PRO A 1 337 ? 17.200 1.095 -12.638 1.00 91.12 337 PRO A N 1
ATOM 2689 C CA . PRO A 1 337 ? 17.665 2.403 -13.090 1.00 91.12 337 PRO A CA 1
ATOM 2690 C C . PRO A 1 337 ? 17.282 2.678 -14.548 1.00 91.12 337 PRO A C 1
ATOM 2692 O O . PRO A 1 337 ? 17.437 1.828 -15.418 1.00 91.12 337 PRO A O 1
ATOM 2695 N N . GLY A 1 338 ? 16.748 3.870 -14.805 1.00 89.19 338 GLY A N 1
ATOM 2696 C CA . GLY A 1 338 ? 16.179 4.183 -16.109 1.00 89.19 338 GLY A CA 1
ATOM 2697 C C . GLY A 1 338 ? 17.195 4.400 -17.232 1.00 89.19 338 GLY A C 1
ATOM 2698 O O . GLY A 1 338 ? 18.407 4.464 -17.024 1.00 89.19 338 GLY A O 1
ATOM 2699 N N . ILE A 1 339 ? 16.657 4.566 -18.440 1.00 90.56 339 ILE A N 1
ATOM 2700 C CA . ILE A 1 339 ? 17.396 4.662 -19.704 1.00 90.56 339 ILE A CA 1
ATOM 2701 C C . ILE A 1 339 ? 17.126 5.991 -20.422 1.00 90.56 339 ILE A C 1
ATOM 2703 O O . ILE A 1 339 ? 16.217 6.750 -20.075 1.00 90.56 339 ILE A O 1
ATOM 2707 N N . ILE A 1 340 ? 17.893 6.251 -21.479 1.00 90.00 340 ILE A N 1
ATOM 2708 C CA . ILE A 1 340 ? 17.481 7.174 -22.540 1.00 90.00 340 ILE A CA 1
ATOM 2709 C C . ILE A 1 340 ? 16.789 6.332 -23.613 1.00 90.00 340 ILE A C 1
ATOM 2711 O O . ILE A 1 340 ? 17.407 5.425 -24.166 1.00 90.00 340 ILE A O 1
ATOM 2715 N N . ALA A 1 341 ? 15.506 6.588 -23.854 1.00 83.88 341 ALA A N 1
ATOM 2716 C CA . ALA A 1 341 ? 14.734 5.891 -24.876 1.00 83.88 341 ALA A CA 1
ATOM 2717 C C . ALA A 1 341 ? 15.199 6.283 -26.293 1.00 83.88 341 ALA A C 1
ATOM 2719 O O . ALA A 1 341 ? 15.894 7.282 -26.479 1.00 83.88 341 ALA A O 1
ATOM 2720 N N . GLU A 1 342 ? 14.800 5.502 -27.301 1.00 83.06 342 GLU A N 1
ATOM 2721 C CA . GLU A 1 342 ? 15.179 5.714 -28.712 1.00 83.06 342 GLU A CA 1
ATOM 2722 C C . GLU A 1 342 ? 14.788 7.102 -29.244 1.00 83.06 342 GLU A C 1
ATOM 2724 O O . GLU A 1 342 ? 15.481 7.667 -30.085 1.00 83.06 342 GLU A O 1
ATOM 2729 N N . ASP A 1 343 ? 13.707 7.678 -28.715 1.00 80.19 343 ASP A N 1
ATOM 2730 C CA . ASP A 1 343 ? 13.226 9.030 -29.022 1.00 80.19 343 ASP A CA 1
ATOM 2731 C C . ASP A 1 343 ? 13.993 10.142 -28.268 1.00 80.19 343 ASP A C 1
ATOM 2733 O O . ASP A 1 343 ? 13.621 11.313 -28.333 1.00 80.19 343 ASP A O 1
ATOM 2737 N N . GLY A 1 344 ? 15.060 9.793 -27.540 1.00 81.94 344 GLY A N 1
ATOM 2738 C CA . GLY A 1 344 ? 15.883 10.702 -26.739 1.00 81.94 344 GLY A CA 1
ATOM 2739 C C . GLY A 1 344 ? 15.298 11.042 -25.365 1.00 81.94 344 GLY A C 1
ATOM 2740 O O . GLY A 1 344 ? 15.923 11.770 -24.588 1.00 81.94 344 GLY A O 1
ATOM 2741 N N . ARG A 1 345 ? 14.112 10.526 -25.030 1.00 83.38 345 ARG A N 1
ATOM 2742 C CA . ARG A 1 345 ? 13.419 10.848 -23.781 1.00 83.38 345 ARG A CA 1
ATOM 2743 C C . ARG A 1 345 ? 14.052 10.122 -22.600 1.00 83.38 345 ARG A C 1
ATOM 2745 O O . ARG A 1 345 ? 14.370 8.934 -22.661 1.00 83.38 345 ARG A O 1
ATOM 2752 N N . LYS A 1 346 ? 14.236 10.843 -21.494 1.00 86.75 346 LYS A N 1
ATOM 2753 C CA . LYS A 1 346 ? 14.823 10.284 -20.273 1.00 86.75 346 LYS A 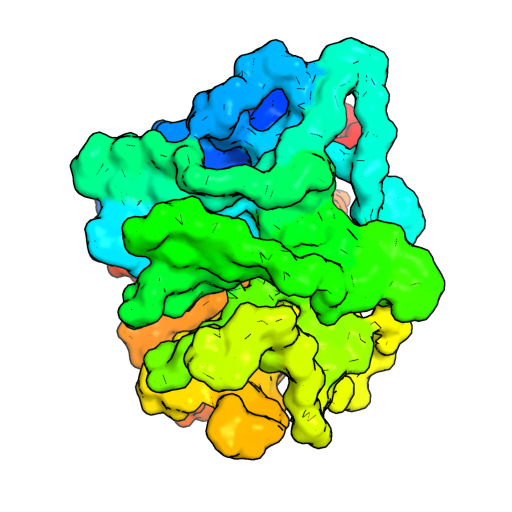CA 1
ATOM 2754 C C . LYS A 1 346 ? 13.759 9.578 -19.443 1.00 86.75 346 LYS A C 1
ATOM 2756 O O . LYS A 1 346 ? 12.972 10.224 -18.756 1.00 86.75 346 LYS A O 1
ATOM 2761 N N . VAL A 1 347 ? 13.821 8.256 -19.421 1.00 88.19 347 VAL A N 1
ATOM 2762 C CA . VAL A 1 347 ? 13.022 7.424 -18.525 1.00 88.19 347 VAL A CA 1
ATOM 2763 C C . VAL A 1 347 ? 13.782 7.314 -17.206 1.00 88.19 347 VAL A C 1
ATOM 2765 O O . VAL A 1 347 ? 14.955 6.955 -17.194 1.00 88.19 347 VAL A O 1
ATOM 2768 N N . LYS A 1 348 ? 13.167 7.693 -16.081 1.00 87.19 348 LYS A N 1
ATOM 2769 C CA . LYS A 1 348 ? 13.871 7.726 -14.780 1.00 87.19 348 LYS A CA 1
ATOM 2770 C C . LYS A 1 348 ? 14.121 6.337 -14.198 1.00 87.19 348 LYS A C 1
ATOM 2772 O O . LYS A 1 348 ? 15.107 6.142 -13.493 1.00 87.19 348 LYS A O 1
ATOM 2777 N N . GLU A 1 349 ? 13.219 5.413 -14.484 1.00 92.56 349 GLU A N 1
ATOM 2778 C CA . GLU A 1 349 ? 13.171 4.067 -13.930 1.00 92.56 349 GLU A CA 1
ATOM 2779 C C . GLU A 1 349 ? 12.383 3.180 -14.889 1.00 92.56 349 GLU A C 1
ATOM 2781 O O . GLU A 1 349 ? 11.427 3.654 -15.500 1.00 92.56 349 GLU A O 1
ATOM 2786 N N . LEU A 1 350 ? 12.765 1.915 -15.004 1.00 94.50 350 LEU A N 1
ATOM 2787 C CA . LEU A 1 350 ? 11.982 0.893 -15.690 1.00 94.50 350 LEU A CA 1
ATOM 2788 C C . LEU A 1 350 ? 11.267 0.030 -14.653 1.00 94.50 350 LEU A C 1
ATOM 2790 O O . LEU A 1 350 ? 11.886 -0.371 -13.673 1.00 94.50 350 LEU A O 1
ATOM 2794 N N . THR A 1 351 ? 9.985 -0.270 -14.854 1.00 96.81 351 THR A N 1
ATOM 2795 C CA . THR A 1 351 ? 9.255 -1.221 -14.004 1.00 96.81 351 THR A CA 1
ATOM 2796 C C . THR A 1 351 ? 9.250 -2.599 -14.653 1.00 96.81 351 THR A C 1
ATOM 2798 O O . THR A 1 351 ? 8.832 -2.734 -15.799 1.00 96.81 351 THR A O 1
ATOM 2801 N N . HIS A 1 352 ? 9.701 -3.610 -13.914 1.00 97.69 352 HIS A N 1
ATOM 2802 C CA . HIS A 1 352 ? 9.744 -5.012 -14.329 1.00 97.69 352 HIS A CA 1
ATOM 2803 C C . HIS A 1 352 ? 8.692 -5.826 -13.585 1.00 97.69 352 HIS A C 1
ATOM 2805 O O . HIS A 1 352 ? 8.404 -5.534 -12.422 1.00 97.69 352 HIS A O 1
ATOM 2811 N N . LEU A 1 353 ? 8.173 -6.870 -14.230 1.00 98.50 353 LEU A N 1
ATOM 2812 C CA . LEU A 1 353 ? 7.420 -7.927 -13.557 1.00 98.50 353 LEU A CA 1
ATOM 2813 C C . LEU A 1 353 ? 8.339 -9.119 -13.312 1.00 98.50 353 LEU A C 1
ATOM 2815 O O . LEU A 1 353 ? 8.875 -9.701 -14.253 1.00 98.50 353 LEU A O 1
ATOM 2819 N N . VAL A 1 354 ? 8.472 -9.511 -12.050 1.00 98.56 354 VAL A N 1
ATOM 2820 C CA . VAL A 1 354 ? 9.180 -10.731 -11.667 1.00 98.56 354 VAL A CA 1
ATOM 2821 C C . VAL A 1 354 ? 8.231 -11.695 -10.972 1.00 98.56 354 VAL A C 1
ATOM 2823 O O . VAL A 1 354 ? 7.248 -11.284 -10.349 1.00 98.56 354 VAL A O 1
ATOM 2826 N N . THR A 1 355 ? 8.543 -12.982 -11.064 1.00 98.75 355 THR A N 1
ATOM 2827 C CA . THR A 1 355 ? 7.862 -14.027 -10.301 1.00 98.75 355 THR A CA 1
ATOM 2828 C C . THR A 1 355 ? 8.845 -14.841 -9.486 1.00 98.75 355 THR A C 1
ATOM 2830 O O . THR A 1 355 ? 9.960 -15.106 -9.936 1.00 98.75 355 THR A O 1
ATOM 2833 N N . TYR A 1 356 ? 8.403 -15.306 -8.324 1.00 98.81 356 TYR A N 1
ATOM 2834 C CA . TYR A 1 356 ? 9.106 -16.296 -7.521 1.00 98.81 356 TYR A CA 1
ATOM 2835 C C . TYR A 1 356 ? 8.150 -17.422 -7.138 1.00 98.81 356 TYR A C 1
ATOM 2837 O O . TYR A 1 356 ? 7.135 -17.171 -6.493 1.00 98.81 356 TYR A O 1
ATOM 2845 N N . ASN A 1 357 ? 8.465 -18.657 -7.522 1.00 98.62 357 ASN A N 1
ATOM 2846 C CA . ASN A 1 357 ? 7.676 -19.816 -7.122 1.00 98.62 357 ASN A CA 1
ATOM 2847 C C . ASN A 1 357 ? 8.248 -20.422 -5.832 1.00 98.62 357 ASN A C 1
ATOM 2849 O O . ASN A 1 357 ? 9.372 -20.927 -5.823 1.00 98.62 357 ASN A O 1
ATOM 2853 N N . ILE A 1 358 ? 7.469 -20.404 -4.751 1.00 98.19 358 ILE A N 1
ATOM 2854 C CA . ILE A 1 358 ? 7.922 -20.799 -3.410 1.00 98.19 358 ILE A CA 1
ATOM 2855 C C . ILE A 1 358 ? 8.196 -22.303 -3.282 1.00 98.19 358 ILE A C 1
ATOM 2857 O O . ILE A 1 358 ? 8.972 -22.702 -2.418 1.00 98.19 358 ILE A O 1
ATOM 2861 N N . ARG A 1 359 ? 7.580 -23.151 -4.123 1.00 97.06 359 ARG A N 1
ATOM 2862 C CA . ARG A 1 359 ? 7.817 -24.606 -4.092 1.00 97.06 359 ARG A CA 1
ATOM 2863 C C . ARG A 1 359 ? 9.107 -24.987 -4.796 1.00 97.06 359 ARG A C 1
ATOM 2865 O O . ARG A 1 359 ? 9.844 -25.841 -4.313 1.00 97.06 359 ARG A O 1
ATOM 2872 N N . THR A 1 360 ? 9.357 -24.391 -5.957 1.00 98.00 360 THR A N 1
ATOM 2873 C CA . THR A 1 360 ? 10.522 -24.723 -6.791 1.00 98.00 360 THR A CA 1
ATOM 2874 C C . THR A 1 360 ? 11.739 -23.854 -6.481 1.00 98.00 360 THR A C 1
ATOM 2876 O O . THR A 1 360 ? 12.851 -24.209 -6.864 1.00 98.00 360 THR A O 1
ATOM 2879 N N . GLY A 1 361 ? 11.547 -22.726 -5.791 1.00 97.88 361 GLY A N 1
ATOM 2880 C CA . GLY A 1 361 ? 12.591 -21.740 -5.520 1.00 97.88 361 GLY A CA 1
ATOM 2881 C C . GLY A 1 361 ? 13.031 -20.961 -6.761 1.00 97.88 361 GLY A C 1
ATOM 2882 O O . GLY A 1 361 ? 14.116 -20.381 -6.769 1.00 97.88 361 GLY A O 1
ATOM 2883 N N . VAL A 1 362 ? 12.231 -20.970 -7.830 1.00 98.25 362 VAL A N 1
ATOM 2884 C CA . VAL A 1 362 ? 12.600 -20.375 -9.118 1.00 98.25 362 VAL A CA 1
ATOM 2885 C C . VAL A 1 362 ? 12.159 -18.915 -9.181 1.00 98.25 362 VAL A C 1
ATOM 2887 O O . VAL A 1 362 ? 10.971 -18.613 -9.094 1.00 98.25 362 VAL A O 1
ATOM 2890 N N . HIS A 1 363 ? 13.131 -18.023 -9.387 1.00 98.25 363 HIS A N 1
ATOM 2891 C CA . HIS A 1 363 ? 12.937 -16.611 -9.722 1.00 98.25 363 HIS A CA 1
ATOM 2892 C C . HIS A 1 363 ? 13.029 -16.391 -11.239 1.00 98.25 363 HIS A C 1
ATOM 2894 O O . HIS A 1 363 ? 13.984 -16.857 -11.867 1.00 98.25 363 HIS A O 1
ATOM 2900 N N . ILE A 1 364 ? 12.093 -15.629 -11.811 1.00 98.12 364 ILE A N 1
ATOM 2901 C CA . ILE A 1 364 ? 12.084 -15.239 -13.228 1.00 98.12 364 ILE A CA 1
ATOM 2902 C C . ILE A 1 364 ? 11.796 -13.741 -13.336 1.00 98.12 364 ILE A C 1
ATOM 2904 O O . ILE A 1 364 ? 10.798 -13.268 -12.801 1.00 98.12 364 ILE A O 1
ATOM 2908 N N . ASP A 1 365 ? 12.647 -13.012 -14.060 1.00 98.12 365 ASP A N 1
ATOM 2909 C CA . ASP A 1 365 ? 12.354 -11.656 -14.536 1.00 98.12 365 ASP A CA 1
ATOM 2910 C C . ASP A 1 365 ? 11.735 -11.746 -15.933 1.00 98.12 365 ASP A C 1
ATOM 2912 O O . ASP A 1 365 ? 12.399 -12.164 -16.886 1.00 98.12 365 ASP A O 1
ATOM 2916 N N . HIS A 1 366 ? 10.459 -11.379 -16.041 1.00 98.06 366 HIS A N 1
ATOM 2917 C CA . HIS A 1 366 ? 9.686 -11.454 -17.283 1.00 98.06 366 HIS A CA 1
ATOM 2918 C C . HIS A 1 366 ? 9.895 -10.239 -18.187 1.00 98.06 366 HIS A C 1
ATOM 2920 O O . HIS A 1 366 ? 9.452 -10.246 -19.336 1.00 98.06 366 HIS A O 1
ATOM 2926 N N . GLY A 1 367 ? 10.595 -9.217 -17.693 1.00 96.69 367 GLY A N 1
ATOM 2927 C CA . GLY A 1 367 ? 10.961 -8.035 -18.453 1.00 96.69 367 GLY A CA 1
ATOM 2928 C C . GLY A 1 367 ? 10.177 -6.778 -18.092 1.00 96.69 367 GLY A C 1
ATOM 2929 O O . GLY A 1 367 ? 9.395 -6.724 -17.138 1.00 96.69 367 GLY A O 1
ATOM 2930 N N . VAL A 1 368 ? 10.433 -5.737 -18.881 1.00 96.50 368 VAL A N 1
ATOM 2931 C CA . VAL A 1 368 ? 9.968 -4.372 -18.631 1.00 96.50 368 VAL A CA 1
ATOM 2932 C C . VAL A 1 368 ? 8.541 -4.158 -19.124 1.00 96.50 368 VAL A C 1
ATOM 2934 O O . VAL A 1 368 ? 8.180 -4.553 -20.232 1.00 96.50 368 VAL A O 1
ATOM 2937 N N . LEU A 1 369 ? 7.729 -3.469 -18.330 1.00 97.25 369 LEU A N 1
ATOM 2938 C CA . LEU A 1 369 ? 6.394 -3.040 -18.728 1.00 97.25 369 LEU A CA 1
ATOM 2939 C C . LEU A 1 369 ? 6.491 -1.915 -19.764 1.00 97.25 369 LEU A C 1
ATOM 2941 O O . LEU A 1 369 ? 7.165 -0.905 -19.543 1.00 97.25 369 LEU A O 1
ATOM 2945 N N . ARG A 1 370 ? 5.768 -2.051 -20.878 1.00 95.62 370 ARG A N 1
ATOM 2946 C CA . ARG A 1 370 ? 5.660 -1.003 -21.901 1.00 95.62 370 ARG A CA 1
ATOM 2947 C C . ARG A 1 370 ? 4.236 -0.895 -22.435 1.00 95.62 370 ARG A C 1
ATOM 2949 O O . ARG A 1 370 ? 3.614 -1.905 -22.756 1.00 95.62 370 ARG A O 1
ATOM 2956 N N . LEU A 1 371 ? 3.726 0.334 -22.520 1.00 95.19 371 LEU A N 1
ATOM 2957 C CA . LEU A 1 371 ? 2.424 0.618 -23.128 1.00 95.19 371 LEU A CA 1
ATOM 2958 C C . LEU A 1 371 ? 2.499 0.507 -24.658 1.00 95.19 371 LEU A C 1
ATOM 2960 O O . LEU A 1 371 ? 3.568 0.700 -25.240 1.00 95.19 371 LEU A O 1
ATOM 2964 N N . ASP A 1 372 ? 1.354 0.288 -25.307 1.00 91.06 372 ASP A N 1
ATOM 2965 C CA . ASP A 1 372 ? 1.244 0.208 -26.777 1.00 91.06 372 ASP A CA 1
ATOM 2966 C C . ASP A 1 372 ? 1.727 1.485 -27.490 1.00 91.06 372 ASP A C 1
ATOM 2968 O O . ASP A 1 372 ? 2.220 1.435 -28.614 1.00 91.06 372 ASP A O 1
ATOM 2972 N N . ASP A 1 373 ? 1.634 2.639 -26.821 1.00 88.56 373 ASP A N 1
ATOM 2973 C CA . ASP A 1 373 ? 2.138 3.928 -27.315 1.00 88.56 373 ASP A CA 1
ATOM 2974 C C . ASP A 1 373 ? 3.630 4.173 -27.011 1.00 88.56 373 ASP A C 1
ATOM 2976 O O . ASP A 1 373 ? 4.150 5.274 -27.204 1.00 88.56 373 ASP A O 1
ATOM 2980 N N . GLY A 1 374 ? 4.329 3.147 -26.521 1.00 89.19 374 GLY A N 1
ATOM 2981 C CA . GLY A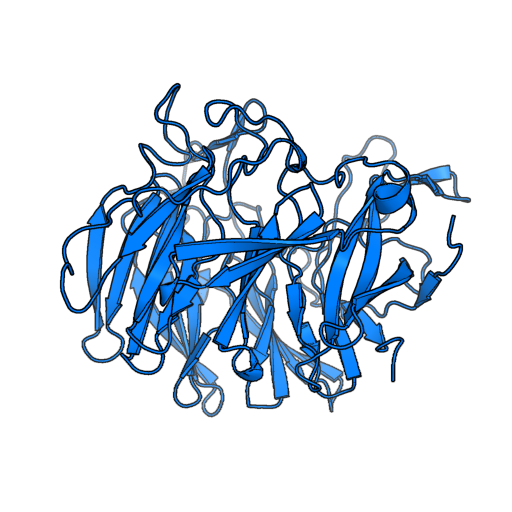 1 374 ? 5.765 3.145 -26.278 1.00 89.19 374 GLY A CA 1
ATOM 2982 C C . GLY A 1 374 ? 6.202 3.769 -24.954 1.00 89.19 374 GLY A C 1
ATOM 2983 O O . GLY A 1 374 ? 7.401 3.741 -24.664 1.00 89.19 374 GLY A O 1
ATOM 2984 N N . ARG A 1 375 ? 5.286 4.320 -24.145 1.00 91.44 375 ARG A N 1
ATOM 2985 C CA . ARG A 1 375 ? 5.613 4.868 -22.819 1.00 91.44 375 ARG A CA 1
ATOM 2986 C C . ARG A 1 375 ? 5.934 3.767 -21.806 1.00 91.44 375 ARG A C 1
ATOM 2988 O O . ARG A 1 375 ? 5.406 2.659 -21.874 1.00 91.44 375 ARG A O 1
ATOM 2995 N N . TYR A 1 376 ? 6.761 4.127 -20.827 1.00 93.50 376 TYR A N 1
ATOM 2996 C CA . TYR A 1 376 ? 7.162 3.263 -19.720 1.00 93.50 376 TYR A CA 1
ATOM 2997 C C . TYR A 1 376 ? 6.360 3.623 -18.466 1.00 93.50 376 TYR A C 1
ATOM 2999 O O . TYR A 1 376 ? 6.460 4.760 -17.990 1.00 93.50 376 TYR A O 1
ATOM 3007 N N . PRO A 1 377 ? 5.557 2.694 -17.926 1.00 95.31 377 PRO A N 1
ATOM 3008 C CA . PRO A 1 377 ? 5.080 2.794 -16.560 1.00 95.31 377 PRO A CA 1
ATOM 3009 C C . PRO A 1 377 ? 6.260 2.765 -15.582 1.00 95.31 377 PRO A C 1
ATOM 3011 O O . PRO A 1 377 ? 7.238 2.051 -15.790 1.00 95.31 377 PRO A O 1
ATOM 3014 N N . THR A 1 378 ? 6.167 3.561 -14.522 1.00 93.94 378 THR A N 1
ATOM 3015 C CA . THR A 1 378 ? 7.222 3.741 -13.516 1.00 93.94 378 THR A CA 1
ATOM 3016 C C . THR A 1 378 ? 6.614 3.800 -12.120 1.00 93.94 378 THR A C 1
ATOM 3018 O O . THR A 1 378 ? 5.443 4.147 -11.979 1.00 93.94 378 THR A O 1
ATOM 3021 N N . MET A 1 379 ? 7.396 3.507 -11.078 1.00 89.62 379 MET A N 1
ATOM 3022 C CA . MET A 1 379 ? 6.998 3.710 -9.679 1.00 89.62 379 MET A CA 1
ATOM 3023 C C . MET A 1 379 ? 5.606 3.149 -9.323 1.00 89.62 379 MET A C 1
ATOM 3025 O O . MET A 1 379 ? 4.771 3.847 -8.746 1.00 89.62 379 MET A O 1
ATOM 3029 N N . SER A 1 380 ? 5.336 1.883 -9.647 1.00 92.56 380 SER A N 1
ATOM 3030 C CA . SER A 1 380 ? 4.106 1.251 -9.156 1.00 92.56 380 SER A CA 1
ATOM 3031 C C . SER A 1 380 ? 4.184 1.016 -7.651 1.00 92.56 380 SER A C 1
ATOM 3033 O O . SER A 1 380 ? 5.149 0.445 -7.157 1.00 92.56 380 SER A O 1
ATOM 3035 N N . GLN A 1 381 ? 3.163 1.433 -6.909 1.00 95.56 381 GLN A N 1
ATOM 3036 C CA . GLN A 1 381 ? 3.070 1.200 -5.465 1.00 95.56 381 GLN A CA 1
ATOM 3037 C C . GLN A 1 381 ? 1.888 0.305 -5.109 1.00 95.56 381 GLN A C 1
ATOM 3039 O O . GLN A 1 381 ? 1.440 0.322 -3.970 1.00 95.56 381 GLN A O 1
ATOM 3044 N N . SER A 1 382 ? 1.357 -0.440 -6.070 1.00 97.19 382 SER A N 1
ATOM 3045 C CA . SER A 1 382 ? 0.265 -1.376 -5.849 1.00 97.19 382 SER A CA 1
ATOM 3046 C C . SER A 1 382 ? 0.254 -2.456 -6.922 1.00 97.19 382 SER A C 1
ATOM 3048 O O . SER A 1 382 ? 0.761 -2.262 -8.033 1.00 97.19 382 SER A O 1
ATOM 3050 N N . ILE A 1 383 ? -0.297 -3.613 -6.569 1.00 98.38 383 ILE A N 1
ATOM 3051 C CA . ILE A 1 383 ? -0.437 -4.755 -7.465 1.00 98.38 383 ILE A CA 1
ATOM 3052 C C . ILE A 1 383 ? -1.701 -5.543 -7.102 1.00 98.38 383 ILE A C 1
ATOM 3054 O O . ILE A 1 383 ? -2.072 -5.613 -5.929 1.00 98.38 383 ILE A O 1
ATOM 3058 N N . ALA A 1 384 ? -2.331 -6.180 -8.083 1.00 98.38 384 ALA A N 1
ATOM 3059 C CA . ALA A 1 384 ? -3.315 -7.232 -7.853 1.00 98.38 384 ALA A CA 1
ATOM 3060 C C . ALA A 1 384 ? -3.215 -8.322 -8.925 1.00 98.38 384 ALA A C 1
ATOM 3062 O O . ALA A 1 384 ? -2.998 -8.023 -10.099 1.00 98.38 384 ALA A O 1
ATOM 3063 N N . TYR A 1 385 ? -3.417 -9.574 -8.515 1.00 98.06 385 TYR A N 1
ATOM 3064 C CA . TYR A 1 385 ? -3.625 -10.702 -9.420 1.00 98.06 385 TYR A CA 1
ATOM 3065 C C . TYR A 1 385 ? -5.127 -10.838 -9.710 1.00 98.06 385 TYR A C 1
ATOM 3067 O O . TYR A 1 385 ? -5.921 -11.146 -8.815 1.00 98.06 385 TYR A O 1
ATOM 3075 N N . GLY A 1 386 ? -5.536 -10.530 -10.939 1.00 96.81 386 GLY A N 1
ATOM 3076 C CA . GLY A 1 386 ? -6.936 -10.541 -11.357 1.00 96.81 386 GLY A CA 1
ATOM 3077 C C . GLY A 1 386 ? -7.475 -11.947 -11.641 1.00 96.81 386 GLY A C 1
ATOM 3078 O O . GLY A 1 386 ? -6.702 -12.856 -11.945 1.00 96.81 386 GLY A O 1
ATOM 3079 N N . PRO A 1 387 ? -8.806 -12.144 -11.585 1.00 95.12 387 PRO A N 1
ATOM 3080 C CA . PRO A 1 387 ? -9.426 -13.444 -11.869 1.00 95.12 387 PRO A CA 1
ATOM 3081 C C . PRO A 1 387 ? -9.301 -13.872 -13.341 1.00 95.12 387 PRO A C 1
ATOM 3083 O O . PRO A 1 387 ? -9.516 -15.035 -13.666 1.00 95.12 387 PRO A O 1
ATOM 3086 N N . ASP A 1 388 ? -8.960 -12.943 -14.232 1.00 96.31 388 ASP A N 1
ATOM 3087 C CA . ASP A 1 388 ? -8.778 -13.139 -15.669 1.00 96.31 388 ASP A CA 1
ATOM 3088 C C . ASP A 1 388 ? -7.318 -13.436 -16.054 1.00 96.31 388 ASP A C 1
ATOM 3090 O O . ASP A 1 388 ? -6.947 -13.283 -17.217 1.00 96.31 388 ASP A O 1
ATOM 3094 N N . LYS A 1 389 ? -6.491 -13.869 -15.087 1.00 96.12 389 LYS A N 1
ATOM 3095 C CA . LYS A 1 389 ? -5.068 -14.199 -15.287 1.00 96.12 389 LYS A CA 1
ATOM 3096 C C . LYS A 1 389 ? -4.279 -13.009 -15.836 1.00 96.12 389 LYS A C 1
ATOM 3098 O O . LYS A 1 389 ? -3.497 -13.110 -16.781 1.00 96.12 389 LYS A O 1
ATOM 3103 N N . ARG A 1 390 ? -4.510 -11.841 -15.234 1.00 97.94 390 ARG A N 1
ATOM 3104 C CA . ARG A 1 390 ? -3.772 -10.606 -15.511 1.00 97.94 390 ARG A CA 1
ATOM 3105 C C . ARG A 1 390 ? -3.242 -9.996 -14.227 1.00 97.94 390 ARG A C 1
ATOM 3107 O O . ARG A 1 390 ? -3.861 -10.087 -13.168 1.00 97.94 390 ARG A O 1
ATOM 3114 N N . ILE A 1 391 ? -2.113 -9.315 -14.350 1.00 98.50 391 ILE A N 1
ATOM 3115 C CA . ILE A 1 391 ? -1.513 -8.519 -13.285 1.00 98.50 391 ILE A CA 1
ATOM 3116 C C . ILE A 1 391 ? -1.936 -7.071 -13.470 1.00 98.50 391 ILE A C 1
ATOM 3118 O O . ILE A 1 391 ? -1.749 -6.502 -14.546 1.00 98.50 391 ILE A O 1
ATOM 3122 N N . TYR A 1 392 ? -2.485 -6.475 -12.420 1.00 98.75 392 TYR A N 1
ATOM 3123 C CA . TYR A 1 392 ? -2.972 -5.102 -12.402 1.00 98.75 392 TYR A CA 1
ATOM 3124 C C . TYR A 1 392 ? -2.131 -4.228 -11.487 1.00 98.75 392 TYR A C 1
ATOM 3126 O O . TYR A 1 392 ? -1.643 -4.694 -10.461 1.00 98.75 392 TYR A O 1
ATOM 3134 N N . ALA A 1 393 ? -1.992 -2.955 -11.843 1.00 98.56 393 ALA A N 1
ATOM 3135 C CA . ALA A 1 393 ? -1.223 -1.975 -11.082 1.00 98.56 393 ALA A CA 1
ATOM 3136 C C . ALA A 1 393 ? -1.673 -0.545 -11.398 1.00 98.56 393 ALA A C 1
ATOM 3138 O O . ALA A 1 393 ? -2.260 -0.303 -12.450 1.00 98.56 393 ALA A O 1
ATOM 3139 N N . CYS A 1 394 ? -1.335 0.411 -10.530 1.00 98.19 394 CYS A N 1
ATOM 3140 C CA . CYS A 1 394 ? -1.560 1.844 -10.758 1.00 98.19 394 CYS A CA 1
ATOM 3141 C C . CYS A 1 394 ? -0.225 2.620 -10.703 1.00 98.19 394 CYS A C 1
ATOM 3143 O O . CYS A 1 394 ? 0.088 3.252 -9.692 1.00 98.19 394 CYS A O 1
ATOM 3145 N N . PRO A 1 395 ? 0.605 2.546 -11.755 1.00 96.88 395 PRO A N 1
ATOM 3146 C CA . PRO A 1 395 ? 1.905 3.204 -11.815 1.00 96.88 395 PRO A CA 1
ATOM 3147 C C . PRO A 1 395 ? 1.791 4.682 -12.190 1.00 96.88 395 PRO A C 1
ATOM 3149 O O . PRO A 1 395 ? 0.745 5.177 -12.618 1.00 96.88 395 PRO A O 1
ATOM 3152 N N . TRP A 1 396 ? 2.917 5.381 -12.106 1.00 95.00 396 TRP A N 1
ATOM 3153 C CA . TRP A 1 396 ? 3.111 6.642 -12.805 1.00 95.00 396 TRP A CA 1
ATOM 3154 C C . TRP A 1 396 ? 3.390 6.403 -14.277 1.00 95.00 396 TRP A C 1
ATOM 3156 O O . TRP A 1 396 ? 4.278 5.638 -14.650 1.00 95.00 396 TRP A O 1
ATOM 3166 N N . ILE A 1 397 ? 2.677 7.136 -15.118 1.00 92.69 397 ILE A N 1
ATOM 3167 C CA . ILE A 1 397 ? 2.868 7.132 -16.560 1.00 92.69 397 ILE A CA 1
ATOM 3168 C C . ILE A 1 397 ? 3.182 8.565 -16.967 1.00 92.69 397 ILE A C 1
ATOM 3170 O O . ILE A 1 397 ? 2.442 9.500 -16.656 1.00 92.69 397 ILE A O 1
ATOM 3174 N N . GLU A 1 398 ? 4.310 8.754 -17.638 1.00 85.56 398 GLU A N 1
ATOM 3175 C CA . GLU A 1 398 ? 4.713 10.064 -18.139 1.00 85.56 398 GLU A CA 1
ATOM 3176 C C . GLU A 1 398 ? 3.654 10.625 -19.108 1.00 85.56 398 GLU A C 1
ATOM 3178 O O . GLU A 1 398 ? 3.194 9.940 -20.032 1.00 85.56 398 GLU A O 1
ATOM 3183 N N . LYS A 1 399 ? 3.241 11.878 -18.889 1.00 78.56 399 LYS A N 1
ATOM 3184 C CA . LYS A 1 399 ? 2.480 12.640 -19.882 1.00 78.56 399 LYS A CA 1
ATOM 3185 C C . LYS A 1 399 ? 3.473 13.279 -20.857 1.00 78.56 399 LYS A C 1
ATOM 3187 O O . LYS A 1 399 ? 4.518 13.753 -20.412 1.00 78.56 399 LYS A O 1
ATOM 3192 N N . PRO A 1 400 ? 3.154 13.350 -22.160 1.00 65.94 400 PRO A N 1
ATOM 3193 C CA . PRO A 1 400 ? 3.965 14.107 -23.107 1.00 65.94 400 PRO A CA 1
ATOM 3194 C C . PRO A 1 400 ? 4.193 15.538 -22.597 1.00 65.94 400 PRO A C 1
ATOM 3196 O O . PRO A 1 400 ? 3.237 16.203 -22.184 1.00 65.94 400 PRO A O 1
ATOM 3199 N N . HIS A 1 401 ? 5.443 16.009 -22.620 1.00 59.47 401 HIS A N 1
ATOM 3200 C CA . HIS A 1 401 ? 5.770 17.393 -22.276 1.00 59.47 401 HIS A CA 1
ATOM 3201 C C . HIS A 1 401 ? 5.010 18.345 -23.201 1.00 59.47 401 HIS A C 1
ATOM 3203 O O . HIS A 1 401 ? 5.059 18.193 -24.423 1.00 59.47 401 HIS A O 1
ATOM 3209 N N . ARG A 1 402 ? 4.311 19.339 -22.641 1.00 56.97 402 ARG A N 1
ATOM 3210 C CA . ARG A 1 402 ? 3.616 20.342 -23.460 1.00 56.97 402 ARG A CA 1
ATOM 3211 C C . ARG A 1 402 ? 4.561 21.464 -23.881 1.00 56.97 402 ARG A C 1
ATOM 3213 O O . ARG A 1 402 ? 4.308 22.108 -24.897 1.00 56.97 402 ARG A O 1
ATOM 3220 N N . LYS A 1 403 ? 5.631 21.705 -23.110 1.00 53.53 403 LYS A N 1
ATOM 3221 C CA . LYS A 1 403 ? 6.689 22.690 -23.392 1.00 53.53 403 LYS A CA 1
ATOM 3222 C C . LYS A 1 403 ? 8.061 22.193 -22.928 1.00 53.53 403 LYS A C 1
ATOM 3224 O O . LYS A 1 403 ? 8.172 21.500 -21.918 1.00 53.53 403 LYS A O 1
ATOM 3229 N N . GLU A 1 404 ? 9.109 22.598 -23.640 1.00 46.81 404 GLU A N 1
ATOM 3230 C CA . GLU A 1 404 ? 10.500 22.363 -23.243 1.00 46.81 404 GLU A CA 1
ATOM 3231 C C . GLU A 1 404 ? 10.800 23.072 -21.906 1.00 46.81 404 GLU A C 1
ATOM 3233 O O . GLU A 1 404 ? 10.458 24.241 -21.725 1.00 46.81 404 GLU A O 1
ATOM 3238 N N . GLY A 1 405 ? 11.375 22.349 -20.938 1.00 50.44 405 GLY A N 1
ATOM 3239 C CA . GLY A 1 405 ? 11.648 22.853 -19.583 1.00 50.44 405 GLY A CA 1
ATOM 3240 C C . GLY A 1 405 ? 10.497 22.726 -18.568 1.00 50.44 405 GLY A C 1
ATOM 3241 O O . GLY A 1 405 ? 10.680 23.083 -17.402 1.00 50.44 405 GLY A O 1
ATOM 3242 N N . GLU A 1 406 ? 9.329 22.201 -18.959 1.00 48.84 406 GLU A N 1
ATOM 3243 C CA . GLU A 1 406 ? 8.231 21.894 -18.031 1.00 48.84 406 GLU A CA 1
ATOM 3244 C C . GLU A 1 406 ? 8.611 20.728 -17.098 1.00 48.84 406 GLU A C 1
ATOM 3246 O O . GLU A 1 406 ? 9.226 19.745 -17.526 1.00 48.84 406 GLU A O 1
ATOM 3251 N N . ARG A 1 407 ? 8.245 20.812 -15.808 1.00 50.31 407 ARG A N 1
ATOM 3252 C CA . ARG A 1 407 ? 8.435 19.681 -14.884 1.00 50.31 407 ARG A CA 1
ATOM 3253 C C . ARG A 1 407 ? 7.649 18.471 -15.412 1.00 50.31 407 ARG A C 1
ATOM 3255 O O . ARG A 1 407 ? 6.534 18.659 -15.890 1.00 50.31 407 ARG A O 1
ATOM 3262 N N . PRO A 1 408 ? 8.181 17.239 -15.314 1.00 55.38 408 PRO A N 1
ATOM 3263 C CA . PRO A 1 408 ? 7.437 16.053 -15.720 1.00 55.38 408 PRO A CA 1
ATOM 3264 C C . PRO A 1 408 ? 6.084 16.001 -15.010 1.00 55.38 408 PRO A C 1
ATOM 3266 O O . PRO A 1 408 ? 6.018 16.057 -13.780 1.00 55.38 408 PRO A O 1
ATOM 3269 N N . HIS A 1 409 ? 5.016 15.909 -15.795 1.00 72.75 409 HIS A N 1
ATOM 3270 C CA . HIS A 1 409 ? 3.675 15.649 -15.299 1.00 72.75 409 HIS A CA 1
ATOM 3271 C C . HIS A 1 409 ? 3.385 14.166 -15.498 1.00 72.75 409 HIS A C 1
ATOM 3273 O O . HIS A 1 409 ? 3.542 13.638 -16.597 1.00 72.75 409 HIS A O 1
ATOM 3279 N N . HIS A 1 410 ? 2.953 13.495 -14.439 1.00 83.44 410 HIS A N 1
ATOM 3280 C CA . HIS A 1 410 ? 2.546 12.098 -14.508 1.00 83.44 410 HIS A CA 1
ATOM 3281 C C . HIS A 1 410 ? 1.014 12.015 -14.516 1.00 83.44 410 HIS A C 1
ATOM 3283 O O . HIS A 1 410 ? 0.325 12.886 -13.979 1.00 83.44 410 HIS A O 1
ATOM 3289 N N . GLN A 1 411 ? 0.475 11.010 -15.200 1.00 90.81 411 GLN A N 1
ATOM 3290 C CA . GLN A 1 411 ? -0.840 10.459 -14.871 1.00 90.81 411 GLN A CA 1
ATOM 3291 C C . GLN A 1 411 ? -0.635 9.217 -14.015 1.00 90.81 411 GLN A C 1
ATOM 3293 O O . GLN A 1 411 ? 0.405 8.560 -14.111 1.00 90.81 411 GLN A O 1
ATOM 3298 N N . CYS A 1 412 ? -1.647 8.884 -13.231 1.00 95.69 412 CYS A N 1
ATOM 3299 C CA . CYS A 1 412 ? -1.757 7.588 -12.595 1.00 95.69 412 CYS A CA 1
ATOM 3300 C C . CYS A 1 412 ? -3.123 7.004 -12.937 1.00 95.69 412 CYS A C 1
ATOM 3302 O O . CYS A 1 412 ? -4.147 7.634 -12.690 1.00 95.69 412 CYS A O 1
ATOM 3304 N N . ASP A 1 413 ? -3.113 5.819 -13.528 1.00 97.12 413 ASP A N 1
ATOM 3305 C CA . ASP A 1 413 ? -4.293 5.094 -13.980 1.00 97.12 413 ASP A CA 1
ATOM 3306 C C . ASP A 1 413 ? -4.010 3.595 -13.871 1.00 97.12 413 ASP A C 1
ATOM 3308 O O . ASP A 1 413 ? -2.851 3.175 -13.783 1.00 97.12 413 ASP A O 1
ATOM 3312 N N . LEU A 1 414 ? -5.073 2.792 -13.890 1.00 98.44 414 LEU A N 1
ATOM 3313 C CA . LEU A 1 414 ? -4.957 1.343 -13.853 1.00 98.44 414 LEU A CA 1
ATOM 3314 C C . LEU A 1 414 ? -4.309 0.846 -15.150 1.00 98.44 414 LEU A C 1
ATOM 3316 O O . LEU A 1 414 ? -4.687 1.245 -16.252 1.00 98.44 414 LEU A O 1
ATOM 3320 N N . ILE A 1 415 ? -3.354 -0.063 -15.021 1.00 98.38 415 ILE A N 1
ATOM 3321 C CA . ILE A 1 415 ? -2.794 -0.834 -16.125 1.00 98.38 415 ILE A CA 1
ATOM 3322 C C . ILE A 1 415 ? -3.026 -2.322 -15.898 1.00 98.38 415 ILE A C 1
ATOM 3324 O O . ILE A 1 415 ? -3.269 -2.755 -14.771 1.00 98.38 415 ILE A O 1
ATOM 3328 N N . SER A 1 416 ? -2.907 -3.110 -16.963 1.00 98.31 416 SER A N 1
ATOM 3329 C CA . SER A 1 416 ? -2.908 -4.569 -16.868 1.00 98.31 416 SER A CA 1
ATOM 3330 C C . SER A 1 416 ? -1.910 -5.213 -17.820 1.00 98.31 416 SER A C 1
ATOM 3332 O O . SER A 1 416 ? -1.803 -4.788 -18.974 1.00 98.31 416 SER A O 1
ATOM 3334 N N . VAL A 1 417 ? -1.283 -6.295 -17.376 1.00 98.12 417 VAL A N 1
ATOM 3335 C CA . VAL A 1 417 ? -0.382 -7.157 -18.152 1.00 98.12 417 VAL A CA 1
ATOM 3336 C C . VAL A 1 417 ? -0.935 -8.581 -18.102 1.00 98.12 417 VAL A C 1
ATOM 3338 O O . VAL A 1 417 ? -1.483 -8.974 -17.075 1.00 98.12 417 VAL A O 1
ATOM 3341 N N . ALA A 1 418 ? -0.863 -9.337 -19.198 1.00 97.88 418 ALA A N 1
ATOM 3342 C CA . ALA A 1 418 ? -1.214 -10.759 -19.156 1.00 97.88 418 ALA A CA 1
ATOM 3343 C C . ALA A 1 418 ? -0.252 -11.509 -18.222 1.00 97.88 418 ALA A C 1
ATOM 3345 O O . ALA A 1 418 ? 0.930 -11.172 -18.176 1.00 97.88 418 ALA A O 1
ATOM 3346 N N . ASP A 1 419 ? -0.752 -12.491 -17.476 1.00 97.69 419 ASP A N 1
ATOM 3347 C CA . ASP A 1 419 ? 0.099 -13.370 -16.677 1.00 97.69 419 ASP A CA 1
ATOM 3348 C C . ASP A 1 419 ? 1.086 -14.108 -17.608 1.00 97.69 419 ASP A C 1
ATOM 3350 O O . ASP A 1 419 ? 0.647 -14.835 -18.502 1.00 97.69 419 ASP A O 1
ATOM 3354 N N . PRO A 1 420 ? 2.410 -13.907 -17.455 1.00 96.81 420 PRO A N 1
ATOM 3355 C CA . PRO A 1 420 ? 3.405 -14.523 -18.330 1.00 96.81 420 PRO A CA 1
ATOM 3356 C C . PRO A 1 420 ? 3.561 -16.036 -18.111 1.00 96.81 420 PRO A C 1
ATOM 3358 O O . PRO A 1 420 ? 4.292 -16.679 -18.864 1.00 96.81 420 PRO A O 1
ATOM 3361 N N . LEU A 1 421 ? 2.916 -16.603 -17.086 1.00 96.31 421 LEU A N 1
ATOM 3362 C CA . LEU A 1 421 ? 2.928 -18.034 -16.779 1.00 96.31 421 LEU A CA 1
ATOM 3363 C C . LEU A 1 421 ? 1.649 -18.768 -17.224 1.00 96.31 421 LEU A C 1
ATOM 3365 O O . LEU A 1 421 ? 1.566 -19.981 -17.022 1.00 96.31 421 LEU A O 1
ATOM 3369 N N . ALA A 1 422 ? 0.664 -18.049 -17.780 1.00 88.06 422 ALA A N 1
ATOM 3370 C CA . ALA A 1 422 ? -0.651 -18.582 -18.151 1.00 88.06 422 ALA A CA 1
ATOM 3371 C C . ALA A 1 422 ? -0.692 -19.344 -19.485 1.00 88.06 422 ALA A C 1
ATOM 3373 O O . ALA A 1 422 ? 0.109 -19.037 -20.400 1.00 88.06 422 ALA A O 1
#

Sequence (422 aa):
MTDAVLATRLHPSGFALADSNFYSLTRASDGRLYYTLSSHNIDTHGRVYRYDTASEKLDLICDLGEVAGEKGLKTLPQGKSHSPFFELDGILYFATHYGYFATTNQREELAEVPAGYKPYPGGHLMSYNTATGELRDLVKAPPEEGIITLNMDARRRLLYGLTWAKGQFLVYNIATGELRNLGEVCGGGEAGRGDQYFCLVRSFAVDPRDGRVYFTLADGRVLCYDPDHAPDRVDAVEGLSMKRDIFGHWDHTRPGHQGYNWRDIRWHEPTQLFWGVHPKSGWLFTFDPPASKIELVERICSEPLRRSGGFEPFRYGYLTLVFGDDDETIYYLTGEPGIIAEDGRKVKELTHLVTYNIRTGVHIDHGVLRLDDGRYPTMSQSIAYGPDKRIYACPWIEKPHRKEGERPHHQCDLISVADPLA

Radius of gyration: 20.2 Å; chains: 1; bounding box: 51×56×56 Å

pLDDT: mean 94.95, std 7.99, range [42.72, 98.94]